Protein AF-A0A0Q8TC82-F1 (afdb_monomer)

pLDDT: mean 79.39, std 18.76, range [24.3, 98.0]

Structure (mmCIF, N/CA/C/O backbone):
data_AF-A0A0Q8TC82-F1
#
_entry.id   AF-A0A0Q8TC82-F1
#
loop_
_atom_site.group_PDB
_atom_site.id
_atom_site.type_symbol
_atom_site.label_atom_id
_atom_site.label_alt_id
_atom_site.label_comp_id
_atom_site.label_asym_id
_atom_site.label_entity_id
_atom_site.label_seq_id
_atom_site.pdbx_PDB_ins_code
_atom_site.Cartn_x
_atom_site.Cartn_y
_atom_site.Cartn_z
_atom_site.occupancy
_atom_site.B_iso_or_equiv
_atom_site.auth_seq_id
_atom_site.auth_comp_id
_atom_site.auth_asym_id
_atom_site.auth_atom_id
_atom_site.pdbx_PDB_model_num
ATOM 1 N N . MET A 1 1 ? 30.617 -2.529 1.774 1.00 32.97 1 MET A N 1
ATOM 2 C CA . MET A 1 1 ? 29.333 -2.297 2.468 1.00 32.97 1 MET A CA 1
ATOM 3 C C . MET A 1 1 ? 28.235 -2.830 1.570 1.00 32.97 1 MET A C 1
ATOM 5 O O . MET A 1 1 ? 27.969 -2.222 0.544 1.00 32.97 1 MET A O 1
ATOM 9 N N . GLY A 1 2 ? 27.694 -4.011 1.873 1.00 28.53 2 GLY A N 1
ATOM 10 C CA . GLY A 1 2 ? 26.532 -4.525 1.151 1.00 28.53 2 GLY A CA 1
ATOM 11 C C . GLY A 1 2 ? 25.303 -3.751 1.608 1.00 28.53 2 GLY A C 1
ATOM 12 O O . GLY A 1 2 ? 24.970 -3.783 2.789 1.00 28.53 2 GLY A O 1
ATOM 13 N N . THR A 1 3 ? 24.669 -3.014 0.702 1.00 26.78 3 THR A N 1
ATOM 14 C CA . THR A 1 3 ? 23.331 -2.459 0.907 1.00 26.78 3 THR A CA 1
ATOM 15 C C . THR A 1 3 ? 22.379 -3.626 1.141 1.00 26.78 3 THR A C 1
ATOM 17 O O . THR A 1 3 ? 22.067 -4.359 0.204 1.00 26.78 3 THR A O 1
ATOM 20 N N . PHE A 1 4 ? 21.938 -3.835 2.382 1.00 28.73 4 PHE A N 1
ATOM 21 C CA . PHE A 1 4 ? 20.766 -4.667 2.620 1.00 28.73 4 PHE A CA 1
ATOM 22 C C . PHE A 1 4 ? 19.592 -3.943 1.964 1.00 28.73 4 PHE A C 1
ATOM 24 O O . PHE A 1 4 ? 19.135 -2.916 2.462 1.00 28.73 4 PHE A O 1
ATOM 31 N N . ALA A 1 5 ? 19.191 -4.422 0.787 1.00 33.94 5 ALA A N 1
ATOM 32 C CA . ALA A 1 5 ? 18.003 -3.948 0.103 1.00 33.94 5 ALA A CA 1
ATOM 33 C C . ALA A 1 5 ? 16.832 -4.083 1.079 1.00 33.94 5 ALA A C 1
ATOM 35 O O . ALA A 1 5 ? 16.550 -5.179 1.566 1.00 33.94 5 ALA A O 1
ATOM 36 N N . GLN A 1 6 ? 16.201 -2.959 1.416 1.00 42.25 6 GLN A N 1
ATOM 37 C CA . GLN A 1 6 ? 14.925 -2.956 2.115 1.00 42.25 6 GLN A CA 1
ATOM 38 C C . GLN A 1 6 ? 13.986 -3.869 1.321 1.00 42.25 6 GLN A C 1
ATOM 40 O O . GLN A 1 6 ? 13.772 -3.632 0.133 1.00 42.25 6 GLN A O 1
ATOM 45 N N . ALA A 1 7 ? 13.510 -4.952 1.943 1.00 47.59 7 ALA A N 1
ATOM 46 C CA . ALA A 1 7 ? 12.559 -5.844 1.296 1.00 47.59 7 ALA A CA 1
ATOM 47 C C . ALA A 1 7 ? 11.338 -5.010 0.895 1.00 47.59 7 ALA A C 1
ATOM 49 O O . ALA A 1 7 ? 10.772 -4.306 1.737 1.00 47.59 7 ALA A O 1
ATOM 50 N N . ALA A 1 8 ? 10.998 -5.026 -0.391 1.00 61.03 8 ALA A N 1
ATOM 51 C CA . ALA A 1 8 ? 9.843 -4.300 -0.879 1.00 61.03 8 ALA A CA 1
ATOM 52 C C . ALA A 1 8 ? 8.575 -4.880 -0.237 1.00 61.03 8 ALA A C 1
ATOM 54 O O . ALA A 1 8 ? 8.423 -6.098 -0.137 1.00 61.03 8 ALA A O 1
ATOM 55 N N . ASN A 1 9 ? 7.673 -4.014 0.217 1.00 80.44 9 ASN A N 1
ATOM 56 C CA . ASN A 1 9 ? 6.430 -4.402 0.881 1.00 80.44 9 ASN A CA 1
ATOM 57 C C . ASN A 1 9 ? 5.242 -3.963 0.022 1.00 80.44 9 ASN A C 1
ATOM 59 O O . ASN A 1 9 ? 4.476 -3.073 0.392 1.00 80.44 9 ASN A O 1
ATOM 63 N N . PHE A 1 10 ? 5.088 -4.600 -1.141 1.00 89.00 10 PHE A N 1
ATOM 64 C CA . PHE A 1 10 ? 3.976 -4.326 -2.048 1.00 89.00 10 PHE A CA 1
ATOM 65 C C . PHE A 1 10 ? 2.641 -4.784 -1.456 1.00 89.00 10 PHE A C 1
ATOM 67 O O . PHE A 1 10 ? 2.351 -5.982 -1.369 1.00 89.00 10 PHE A O 1
ATOM 74 N N . VAL A 1 11 ? 1.793 -3.815 -1.111 1.00 88.62 11 VAL A N 1
ATOM 75 C CA . VAL A 1 11 ? 0.444 -4.071 -0.596 1.00 88.62 11 VAL A CA 1
ATOM 76 C C . VAL A 1 11 ? -0.521 -4.312 -1.756 1.00 88.62 11 VAL A C 1
ATOM 78 O O . VAL A 1 11 ? -0.593 -3.519 -2.693 1.00 88.62 11 VAL A O 1
ATOM 81 N N . SER A 1 12 ? -1.283 -5.404 -1.705 1.00 88.88 12 SER A N 1
ATOM 82 C CA . SER A 1 12 ? -2.351 -5.637 -2.681 1.00 88.88 12 SER A CA 1
ATOM 83 C C . SER A 1 12 ? -3.470 -4.619 -2.493 1.00 88.88 12 SER A C 1
ATOM 85 O O . SER A 1 12 ? -4.027 -4.499 -1.401 1.00 88.88 12 SER A O 1
ATOM 87 N N . MET A 1 13 ? -3.835 -3.914 -3.564 1.00 85.06 13 MET A N 1
ATOM 88 C CA . MET A 1 13 ? -4.956 -2.972 -3.527 1.00 85.06 13 MET A CA 1
ATOM 89 C C . MET A 1 13 ? -6.274 -3.671 -3.196 1.00 85.06 13 MET A C 1
ATOM 91 O O . MET A 1 13 ? -7.114 -3.098 -2.513 1.00 85.06 13 MET A O 1
ATOM 95 N N . HIS A 1 14 ? -6.402 -4.946 -3.562 1.00 84.31 14 HIS A N 1
ATOM 96 C CA . HIS A 1 14 ? -7.589 -5.751 -3.298 1.00 84.31 14 HIS A CA 1
ATOM 97 C C . HIS A 1 14 ? -7.834 -6.025 -1.809 1.00 84.31 14 HIS A C 1
ATOM 99 O O . HIS A 1 14 ? -8.943 -6.396 -1.446 1.00 84.31 14 HIS A O 1
ATOM 105 N N . GLN A 1 15 ? -6.853 -5.787 -0.931 1.00 85.12 15 GLN A N 1
ATOM 106 C CA . GLN A 1 15 ? -7.048 -5.850 0.524 1.00 85.12 15 GLN A CA 1
ATOM 107 C C . GLN A 1 15 ? -7.765 -4.615 1.093 1.00 85.12 15 GLN A C 1
ATOM 109 O O . GLN A 1 15 ? -8.064 -4.573 2.284 1.00 85.12 15 GLN A O 1
ATOM 114 N N . SER A 1 16 ? -8.060 -3.614 0.262 1.00 77.88 16 SER A N 1
ATOM 115 C CA . SER A 1 16 ? -8.934 -2.500 0.630 1.00 77.88 16 SER A CA 1
ATOM 116 C C . SER A 1 16 ? -10.400 -2.840 0.343 1.00 77.88 16 SER A C 1
ATOM 118 O O . SER A 1 16 ? -10.715 -3.714 -0.465 1.00 77.88 16 SER A O 1
ATOM 120 N N . ALA A 1 17 ? -11.318 -2.141 1.007 1.00 75.38 17 ALA A N 1
ATOM 121 C CA . ALA A 1 17 ? -12.753 -2.304 0.801 1.00 75.38 17 ALA A CA 1
ATOM 122 C C . ALA A 1 17 ? -13.214 -1.583 -0.470 1.00 75.38 17 ALA A C 1
ATOM 124 O O . ALA A 1 17 ? -13.265 -0.359 -0.514 1.00 75.38 17 ALA A O 1
ATOM 125 N N . HIS A 1 18 ? -13.543 -2.359 -1.498 1.00 70.75 18 HIS A N 1
ATOM 126 C CA . HIS A 1 18 ? -13.881 -1.914 -2.845 1.00 70.75 18 HIS A CA 1
ATOM 127 C C . HIS A 1 18 ? -15.391 -1.711 -2.993 1.00 70.75 18 HIS A C 1
ATOM 129 O O . HIS A 1 18 ? -16.149 -2.669 -2.845 1.00 70.75 18 HIS A O 1
ATOM 135 N N . ARG A 1 19 ? -15.829 -0.487 -3.323 1.00 66.50 19 ARG A N 1
ATOM 136 C CA . ARG A 1 19 ? -17.248 -0.159 -3.537 1.00 66.50 19 ARG A CA 1
ATOM 137 C C . ARG A 1 19 ? -17.672 -0.461 -4.977 1.00 66.50 19 ARG A C 1
ATOM 139 O O . ARG A 1 19 ? -17.544 0.378 -5.859 1.00 66.50 19 ARG A O 1
ATOM 146 N N . ILE A 1 20 ? -18.184 -1.659 -5.215 1.00 67.44 20 ILE A N 1
ATOM 147 C CA . ILE A 1 20 ? -18.525 -2.182 -6.541 1.00 67.44 20 ILE A CA 1
ATOM 148 C C . ILE A 1 20 ? -20.000 -1.907 -6.844 1.00 67.44 20 ILE A C 1
ATOM 150 O O . ILE A 1 20 ? -20.873 -2.202 -6.030 1.00 67.44 20 ILE A O 1
ATOM 154 N N . ALA A 1 21 ? -20.297 -1.357 -8.022 1.00 62.56 21 ALA A N 1
ATOM 155 C CA . ALA A 1 21 ? -21.676 -1.168 -8.459 1.00 62.56 21 ALA A CA 1
ATOM 156 C C . ALA A 1 21 ? -22.344 -2.523 -8.755 1.00 62.56 21 ALA A C 1
ATOM 158 O O . ALA A 1 21 ? -21.791 -3.374 -9.457 1.00 62.56 21 ALA A O 1
ATOM 159 N N . LEU A 1 22 ? -23.551 -2.717 -8.229 1.00 64.62 22 LEU A N 1
ATOM 160 C CA . LEU A 1 22 ? -24.381 -3.881 -8.518 1.00 64.62 22 LEU A CA 1
ATOM 161 C C . LEU A 1 22 ? -25.144 -3.692 -9.835 1.00 64.62 22 LEU A C 1
ATOM 163 O O . LEU A 1 22 ? -25.347 -2.577 -10.317 1.00 64.62 22 LEU A O 1
ATOM 167 N N . SER A 1 23 ? -25.585 -4.808 -10.421 1.00 60.66 23 SER A N 1
ATOM 168 C CA . SER A 1 23 ? -26.410 -4.793 -11.630 1.00 60.66 23 SER A CA 1
ATOM 169 C C . SER A 1 23 ? -27.732 -4.064 -11.377 1.00 60.66 23 SER A C 1
ATOM 171 O O . SER A 1 23 ? -28.434 -4.351 -10.405 1.00 60.66 23 SER A O 1
ATOM 173 N N . LEU A 1 24 ? -28.080 -3.136 -12.272 1.00 57.19 24 LEU A N 1
ATOM 174 C CA . LEU A 1 24 ? -29.372 -2.465 -12.244 1.00 57.19 24 LEU A CA 1
ATOM 175 C C . LEU A 1 24 ? -30.465 -3.367 -12.827 1.00 57.19 24 LEU A C 1
ATOM 177 O O . LEU A 1 24 ? -30.278 -3.943 -13.904 1.00 57.19 24 LEU A O 1
ATOM 181 N N . PRO A 1 25 ? -31.649 -3.428 -12.196 1.00 61.94 25 PRO A N 1
ATOM 182 C CA . PRO A 1 25 ? -32.847 -3.910 -12.865 1.00 61.94 25 PRO A CA 1
ATOM 183 C C . PRO A 1 25 ? -33.109 -3.101 -14.142 1.00 61.94 25 PRO A C 1
ATOM 185 O O . PRO A 1 25 ? -32.912 -1.884 -14.164 1.00 61.94 25 PRO A O 1
ATOM 188 N N . SER A 1 26 ? -33.581 -3.769 -15.199 1.00 67.69 26 SER A N 1
ATOM 189 C CA . SER A 1 26 ? -33.964 -3.103 -16.451 1.00 67.69 26 SER A CA 1
ATOM 190 C C . SER A 1 26 ? -34.923 -1.937 -16.176 1.00 67.69 26 SER A C 1
ATOM 192 O O . SER A 1 26 ? -35.910 -2.104 -15.460 1.00 67.69 26 SER A O 1
ATOM 194 N N . GLY A 1 27 ? -34.621 -0.756 -16.721 1.00 73.44 27 GLY A N 1
ATOM 195 C CA . GLY A 1 27 ? -35.411 0.465 -16.518 1.00 73.44 27 GLY A CA 1
ATOM 196 C C . GLY A 1 27 ? -35.098 1.261 -15.242 1.00 73.44 27 GLY A C 1
ATOM 197 O O . GLY A 1 27 ? -35.712 2.305 -15.036 1.00 73.44 27 GLY A O 1
ATOM 198 N N . SER A 1 28 ? -34.152 0.823 -14.402 1.00 70.38 28 SER A N 1
ATOM 199 C CA . SER A 1 28 ? -33.670 1.598 -13.248 1.00 70.38 28 SER A CA 1
ATOM 200 C C . SER A 1 28 ? -32.477 2.490 -13.612 1.00 70.38 28 SER A C 1
ATOM 202 O O . SER A 1 28 ? -31.626 2.103 -14.410 1.00 70.38 28 SER A O 1
ATOM 204 N N . SER A 1 29 ? -32.389 3.668 -12.988 1.00 73.19 29 SER A N 1
ATOM 205 C CA . SER A 1 29 ? -31.244 4.592 -13.065 1.00 73.19 29 SER A CA 1
ATOM 206 C C . SER A 1 29 ? -30.479 4.733 -11.740 1.00 73.19 29 SER A C 1
ATOM 208 O O . SER A 1 29 ? -29.494 5.465 -11.673 1.00 73.19 29 SER A O 1
ATOM 210 N N . SER A 1 30 ? -30.927 4.063 -10.669 1.00 67.75 30 SER A N 1
ATOM 211 C CA . SER A 1 30 ? -30.349 4.187 -9.323 1.00 67.75 30 SER A CA 1
ATOM 212 C C . SER A 1 30 ? -29.408 3.033 -8.998 1.00 67.75 30 SER A C 1
ATOM 214 O O . SER A 1 30 ? -29.867 1.919 -8.750 1.00 67.75 30 SER A O 1
ATOM 216 N N . TYR A 1 31 ? -28.102 3.310 -8.971 1.00 62.81 31 TYR A N 1
ATOM 217 C CA . TYR A 1 31 ? -27.067 2.326 -8.643 1.00 62.81 31 TYR A CA 1
ATOM 218 C C . TYR A 1 31 ? -27.083 1.960 -7.161 1.00 62.81 31 TYR A C 1
ATOM 220 O O . TYR A 1 31 ? -26.949 2.819 -6.287 1.00 62.81 31 TYR A O 1
ATOM 228 N N . THR A 1 32 ? -27.194 0.665 -6.885 1.00 65.38 32 THR A N 1
ATOM 229 C CA . THR A 1 32 ? -26.826 0.093 -5.592 1.00 65.38 32 THR A CA 1
ATOM 230 C C . THR A 1 32 ? -25.365 -0.331 -5.645 1.00 65.38 32 THR A C 1
ATOM 232 O O . THR A 1 32 ? -24.849 -0.717 -6.692 1.00 65.38 32 THR A O 1
ATOM 235 N N . PHE A 1 33 ? -24.677 -0.225 -4.515 1.00 70.94 33 PHE A N 1
ATOM 236 C CA . PHE A 1 33 ? -23.271 -0.588 -4.405 1.00 70.94 33 PHE A CA 1
ATOM 237 C C . PHE A 1 33 ? -23.114 -1.636 -3.316 1.00 70.94 33 PHE A C 1
ATOM 239 O O . PHE A 1 33 ? -23.793 -1.566 -2.292 1.00 70.94 33 PHE A O 1
ATOM 246 N N . ASP A 1 34 ? -22.200 -2.565 -3.544 1.00 70.19 34 ASP A N 1
ATOM 247 C CA . ASP A 1 34 ? -21.755 -3.549 -2.571 1.00 70.19 34 ASP A CA 1
ATOM 248 C C . ASP A 1 34 ? -20.276 -3.321 -2.266 1.00 70.19 34 ASP A C 1
ATOM 250 O O . ASP A 1 34 ? -19.504 -2.911 -3.135 1.00 70.19 34 ASP A O 1
ATOM 254 N N . THR A 1 35 ? -19.883 -3.563 -1.024 1.00 77.44 35 THR A N 1
ATOM 255 C CA . THR A 1 35 ? -18.509 -3.348 -0.576 1.00 77.44 35 THR A CA 1
ATOM 256 C C . THR A 1 35 ? -17.851 -4.697 -0.362 1.00 77.44 35 THR A C 1
ATOM 258 O O . THR A 1 35 ? -18.252 -5.447 0.524 1.00 77.44 35 THR A O 1
ATOM 261 N N . LYS A 1 36 ? -16.813 -4.994 -1.148 1.00 80.50 36 LYS A N 1
ATOM 262 C CA . LYS A 1 36 ? -16.110 -6.283 -1.101 1.00 80.50 36 LYS A CA 1
ATOM 263 C C . LYS A 1 36 ? -14.626 -6.117 -0.818 1.00 80.50 36 LYS A C 1
ATOM 265 O O . LYS A 1 36 ? -14.009 -5.141 -1.244 1.00 80.50 36 LYS A O 1
ATOM 270 N N . VAL A 1 37 ? -14.027 -7.095 -0.151 1.00 82.81 37 VAL A N 1
ATOM 271 C CA . VAL A 1 37 ? -12.589 -7.123 0.156 1.00 82.81 37 VAL A CA 1
ATOM 272 C C . VAL A 1 37 ? -12.005 -8.431 -0.377 1.00 82.81 37 VAL A C 1
ATOM 274 O O . VAL A 1 37 ? -12.629 -9.484 -0.288 1.00 82.81 37 VAL A O 1
ATOM 277 N N . GLY A 1 38 ? -10.802 -8.368 -0.935 1.00 82.38 38 GLY A N 1
ATOM 278 C CA . GLY A 1 38 ? -10.116 -9.491 -1.563 1.00 82.38 38 GLY A CA 1
ATOM 279 C C . GLY A 1 38 ? -10.533 -9.680 -3.019 1.00 82.38 38 GLY A C 1
ATOM 280 O O . GLY A 1 38 ? -11.713 -9.631 -3.379 1.00 82.38 38 GLY A O 1
ATOM 281 N N . PHE A 1 39 ? -9.555 -9.943 -3.882 1.00 85.81 39 PHE A N 1
ATOM 282 C CA . PHE A 1 39 ? -9.754 -10.107 -5.320 1.00 85.81 39 PHE A CA 1
ATOM 283 C C . PHE A 1 39 ? -10.762 -11.217 -5.616 1.00 85.81 39 PHE 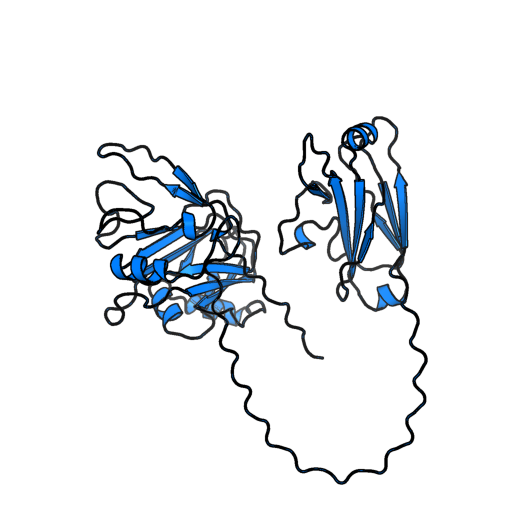A C 1
ATOM 285 O O . PHE A 1 39 ? -11.558 -11.101 -6.550 1.00 85.81 39 PHE A O 1
ATOM 292 N N . LYS A 1 40 ? -10.749 -12.287 -4.806 1.00 88.00 40 LYS A N 1
ATOM 293 C CA . LYS A 1 40 ? -11.649 -13.427 -4.975 1.00 88.00 40 LYS A CA 1
ATOM 294 C C . LYS A 1 40 ? -13.112 -12.988 -4.977 1.00 88.00 40 LYS A C 1
ATOM 296 O O . LYS A 1 40 ? -13.850 -13.380 -5.873 1.00 88.00 40 LYS A O 1
ATOM 301 N N . GLU A 1 41 ? -13.523 -12.171 -4.014 1.00 81.88 41 GLU A N 1
ATOM 302 C CA . GLU A 1 41 ? -14.917 -11.732 -3.887 1.00 81.88 41 GLU A CA 1
ATOM 303 C C . GLU A 1 41 ? -15.242 -10.553 -4.803 1.00 81.88 41 GLU A C 1
ATOM 305 O O . GLU A 1 41 ? -16.339 -10.491 -5.370 1.00 81.88 41 GLU A O 1
ATOM 310 N N . GLN A 1 42 ? -14.284 -9.635 -4.965 1.00 77.44 42 GLN A N 1
ATOM 311 C CA . GLN A 1 42 ? -14.423 -8.447 -5.807 1.00 77.44 42 GLN A CA 1
ATOM 312 C C . GLN A 1 42 ? -14.643 -8.811 -7.279 1.00 77.44 42 GLN A C 1
ATOM 314 O O . GLN A 1 42 ? -15.465 -8.193 -7.950 1.00 77.44 42 GLN A O 1
ATOM 319 N N . TYR A 1 43 ? -13.949 -9.842 -7.762 1.00 77.94 43 TYR A N 1
ATOM 320 C CA . TYR A 1 43 ? -13.931 -10.221 -9.172 1.00 77.94 43 TYR A CA 1
ATOM 321 C C . TYR A 1 43 ? -14.174 -11.724 -9.334 1.00 77.94 43 TYR A C 1
ATOM 323 O O . TYR A 1 43 ? -13.452 -12.407 -10.048 1.00 77.94 43 TYR A O 1
ATOM 331 N N . ALA A 1 44 ? -15.164 -12.292 -8.647 1.00 80.44 44 ALA A N 1
ATOM 332 C CA . ALA A 1 44 ? -15.615 -13.643 -8.975 1.00 80.44 44 ALA A CA 1
ATOM 333 C C . ALA A 1 44 ? -16.294 -13.631 -10.361 1.00 80.44 44 ALA A C 1
ATOM 335 O O . ALA A 1 44 ? -17.164 -12.779 -10.566 1.00 80.44 44 ALA A O 1
ATOM 336 N N . PRO A 1 45 ? -15.968 -14.559 -11.290 1.00 74.19 45 PRO A N 1
ATOM 337 C CA . PRO A 1 45 ? -16.553 -14.630 -12.629 1.00 74.19 45 PRO A CA 1
ATOM 338 C C . PRO A 1 45 ? -18.023 -15.076 -12.556 1.00 74.19 45 PRO A C 1
ATOM 340 O O . PRO A 1 45 ? -18.368 -16.221 -12.837 1.00 74.19 45 PRO A O 1
ATOM 343 N N . THR A 1 46 ? -18.893 -14.172 -12.120 1.00 65.81 46 THR A N 1
ATOM 344 C CA . THR A 1 46 ? -20.339 -14.362 -11.971 1.00 65.81 46 THR A CA 1
ATOM 345 C C . THR A 1 46 ? -21.066 -13.525 -13.026 1.00 65.81 46 THR A C 1
ATOM 347 O O . THR A 1 46 ? -20.660 -12.403 -13.304 1.00 65.81 46 THR A O 1
ATOM 350 N N . GLY A 1 47 ? -22.115 -14.063 -13.657 1.00 53.16 47 GLY A N 1
ATOM 351 C CA . GLY A 1 47 ? -22.885 -13.357 -14.695 1.00 53.16 47 GLY A CA 1
ATOM 352 C C . GLY A 1 47 ? -23.114 -14.169 -15.976 1.00 53.16 47 GLY A C 1
ATOM 353 O O . GLY A 1 47 ? -22.767 -15.345 -16.055 1.00 53.16 47 GLY A O 1
ATOM 354 N N . VAL A 1 48 ? -23.734 -13.535 -16.976 1.00 43.72 48 VAL A N 1
ATOM 355 C CA . VAL A 1 48 ? -24.007 -14.097 -18.315 1.00 43.72 48 VAL A CA 1
ATOM 356 C C . VAL A 1 48 ? -22.920 -13.707 -19.320 1.00 43.72 48 VAL A C 1
ATOM 358 O O . VAL A 1 48 ? -22.359 -12.613 -19.260 1.00 43.72 48 VAL A O 1
ATOM 361 N N . THR A 1 49 ? -22.636 -14.601 -20.271 1.00 39.94 49 THR A N 1
ATOM 362 C CA . THR A 1 49 ? -21.681 -14.383 -21.368 1.00 39.94 49 THR A CA 1
ATOM 363 C C . THR A 1 49 ? -21.972 -13.072 -22.107 1.00 39.94 49 THR A C 1
ATOM 365 O O . THR A 1 49 ? -23.074 -12.879 -22.611 1.00 39.94 49 THR A O 1
ATOM 368 N N 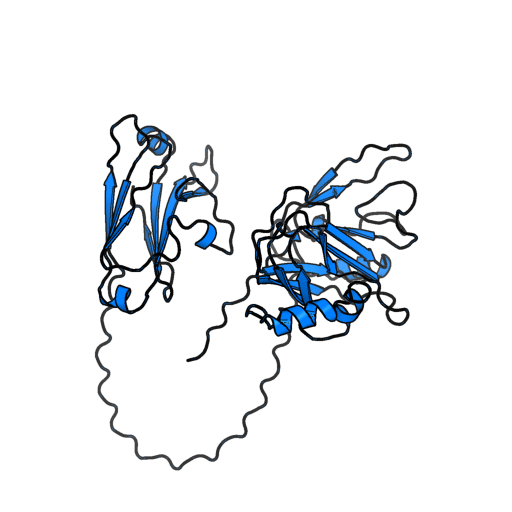. GLY A 1 50 ? -20.975 -12.184 -22.188 1.00 38.88 50 GLY A N 1
ATOM 369 C CA . GLY A 1 50 ? -21.083 -10.883 -22.862 1.00 38.88 50 GLY A CA 1
ATOM 370 C C . GLY A 1 50 ? -21.262 -9.675 -21.933 1.00 38.88 50 GLY A C 1
ATOM 371 O O . GLY A 1 50 ? -21.156 -8.549 -22.416 1.00 38.88 50 GLY A O 1
ATOM 372 N N . CYS A 1 51 ? -21.454 -9.881 -20.624 1.00 36.00 51 CYS A N 1
ATOM 373 C CA . CYS A 1 51 ? -21.580 -8.806 -19.636 1.00 36.00 51 CYS A CA 1
ATOM 374 C C . CYS A 1 51 ? -20.363 -8.699 -18.705 1.00 36.00 51 CYS A C 1
ATOM 376 O O . CYS A 1 51 ? -19.775 -9.694 -18.290 1.00 36.00 51 CYS A O 1
ATOM 378 N N . ALA A 1 52 ? -20.020 -7.450 -18.395 1.00 40.50 52 ALA A N 1
ATOM 379 C CA . ALA A 1 52 ? -19.019 -7.025 -17.426 1.00 40.50 52 ALA A CA 1
ATOM 380 C C . ALA A 1 52 ? -19.432 -7.355 -15.980 1.00 40.50 52 ALA A C 1
ATOM 382 O O . ALA A 1 52 ? -20.605 -7.220 -15.632 1.00 40.50 52 ALA A O 1
ATOM 383 N N . ILE A 1 53 ? -18.471 -7.688 -15.117 1.00 43.72 53 ILE A N 1
ATOM 384 C CA . ILE A 1 53 ? -18.655 -7.675 -13.658 1.00 43.72 53 ILE A CA 1
ATOM 385 C C . ILE A 1 53 ? -18.251 -6.276 -13.182 1.00 43.72 53 ILE A C 1
ATOM 387 O O . ILE A 1 53 ? -17.079 -5.918 -13.236 1.00 43.72 53 ILE A O 1
ATOM 391 N N . GLY A 1 54 ? -19.228 -5.472 -12.748 1.00 39.31 54 GLY A N 1
ATOM 392 C CA . GLY A 1 54 ? -18.992 -4.155 -12.133 1.00 39.31 54 GLY A CA 1
ATOM 393 C C . GLY A 1 54 ? -19.627 -2.941 -12.824 1.00 39.31 54 GLY A C 1
ATOM 394 O O . GLY A 1 54 ? -19.589 -1.852 -12.263 1.00 39.31 54 GLY A O 1
ATOM 395 N N . PHE A 1 55 ? -20.278 -3.088 -13.984 1.00 32.28 55 PHE A N 1
ATOM 396 C CA . PHE A 1 55 ? -21.095 -2.006 -14.549 1.00 32.28 55 PHE A CA 1
ATOM 397 C C . PHE A 1 55 ? -22.265 -2.574 -15.352 1.00 32.28 55 PHE A C 1
ATOM 399 O O . PHE A 1 55 ? -22.073 -3.288 -16.335 1.00 32.28 55 PHE A O 1
ATOM 406 N N . GLY A 1 56 ? -23.488 -2.285 -14.907 1.00 33.16 56 GLY A N 1
ATOM 407 C CA . GLY A 1 56 ? -24.717 -2.772 -15.521 1.00 33.16 56 GLY A CA 1
ATOM 408 C C . GLY A 1 56 ? -25.699 -1.639 -15.750 1.00 33.16 56 GLY A C 1
ATOM 409 O O . GLY A 1 56 ? -26.656 -1.510 -14.999 1.00 33.16 56 GLY A O 1
ATOM 410 N N . THR A 1 57 ? -25.482 -0.850 -16.797 1.00 32.16 57 THR A N 1
ATOM 411 C CA . THR A 1 57 ? -26.577 -0.194 -17.516 1.00 32.16 57 THR A CA 1
ATOM 412 C C . THR A 1 57 ? -26.890 -1.029 -18.747 1.00 32.16 57 THR A C 1
ATOM 414 O O . THR A 1 57 ? -25.997 -1.595 -19.375 1.00 32.16 57 THR A O 1
ATOM 417 N N . GLY A 1 58 ? -28.173 -1.158 -19.084 1.00 33.69 58 GLY A N 1
ATOM 418 C CA . GLY A 1 58 ? -28.579 -1.762 -20.348 1.00 33.69 58 GLY A CA 1
ATOM 419 C C . GLY A 1 58 ? -27.875 -1.057 -21.510 1.00 33.69 58 GLY A C 1
ATOM 420 O O . GLY A 1 58 ? -28.130 0.117 -21.762 1.00 33.69 58 GLY A O 1
ATOM 421 N N . GLY A 1 59 ? -26.979 -1.779 -22.181 1.00 29.33 59 GLY A N 1
ATOM 422 C CA . GLY A 1 59 ? -26.065 -1.239 -23.184 1.00 29.33 59 GLY A CA 1
ATOM 423 C C . GLY A 1 59 ? -24.641 -1.175 -22.645 1.00 29.33 59 GLY A C 1
ATOM 424 O O . GLY A 1 59 ? -24.314 -0.317 -21.833 1.00 29.33 59 GLY A O 1
ATOM 425 N N . CYS A 1 60 ? -23.800 -2.100 -23.115 1.00 36.38 60 CYS A N 1
ATOM 426 C CA . CYS A 1 60 ? -22.365 -2.137 -22.863 1.00 36.38 60 CYS A CA 1
ATOM 427 C C . CYS A 1 60 ? -21.769 -0.731 -23.008 1.00 36.38 60 CYS A C 1
ATOM 429 O O . CYS A 1 60 ? -21.644 -0.229 -24.124 1.00 36.38 60 CYS A O 1
ATOM 431 N N . ALA A 1 61 ? -21.386 -0.095 -21.903 1.00 31.89 61 ALA A N 1
ATOM 432 C CA . ALA A 1 61 ? -20.787 1.234 -21.966 1.00 31.89 61 ALA A CA 1
ATOM 433 C C . ALA A 1 61 ? -19.328 1.219 -22.467 1.00 31.89 61 ALA A C 1
ATOM 435 O O . ALA A 1 61 ? -18.680 2.250 -22.412 1.00 31.89 61 ALA A O 1
ATOM 436 N N . PHE A 1 62 ? -18.841 0.086 -22.995 1.00 31.30 62 PHE A N 1
ATOM 437 C CA . PHE A 1 62 ? -17.844 -0.008 -24.069 1.00 31.30 62 PHE A CA 1
ATOM 438 C C . PHE A 1 62 ? -18.199 -1.230 -24.946 1.00 31.30 62 PHE A C 1
ATOM 440 O O . PHE A 1 62 ? -18.628 -2.253 -24.403 1.00 31.30 62 PHE A O 1
ATOM 447 N N . PRO A 1 63 ? -18.123 -1.153 -26.287 1.00 24.30 63 PRO A N 1
ATOM 448 C CA . PRO A 1 63 ? -18.752 -2.130 -27.170 1.00 24.30 63 PRO A CA 1
ATOM 449 C C . PRO A 1 63 ? -18.002 -3.471 -27.169 1.00 24.30 63 PRO A C 1
ATOM 451 O O . PRO A 1 63 ? -17.060 -3.670 -27.923 1.00 24.30 63 PRO A O 1
ATOM 454 N N . GLY A 1 64 ? -18.497 -4.410 -26.361 1.00 26.47 64 GLY A N 1
ATOM 455 C CA . GLY A 1 64 ? -18.289 -5.850 -26.516 1.00 26.47 64 GLY A CA 1
ATOM 456 C C . GLY A 1 64 ? -17.105 -6.432 -25.747 1.00 26.47 64 GLY A C 1
ATOM 457 O O . GLY A 1 64 ? -15.960 -6.196 -26.104 1.00 26.47 64 GLY A O 1
ATOM 458 N N . GLY A 1 65 ? -17.399 -7.313 -24.781 1.00 34.12 65 GLY A N 1
ATOM 459 C CA . GLY A 1 65 ? -16.397 -8.263 -24.294 1.00 34.12 65 GLY A CA 1
ATOM 460 C C . GLY A 1 65 ? -16.146 -8.349 -22.796 1.00 34.12 65 GLY A C 1
ATOM 461 O O . GLY A 1 65 ? -15.077 -8.807 -22.470 1.00 34.12 65 GLY A O 1
ATOM 462 N N . GLY A 1 66 ? -17.085 -8.028 -21.898 1.00 43.03 66 GLY A N 1
ATOM 463 C CA . GLY A 1 66 ? -16.901 -8.272 -20.458 1.00 43.03 66 GLY A CA 1
ATOM 464 C C . GLY A 1 66 ? -15.840 -7.371 -19.817 1.00 43.03 66 GLY A C 1
ATOM 465 O O . GLY A 1 66 ? -14.672 -7.711 -19.751 1.00 43.03 66 GLY A O 1
ATOM 466 N N . SER A 1 67 ? -16.250 -6.225 -19.286 1.00 43.38 67 SER A N 1
ATOM 467 C CA . SER A 1 67 ? -15.359 -5.335 -18.535 1.00 43.38 67 SER A CA 1
ATOM 468 C C . SER A 1 67 ? -15.312 -5.685 -17.033 1.00 43.38 67 SER A C 1
ATOM 470 O O . SER A 1 67 ? -16.277 -6.207 -16.482 1.00 43.38 67 SER A O 1
ATOM 472 N N . LEU A 1 68 ? -14.203 -5.416 -16.344 1.00 49.12 68 LEU A N 1
ATOM 473 C CA . LEU A 1 68 ? -14.115 -5.376 -14.884 1.00 49.12 68 LEU A CA 1
ATOM 474 C C . LEU A 1 68 ? -13.787 -3.939 -14.493 1.00 49.12 68 LEU A C 1
ATOM 476 O O . LEU A 1 68 ? -12.676 -3.480 -14.746 1.00 49.12 68 LEU A O 1
ATOM 480 N N . SER A 1 69 ? -14.714 -3.208 -13.883 1.00 50.88 69 SER A N 1
ATOM 481 C CA . SER A 1 69 ? -14.379 -1.893 -13.327 1.00 50.88 69 SER A CA 1
ATOM 482 C C . SER A 1 69 ? -13.572 -2.087 -12.042 1.00 50.88 69 SER A C 1
ATOM 484 O O . SER A 1 69 ? -14.060 -2.736 -11.113 1.00 50.88 69 SER A O 1
ATOM 486 N N . LEU A 1 70 ? -12.378 -1.498 -11.948 1.00 54.50 70 LEU A N 1
ATOM 487 C CA . LEU A 1 70 ? -11.818 -1.194 -10.635 1.00 54.50 70 LEU A CA 1
ATOM 488 C C . LEU A 1 70 ? -12.713 -0.096 -10.037 1.00 54.50 70 LEU A C 1
ATOM 490 O O . LEU A 1 70 ? -12.992 0.889 -10.725 1.00 54.50 70 LEU A O 1
ATOM 494 N N . PRO A 1 71 ? -13.212 -0.268 -8.807 1.00 52.16 71 PRO A N 1
ATOM 495 C CA . PRO A 1 71 ? -14.164 0.671 -8.248 1.00 52.16 71 PRO A CA 1
ATOM 496 C C . PRO A 1 71 ? -13.570 2.071 -8.121 1.00 52.16 71 PRO A C 1
ATOM 498 O O . PRO A 1 71 ? -12.358 2.243 -8.023 1.00 52.16 71 PRO A O 1
ATOM 501 N N . GLU A 1 72 ? -14.445 3.068 -8.151 1.00 49.69 72 GLU A N 1
ATOM 502 C CA . GLU A 1 72 ? -14.096 4.455 -7.876 1.00 49.69 72 GLU A CA 1
ATOM 503 C C . GLU A 1 72 ? -13.993 4.632 -6.357 1.00 49.69 72 GLU A C 1
ATOM 505 O O . GLU A 1 72 ? -14.961 4.398 -5.628 1.00 49.69 72 GLU A O 1
ATOM 510 N N . PHE A 1 73 ? -12.816 5.023 -5.868 1.00 49.12 73 PHE A N 1
ATOM 511 C CA . PHE A 1 73 ? -12.595 5.286 -4.443 1.00 49.12 73 PHE A CA 1
ATOM 512 C C . PHE A 1 73 ? -12.523 6.773 -4.178 1.00 49.12 73 PHE A C 1
ATOM 514 O O . PHE A 1 73 ? -11.473 7.296 -3.816 1.00 49.12 73 PHE A O 1
ATOM 521 N N . THR A 1 74 ? -13.645 7.457 -4.339 1.00 48.22 74 THR A N 1
ATOM 522 C CA . THR A 1 74 ? -13.731 8.869 -3.982 1.00 48.22 74 THR A CA 1
ATOM 523 C C . THR A 1 74 ? -13.438 9.059 -2.485 1.00 48.22 74 THR A C 1
ATOM 525 O O . THR A 1 74 ? -14.103 8.481 -1.624 1.00 48.22 74 THR A O 1
ATOM 528 N N . GLY A 1 75 ? -12.421 9.860 -2.173 1.00 45.62 75 GLY A N 1
ATOM 529 C CA . GLY A 1 75 ? -11.938 10.183 -0.832 1.00 45.62 75 GLY A CA 1
ATOM 530 C C . GLY A 1 75 ? -10.896 9.223 -0.245 1.00 45.62 75 GLY A C 1
ATOM 531 O O . GLY A 1 75 ? -10.445 9.461 0.877 1.00 45.62 75 GLY A O 1
ATOM 532 N N . PHE A 1 76 ? -10.494 8.153 -0.941 1.00 57.16 76 PHE A N 1
ATOM 533 C CA . PHE A 1 76 ? -9.488 7.225 -0.411 1.00 57.16 76 PHE A CA 1
ATOM 534 C C . PHE A 1 76 ? -8.075 7.660 -0.803 1.00 57.16 76 PHE A C 1
ATOM 536 O O . PHE A 1 76 ? -7.737 7.746 -1.983 1.00 57.16 76 PHE A O 1
ATOM 543 N N . GLN A 1 77 ? -7.221 7.863 0.199 1.00 66.31 77 GLN A N 1
ATOM 544 C CA . GLN A 1 77 ? -5.803 8.136 -0.006 1.00 66.31 77 GLN A CA 1
ATOM 545 C C . GLN A 1 77 ? -4.990 6.850 0.165 1.00 66.31 77 GLN A C 1
ATOM 547 O O . GLN A 1 77 ? -4.959 6.264 1.252 1.00 66.31 77 GLN A O 1
ATOM 552 N N . MET A 1 78 ? -4.276 6.443 -0.883 1.00 69.44 78 MET A N 1
ATOM 553 C CA . MET A 1 78 ? -3.292 5.371 -0.791 1.00 69.44 78 MET A CA 1
ATOM 554 C C . MET A 1 78 ? -2.148 5.783 0.134 1.00 69.44 78 MET A C 1
ATOM 556 O O . MET A 1 78 ? -1.348 6.661 -0.185 1.00 69.44 78 MET A O 1
ATOM 560 N N . GLN A 1 79 ? -2.073 5.116 1.284 1.00 67.88 79 GLN A N 1
ATOM 561 C CA . GLN A 1 79 ? -1.023 5.330 2.285 1.00 67.88 79 GLN A CA 1
ATOM 562 C C . GLN A 1 79 ? 0.281 4.591 1.935 1.00 67.88 79 GLN A C 1
ATOM 564 O O . GLN A 1 79 ? 1.347 4.933 2.445 1.00 67.88 79 GLN A O 1
ATOM 569 N N . SER A 1 80 ? 0.207 3.578 1.066 1.00 77.44 80 SER A N 1
ATOM 570 C CA . SER A 1 80 ? 1.356 2.763 0.668 1.00 77.44 80 SER A CA 1
ATOM 571 C C . SER A 1 80 ? 2.042 3.335 -0.569 1.00 77.44 80 SER A C 1
ATOM 573 O O . SER A 1 80 ? 1.423 3.465 -1.623 1.00 77.44 80 SER A O 1
ATOM 575 N N . GLN A 1 81 ? 3.346 3.593 -0.456 1.00 86.56 81 GLN A N 1
ATOM 576 C CA . GLN A 1 81 ? 4.209 3.959 -1.587 1.00 86.56 81 GLN A CA 1
ATOM 577 C C . GLN A 1 81 ? 4.485 2.774 -2.524 1.00 86.56 81 GLN A C 1
ATOM 579 O O . GLN A 1 81 ? 4.914 2.970 -3.654 1.00 86.56 81 GLN A O 1
ATOM 584 N N . GLU A 1 82 ? 4.241 1.545 -2.074 1.00 91.31 82 GLU A N 1
ATOM 585 C CA . GLU A 1 82 ? 4.417 0.322 -2.853 1.00 91.31 82 GLU A CA 1
ATOM 586 C C . GLU A 1 82 ? 3.120 -0.479 -2.832 1.00 91.31 82 GLU A C 1
ATOM 588 O O . GLU A 1 82 ? 2.635 -0.889 -1.772 1.00 91.31 82 GLU A O 1
ATOM 593 N N . PHE A 1 83 ? 2.546 -0.709 -4.006 1.00 90.00 83 PHE A N 1
ATOM 594 C CA . PHE A 1 83 ? 1.288 -1.425 -4.132 1.00 90.00 83 PHE A CA 1
ATOM 595 C C . PHE A 1 83 ? 1.215 -2.264 -5.395 1.00 90.00 83 PHE A C 1
ATOM 597 O O . PHE A 1 83 ? 1.983 -2.083 -6.339 1.00 90.00 83 PHE A O 1
ATOM 604 N N . LYS A 1 84 ? 0.282 -3.210 -5.408 1.00 92.25 84 LYS A N 1
ATOM 605 C CA . LYS A 1 84 ? 0.091 -4.108 -6.540 1.00 92.25 84 LYS A CA 1
ATOM 606 C C . LYS A 1 84 ? -1.375 -4.346 -6.867 1.00 92.25 84 LYS A C 1
ATOM 608 O O . LYS A 1 84 ? -2.234 -4.349 -5.985 1.00 92.25 84 LYS A O 1
ATOM 613 N N . ILE A 1 85 ? -1.630 -4.565 -8.152 1.00 91.00 85 ILE A N 1
ATOM 614 C CA . ILE A 1 85 ? -2.953 -4.817 -8.733 1.00 91.00 85 ILE A CA 1
ATOM 615 C C . ILE A 1 85 ? -2.873 -6.113 -9.523 1.00 91.00 85 ILE A C 1
ATOM 617 O O . ILE A 1 85 ? -1.938 -6.298 -10.304 1.00 91.00 85 ILE A O 1
ATOM 621 N N . PHE A 1 86 ? -3.829 -7.018 -9.344 1.00 91.75 86 PHE A N 1
ATOM 622 C CA . PHE A 1 86 ? -3.839 -8.245 -10.125 1.00 91.75 86 PHE A CA 1
ATOM 623 C C . PHE A 1 86 ? -4.540 -8.020 -11.464 1.00 91.75 86 PHE A C 1
ATOM 625 O O . PHE A 1 86 ? -5.717 -7.665 -11.512 1.00 91.75 86 PHE A O 1
ATOM 632 N N . ILE A 1 87 ? -3.820 -8.262 -12.558 1.00 91.38 87 ILE A N 1
ATOM 633 C CA . ILE A 1 87 ? -4.367 -8.235 -13.916 1.00 91.38 87 ILE A CA 1
ATOM 634 C C . ILE A 1 87 ? -4.615 -9.689 -14.317 1.00 91.38 87 ILE A C 1
ATOM 636 O O . ILE A 1 87 ? -3.641 -10.433 -14.490 1.00 91.38 87 ILE A O 1
ATOM 640 N N . PRO A 1 88 ? -5.876 -10.135 -14.440 1.00 89.88 88 PRO A N 1
ATOM 641 C CA . PRO A 1 88 ? -6.184 -11.540 -14.653 1.00 89.88 88 PRO A CA 1
ATOM 642 C C . PRO A 1 88 ? -5.863 -12.006 -16.080 1.00 89.88 88 PRO A C 1
ATOM 644 O O . PRO A 1 88 ? -5.629 -11.211 -16.996 1.00 89.88 88 PRO A O 1
ATOM 647 N N . ALA A 1 89 ? -5.870 -13.328 -16.274 1.00 90.56 89 ALA A N 1
ATOM 648 C CA . ALA A 1 89 ? -5.846 -13.914 -17.611 1.00 90.56 89 ALA A CA 1
ATOM 649 C C . ALA A 1 89 ? -7.079 -13.461 -18.406 1.00 90.56 89 ALA A C 1
ATOM 651 O O . ALA A 1 89 ? -8.129 -13.186 -17.827 1.00 90.56 89 ALA A O 1
ATOM 652 N N . GLY A 1 90 ? -6.963 -13.408 -19.729 1.00 88.38 90 GLY A N 1
ATOM 653 C CA . GLY A 1 90 ? -8.038 -12.931 -20.590 1.00 88.38 90 GLY A CA 1
ATOM 654 C C . GLY A 1 90 ? -8.108 -11.409 -20.721 1.00 88.38 90 GLY A C 1
ATOM 655 O O . GLY A 1 90 ? -8.886 -10.941 -21.538 1.00 88.38 90 GLY A O 1
ATOM 656 N N . THR A 1 91 ? -7.280 -10.621 -20.033 1.00 87.88 91 THR A N 1
ATOM 657 C CA . THR A 1 91 ? -7.313 -9.152 -20.146 1.00 87.88 91 THR A CA 1
ATOM 658 C C . THR A 1 91 ? -6.915 -8.687 -21.549 1.00 87.88 91 THR A C 1
ATOM 660 O O . THR A 1 91 ? -5.845 -9.036 -22.042 1.00 87.88 91 THR A O 1
ATOM 663 N N . ARG A 1 92 ? -7.779 -7.900 -22.189 1.00 86.62 92 ARG A N 1
ATOM 664 C CA . ARG A 1 92 ? -7.634 -7.312 -23.528 1.00 86.62 92 ARG A CA 1
ATOM 665 C C . ARG A 1 92 ? -7.201 -5.856 -23.470 1.00 86.62 92 ARG A C 1
ATOM 667 O O . ARG A 1 92 ? -6.334 -5.447 -24.233 1.00 86.62 92 ARG A O 1
ATOM 674 N N . SER A 1 93 ? -7.776 -5.086 -22.552 1.00 85.00 93 SER A N 1
ATOM 675 C CA . SER A 1 93 ? -7.376 -3.707 -22.272 1.00 85.00 93 SER A CA 1
ATOM 676 C C . SER A 1 93 ? -7.318 -3.472 -20.771 1.00 85.00 93 SER A C 1
ATOM 678 O O . SER A 1 93 ? -7.997 -4.157 -20.002 1.00 85.00 93 SER A O 1
ATOM 680 N N . PHE A 1 94 ? -6.482 -2.524 -20.360 1.00 85.12 94 PHE A N 1
ATOM 681 C CA . PHE A 1 94 ? -6.376 -2.105 -18.972 1.00 85.12 94 PHE A CA 1
ATOM 682 C C . PHE A 1 94 ? -6.179 -0.597 -18.903 1.00 85.12 94 PHE A C 1
ATOM 684 O O . PHE A 1 94 ? -5.260 -0.044 -19.509 1.00 85.12 94 PHE A O 1
ATOM 691 N N . LEU A 1 95 ? -7.045 0.052 -18.137 1.00 83.00 95 LEU A N 1
ATOM 692 C CA . LEU A 1 95 ? -6.941 1.444 -17.752 1.00 83.00 95 LEU A CA 1
ATOM 693 C C . LEU A 1 95 ? -6.739 1.505 -16.242 1.00 83.00 95 LEU A C 1
ATOM 695 O O . LEU A 1 95 ? -7.500 0.900 -15.488 1.00 83.00 95 LEU A O 1
ATOM 699 N N . PHE A 1 96 ? -5.762 2.283 -15.800 1.00 84.75 96 PHE A N 1
ATOM 700 C CA . PHE A 1 96 ? -5.574 2.604 -14.395 1.00 84.75 96 PHE A CA 1
ATOM 701 C C . PHE A 1 96 ? -5.132 4.054 -14.256 1.00 84.75 96 PHE A C 1
ATOM 703 O O . PHE A 1 96 ? -4.199 4.506 -14.924 1.00 84.75 96 PHE A O 1
ATOM 710 N N . SER A 1 97 ? -5.812 4.790 -13.390 1.00 83.44 97 SER A N 1
ATOM 711 C CA . SER A 1 97 ? -5.530 6.189 -13.100 1.00 83.44 97 SER A CA 1
ATOM 712 C C . SER A 1 97 ? -5.754 6.483 -11.624 1.00 83.44 97 SER A C 1
ATOM 714 O O . SER A 1 97 ? -6.473 5.763 -10.939 1.00 83.44 97 SER A O 1
ATOM 716 N N . GLY A 1 98 ? -5.169 7.569 -11.145 1.00 82.56 98 GLY A N 1
ATOM 717 C CA . GLY A 1 98 ? -5.460 8.132 -9.835 1.00 82.56 98 GLY A CA 1
ATOM 718 C C . GLY A 1 98 ? -5.269 9.634 -9.844 1.00 82.56 98 GLY A C 1
ATOM 719 O O . GLY A 1 98 ? -4.962 10.228 -10.875 1.00 82.56 98 GLY A O 1
ATOM 720 N N . TYR A 1 99 ? -5.462 10.256 -8.698 1.00 82.88 99 TYR A N 1
ATOM 721 C CA . TYR A 1 99 ? -5.329 11.689 -8.530 1.00 82.88 99 TYR A CA 1
ATOM 722 C C . TYR A 1 99 ? -4.080 12.005 -7.708 1.00 82.88 99 TYR A C 1
ATOM 724 O O . TYR A 1 99 ? -3.884 11.478 -6.613 1.00 82.88 99 TYR A O 1
ATOM 732 N N . ALA A 1 100 ? -3.213 12.864 -8.238 1.00 81.94 100 ALA A N 1
ATOM 733 C CA . ALA A 1 100 ? -2.038 13.342 -7.519 1.00 81.94 100 ALA A CA 1
ATOM 734 C C . ALA A 1 100 ? -2.341 14.689 -6.851 1.00 81.94 100 ALA A C 1
ATOM 736 O O . ALA A 1 100 ? -3.054 15.529 -7.410 1.00 81.94 100 ALA A O 1
ATOM 737 N N . ALA A 1 101 ? -1.764 14.919 -5.666 1.00 79.75 101 ALA A N 1
ATOM 738 C CA . ALA A 1 101 ? -1.878 16.206 -4.988 1.00 79.75 101 ALA A CA 1
ATOM 739 C C . ALA A 1 101 ? -1.457 17.362 -5.911 1.00 79.75 101 ALA A C 1
ATOM 741 O O . ALA A 1 101 ? -0.532 17.243 -6.726 1.00 79.75 101 ALA A O 1
ATOM 742 N N . GLN A 1 102 ? -2.128 18.505 -5.766 1.00 78.69 102 GLN A N 1
ATOM 743 C CA . GLN A 1 102 ? -1.735 19.714 -6.482 1.00 78.69 102 GLN A CA 1
ATOM 744 C C . GLN A 1 102 ? -0.298 20.112 -6.122 1.00 78.69 102 GLN A C 1
ATOM 746 O O . GLN A 1 102 ? 0.222 19.750 -5.063 1.00 78.69 102 GLN A O 1
ATOM 751 N N . THR A 1 103 ? 0.361 20.795 -7.062 1.00 76.94 103 THR A N 1
ATOM 752 C CA . THR A 1 103 ? 1.705 21.377 -6.894 1.00 76.94 103 THR A CA 1
ATOM 753 C C . THR A 1 103 ? 2.813 20.390 -6.506 1.00 76.94 103 THR A C 1
ATOM 755 O O . THR A 1 103 ? 3.862 20.812 -6.028 1.00 76.94 103 THR A O 1
ATOM 758 N N . THR A 1 104 ? 2.603 19.084 -6.703 1.00 80.00 104 THR A N 1
ATOM 759 C CA . THR A 1 104 ? 3.558 18.044 -6.308 1.00 80.00 104 THR A CA 1
ATOM 760 C C . THR A 1 104 ? 3.988 17.201 -7.504 1.00 80.00 104 THR A C 1
ATOM 762 O O . THR A 1 104 ? 3.210 16.387 -8.004 1.00 80.00 104 THR A O 1
ATOM 765 N N . GLN A 1 105 ? 5.246 17.346 -7.931 1.00 88.12 105 GLN A N 1
ATOM 766 C CA . GLN A 1 105 ? 5.841 16.427 -8.902 1.00 88.12 105 GLN A CA 1
ATOM 767 C C . GLN A 1 105 ? 5.869 15.013 -8.327 1.00 88.12 105 GLN A C 1
ATOM 769 O O . GLN A 1 105 ? 6.384 14.784 -7.230 1.00 88.12 105 GLN A O 1
ATOM 774 N N . SER A 1 106 ? 5.300 14.073 -9.072 1.00 89.94 106 SER A N 1
ATOM 775 C CA . SER A 1 106 ? 5.190 12.679 -8.655 1.00 89.94 106 SER A CA 1
ATOM 776 C C . SER A 1 106 ? 5.811 11.779 -9.709 1.00 89.94 106 SER A C 1
ATOM 778 O O . SER A 1 106 ? 5.613 11.994 -10.904 1.00 89.94 106 SER A O 1
ATOM 780 N N . ALA A 1 107 ? 6.567 10.779 -9.266 1.00 93.31 107 ALA A N 1
ATOM 781 C CA . ALA A 1 107 ? 7.184 9.792 -10.139 1.00 93.31 107 ALA A CA 1
ATOM 782 C C . ALA A 1 107 ? 6.904 8.388 -9.616 1.00 93.31 107 ALA A C 1
ATOM 784 O O . ALA A 1 107 ? 7.026 8.116 -8.419 1.00 93.31 107 ALA A O 1
ATOM 785 N N . PHE A 1 108 ? 6.573 7.493 -10.534 1.00 94.00 108 PHE A N 1
ATOM 786 C CA . PHE A 1 108 ? 6.239 6.106 -10.266 1.00 94.00 108 PHE A CA 1
ATOM 787 C C . PHE A 1 108 ? 7.005 5.202 -11.217 1.00 94.00 108 PHE A C 1
ATOM 789 O O . PHE A 1 108 ? 7.319 5.575 -12.349 1.00 94.00 108 PHE A O 1
ATOM 796 N N . VAL A 1 109 ? 7.280 3.993 -10.748 1.00 95.75 109 VAL A N 1
ATOM 797 C CA . VAL A 1 109 ? 7.825 2.913 -11.555 1.00 95.75 109 VAL A CA 1
ATOM 798 C C . VAL A 1 109 ? 6.902 1.705 -11.481 1.00 95.75 109 VAL A C 1
ATOM 800 O O . VAL A 1 109 ? 6.443 1.315 -10.405 1.00 95.75 109 VAL A O 1
ATOM 803 N N . LEU A 1 110 ? 6.613 1.139 -12.646 1.00 95.44 110 LEU A N 1
ATOM 804 C CA . LEU A 1 110 ? 5.692 0.035 -12.835 1.00 95.44 110 LEU A CA 1
ATOM 805 C C . LEU A 1 110 ? 6.424 -1.148 -13.453 1.00 95.44 110 LEU A C 1
ATOM 807 O O . LEU A 1 110 ? 7.275 -0.974 -14.329 1.00 95.44 110 LEU A O 1
ATOM 811 N N . ARG A 1 111 ? 6.055 -2.357 -13.029 1.00 94.88 111 ARG A N 1
ATOM 812 C CA . ARG A 1 111 ? 6.528 -3.589 -13.659 1.00 94.88 111 ARG A CA 1
ATOM 813 C C . ARG A 1 111 ? 5.510 -4.713 -13.533 1.00 94.88 111 ARG A C 1
ATOM 815 O O . ARG A 1 111 ? 4.848 -4.867 -12.508 1.00 94.88 111 ARG A O 1
ATOM 822 N N . TYR A 1 112 ? 5.364 -5.492 -14.600 1.00 93.12 112 TYR A N 1
ATOM 823 C CA . TYR A 1 112 ? 4.382 -6.568 -14.683 1.00 93.12 112 TYR A CA 1
ATOM 824 C C . TYR A 1 112 ? 5.006 -7.935 -14.414 1.00 93.12 112 TYR A C 1
ATOM 826 O O . TYR A 1 112 ? 6.010 -8.323 -15.008 1.00 93.12 112 TYR A O 1
ATOM 834 N N . GLY A 1 113 ? 4.398 -8.683 -13.498 1.00 92.56 113 GLY A N 1
ATOM 835 C CA . GLY A 1 113 ? 4.821 -10.019 -13.094 1.00 92.56 113 GLY A CA 1
ATOM 836 C C . GLY A 1 113 ? 5.981 -10.077 -12.105 1.00 92.56 113 GLY A C 1
ATOM 837 O O . GLY A 1 113 ? 6.286 -11.172 -11.644 1.00 92.56 113 GLY A O 1
ATOM 838 N N . LYS A 1 114 ? 6.613 -8.947 -11.772 1.00 91.88 114 LYS A N 1
ATOM 839 C CA . LYS A 1 114 ? 7.650 -8.844 -10.735 1.00 91.88 114 LYS A CA 1
ATOM 840 C C . LYS A 1 114 ? 7.851 -7.405 -10.284 1.00 91.88 114 LYS A C 1
ATOM 842 O O . LYS A 1 114 ? 7.445 -6.471 -10.970 1.00 91.88 114 LYS A O 1
ATOM 847 N N . GLU A 1 115 ? 8.518 -7.258 -9.151 1.00 92.56 115 GLU A N 1
ATOM 848 C CA . GLU A 1 115 ? 8.813 -5.974 -8.529 1.00 92.56 115 GLU A CA 1
ATOM 849 C C . GLU A 1 115 ? 9.739 -5.096 -9.399 1.00 92.56 115 GLU A C 1
ATOM 851 O O . GLU A 1 115 ? 10.691 -5.609 -9.999 1.00 92.56 115 GLU A O 1
ATOM 856 N N . PRO A 1 116 ? 9.504 -3.771 -9.455 1.00 93.81 116 PRO A N 1
ATOM 857 C CA . PRO A 1 116 ? 10.423 -2.813 -10.045 1.00 93.81 116 PRO A CA 1
ATOM 858 C C . PRO A 1 116 ? 11.799 -2.844 -9.390 1.00 93.81 116 PRO A C 1
ATOM 860 O O . PRO A 1 116 ? 11.931 -2.936 -8.164 1.00 93.81 116 PRO A O 1
ATOM 863 N N . THR A 1 117 ? 12.834 -2.672 -10.205 1.00 92.31 117 THR A N 1
ATOM 864 C CA . THR A 1 117 ? 14.217 -2.612 -9.713 1.00 92.31 117 THR A CA 1
ATOM 865 C C . THR A 1 117 ? 14.608 -1.220 -9.222 1.00 92.31 117 THR A C 1
ATOM 867 O O . THR A 1 117 ? 15.436 -1.091 -8.320 1.00 92.31 117 THR A O 1
ATOM 870 N N . ARG A 1 118 ? 14.001 -0.161 -9.771 1.00 93.19 118 ARG A N 1
ATOM 871 C CA . ARG A 1 118 ? 14.262 1.217 -9.350 1.00 93.19 118 ARG A CA 1
ATOM 872 C C . ARG A 1 118 ? 13.702 1.480 -7.953 1.00 93.19 118 ARG A C 1
ATOM 874 O O . ARG A 1 118 ? 12.518 1.275 -7.704 1.00 93.19 118 ARG A O 1
ATOM 881 N N . VAL A 1 119 ? 14.557 2.000 -7.072 1.00 91.06 119 VAL A N 1
ATOM 882 C CA . VAL A 1 119 ? 14.196 2.482 -5.723 1.00 91.06 119 VAL A CA 1
ATOM 883 C C . VAL A 1 119 ? 14.483 3.971 -5.524 1.00 91.06 119 VAL A C 1
ATOM 885 O O . VAL A 1 119 ? 13.804 4.631 -4.750 1.00 91.06 119 VAL A O 1
ATOM 888 N N . ALA A 1 120 ? 15.485 4.513 -6.223 1.00 91.62 120 ALA A N 1
ATOM 889 C CA . ALA A 1 120 ? 15.889 5.905 -6.067 1.00 91.62 120 ALA A CA 1
ATOM 890 C C . ALA A 1 120 ? 14.939 6.865 -6.812 1.00 91.62 120 ALA A C 1
ATOM 892 O O . ALA A 1 120 ? 14.459 6.507 -7.896 1.00 91.62 120 ALA A O 1
ATOM 893 N N . PRO A 1 121 ? 14.740 8.100 -6.311 1.00 92.00 121 PRO A N 1
ATOM 894 C CA . PRO A 1 121 ? 14.045 9.156 -7.044 1.00 92.00 121 PRO A CA 1
ATOM 895 C C . PRO A 1 121 ? 14.649 9.387 -8.432 1.00 92.00 121 PRO A C 1
ATOM 897 O O . PRO A 1 121 ? 15.837 9.135 -8.648 1.00 92.00 121 PRO A O 1
ATOM 900 N N . LEU A 1 122 ? 13.844 9.865 -9.381 1.00 93.12 122 LEU A N 1
ATOM 901 C CA . LEU A 1 122 ? 14.349 10.271 -10.693 1.00 93.12 122 LEU A CA 1
ATOM 902 C C . LEU A 1 122 ? 15.132 11.584 -10.575 1.00 93.12 122 LEU A C 1
ATOM 904 O O . LEU A 1 122 ? 14.707 12.513 -9.889 1.00 93.12 122 LEU A O 1
ATOM 908 N N . SER A 1 123 ? 16.266 11.673 -11.265 1.00 94.88 123 SER A N 1
ATOM 909 C CA . SER A 1 123 ? 16.928 12.952 -11.527 1.00 94.88 123 SER A CA 1
ATOM 910 C C . SER A 1 123 ? 16.059 13.834 -12.430 1.00 94.88 123 SER A C 1
ATOM 912 O O . SER A 1 123 ? 15.180 13.339 -13.137 1.00 94.88 123 SER A O 1
ATOM 914 N N . GLY A 1 124 ? 16.334 15.142 -12.471 1.00 93.44 124 GLY A N 1
ATOM 915 C CA . GLY A 1 124 ? 15.589 16.062 -13.341 1.00 93.44 124 GLY A CA 1
ATOM 916 C C . GLY A 1 124 ? 15.620 15.654 -14.821 1.00 93.44 124 GLY A C 1
ATOM 917 O O . GLY A 1 124 ? 14.603 15.737 -15.501 1.00 93.44 124 GLY A O 1
ATOM 918 N N . ALA A 1 125 ? 16.754 15.137 -15.308 1.00 95.50 125 ALA A N 1
ATOM 919 C CA . ALA A 1 125 ? 16.881 14.655 -16.684 1.00 95.50 125 ALA A CA 1
ATOM 920 C C . ALA A 1 125 ? 16.086 13.361 -16.933 1.00 95.50 125 ALA A C 1
ATOM 922 O O . ALA A 1 125 ? 15.400 13.255 -17.947 1.00 95.50 125 ALA A O 1
ATOM 923 N N . GLU A 1 126 ? 16.136 12.395 -16.006 1.00 95.56 126 GLU A N 1
ATOM 924 C CA . GLU A 1 126 ? 15.339 11.159 -16.096 1.00 95.56 126 GLU A CA 1
ATOM 925 C C . GLU A 1 126 ? 13.838 11.463 -16.067 1.00 95.56 126 GLU A C 1
ATOM 927 O O . GLU A 1 126 ? 13.076 10.879 -16.832 1.00 95.56 126 GLU A O 1
ATOM 932 N N . TYR A 1 127 ? 13.418 12.401 -15.218 1.00 94.50 127 TYR A N 1
ATOM 933 C CA . TYR A 1 127 ? 12.027 12.825 -15.118 1.00 94.50 127 TYR A CA 1
ATOM 934 C C . TYR A 1 127 ? 11.533 13.438 -16.437 1.00 94.50 127 TYR A C 1
ATOM 936 O O . TYR A 1 127 ? 10.502 13.028 -16.962 1.00 94.50 127 TYR A O 1
ATOM 944 N N . GLN A 1 128 ? 12.295 14.372 -17.016 1.00 94.12 128 GLN A N 1
ATOM 945 C CA . GLN A 1 128 ? 11.951 14.997 -18.298 1.00 94.12 128 GLN A CA 1
ATOM 946 C C . GLN A 1 128 ? 11.945 13.985 -19.457 1.00 94.12 128 GLN A C 1
ATOM 948 O O . GLN A 1 128 ? 11.087 14.042 -20.340 1.00 94.12 128 GLN A O 1
ATOM 953 N N . ALA A 1 129 ? 12.858 13.010 -19.443 1.00 94.88 129 ALA A N 1
ATOM 954 C CA . ALA A 1 129 ? 12.859 11.919 -20.414 1.00 94.88 129 ALA A CA 1
ATOM 955 C C . ALA A 1 129 ? 11.629 11.006 -20.261 1.00 94.88 129 ALA A C 1
ATOM 957 O O . ALA A 1 129 ? 11.018 10.632 -21.260 1.00 94.88 129 ALA A O 1
ATOM 958 N N . ALA A 1 130 ? 11.234 10.675 -19.027 1.00 93.62 130 ALA A N 1
ATOM 959 C CA . ALA A 1 130 ? 10.029 9.893 -18.757 1.00 93.62 130 ALA A CA 1
ATOM 960 C C . ALA A 1 130 ? 8.762 10.631 -19.214 1.00 93.62 130 ALA A C 1
ATOM 962 O O . ALA A 1 130 ? 7.888 10.020 -19.821 1.00 93.62 130 ALA A O 1
ATOM 963 N N . GLN A 1 131 ? 8.702 11.944 -18.985 1.00 91.81 131 GLN A N 1
ATOM 964 C CA . GLN A 1 131 ? 7.584 12.791 -19.390 1.00 91.81 131 GLN A CA 1
ATOM 965 C C . GLN A 1 131 ? 7.445 12.873 -20.914 1.00 91.81 131 GLN A C 1
ATOM 967 O O . GLN A 1 131 ? 6.381 12.628 -21.470 1.00 91.81 131 GLN A O 1
ATOM 972 N N . THR A 1 132 ? 8.533 13.193 -21.613 1.00 91.62 132 THR A N 1
ATOM 973 C CA . THR A 1 132 ? 8.525 13.316 -23.082 1.00 91.62 132 THR A CA 1
ATOM 974 C C . THR A 1 132 ? 8.352 11.972 -23.790 1.00 91.62 132 THR A C 1
ATOM 976 O O . THR A 1 132 ? 7.842 11.918 -24.908 1.00 91.62 132 THR A O 1
ATOM 979 N N . GLY A 1 133 ? 8.772 10.882 -23.145 1.00 88.38 133 GLY A N 1
ATOM 980 C CA . GLY A 1 133 ? 8.637 9.513 -23.632 1.00 88.38 133 GLY A CA 1
ATOM 981 C C . GLY A 1 133 ? 7.330 8.822 -23.246 1.00 88.38 133 GLY A C 1
ATOM 982 O O . GLY A 1 133 ? 7.199 7.622 -23.511 1.00 88.38 133 GLY A O 1
ATOM 983 N N . GLU A 1 134 ? 6.387 9.523 -22.612 1.00 86.38 134 GLU A N 1
ATOM 984 C CA . GLU A 1 134 ? 5.139 8.934 -22.140 1.00 86.38 134 GLU A CA 1
ATOM 985 C C . GLU A 1 134 ? 4.286 8.419 -23.312 1.00 86.38 134 GLU A C 1
ATOM 987 O O . GLU A 1 134 ? 4.109 9.075 -24.340 1.00 86.38 134 GLU A O 1
ATOM 992 N N . ARG A 1 135 ? 3.761 7.195 -23.177 1.00 87.12 135 ARG A N 1
ATOM 993 C CA . ARG A 1 135 ? 2.952 6.536 -24.215 1.00 87.12 135 ARG A CA 1
ATOM 994 C C . ARG A 1 135 ? 1.738 5.842 -23.618 1.00 87.12 135 ARG A C 1
ATOM 996 O O . ARG A 1 135 ? 1.630 4.617 -23.712 1.00 87.12 135 ARG A O 1
ATOM 1003 N N . ILE A 1 136 ? 0.841 6.618 -23.011 1.00 83.19 136 ILE A N 1
ATOM 1004 C CA . ILE A 1 136 ? -0.325 6.109 -22.269 1.00 83.19 136 ILE A CA 1
ATOM 1005 C C . ILE A 1 136 ? -1.114 5.084 -23.094 1.00 83.19 136 ILE A C 1
ATOM 1007 O O . ILE A 1 136 ? -1.339 3.985 -22.604 1.00 83.19 136 ILE A O 1
ATOM 1011 N N . ASP A 1 137 ? -1.432 5.367 -24.359 1.00 82.50 137 ASP A N 1
ATOM 1012 C CA . ASP A 1 137 ? -2.303 4.506 -25.185 1.00 82.50 137 ASP A CA 1
ATOM 1013 C C . ASP A 1 137 ? -1.690 3.150 -25.572 1.00 82.50 137 ASP A C 1
ATOM 1015 O O . ASP A 1 137 ? -2.395 2.242 -26.004 1.00 82.50 137 ASP A O 1
ATOM 1019 N N . SER A 1 138 ? -0.374 2.999 -25.419 1.00 89.12 138 SER A N 1
ATOM 1020 C CA . SER A 1 138 ? 0.340 1.737 -25.667 1.00 89.12 138 SER A CA 1
ATOM 1021 C C . SER A 1 138 ? 0.972 1.161 -24.404 1.00 89.12 138 SER A C 1
ATOM 1023 O O . SER A 1 138 ? 1.627 0.120 -24.461 1.00 89.12 138 SER A O 1
ATOM 1025 N N . SER A 1 139 ? 0.801 1.834 -23.264 1.00 90.44 139 SER A N 1
ATOM 1026 C CA . SER A 1 139 ? 1.508 1.512 -22.028 1.00 90.44 139 SER A CA 1
ATOM 1027 C C . SER A 1 139 ? 1.169 0.110 -21.540 1.00 90.44 139 SER A C 1
ATOM 1029 O O . SER A 1 139 ? 2.082 -0.599 -21.138 1.00 90.44 139 SER A O 1
ATOM 1031 N N . PHE A 1 140 ? -0.083 -0.344 -21.672 1.00 91.31 140 PHE A N 1
ATOM 1032 C CA . PHE A 1 140 ? -0.465 -1.705 -21.296 1.00 91.31 140 PHE A CA 1
ATOM 1033 C C . PHE A 1 140 ? 0.241 -2.775 -22.142 1.00 91.31 140 PHE A C 1
ATOM 1035 O O . PHE A 1 140 ? 0.821 -3.720 -21.608 1.00 91.31 140 PHE A O 1
ATOM 1042 N N . THR A 1 141 ? 0.258 -2.598 -23.464 1.00 91.25 141 THR A N 1
ATOM 1043 C CA . THR A 1 141 ? 0.940 -3.509 -24.397 1.00 91.25 141 THR A CA 1
ATOM 1044 C C . THR A 1 141 ? 2.437 -3.551 -24.138 1.00 91.25 141 THR A C 1
ATOM 1046 O O . THR A 1 141 ? 3.027 -4.629 -24.079 1.00 91.25 141 THR A O 1
ATOM 1049 N N . ARG A 1 142 ? 3.052 -2.385 -23.926 1.00 91.62 142 ARG A N 1
ATOM 1050 C CA . ARG A 1 142 ? 4.468 -2.283 -23.571 1.00 91.62 142 ARG A CA 1
ATOM 1051 C C . ARG A 1 142 ? 4.758 -2.978 -22.247 1.00 91.62 142 ARG A C 1
ATOM 1053 O O . ARG A 1 142 ? 5.629 -3.828 -22.206 1.00 91.62 142 ARG A O 1
ATOM 1060 N N . LEU A 1 143 ? 3.972 -2.698 -21.215 1.00 92.31 143 LEU A N 1
ATOM 1061 C CA . LEU A 1 143 ? 4.109 -3.280 -19.882 1.00 92.31 143 LEU A CA 1
ATOM 1062 C C . LEU A 1 143 ? 4.037 -4.820 -19.894 1.00 92.31 143 LEU A C 1
ATOM 1064 O O . LEU A 1 143 ? 4.697 -5.479 -19.097 1.00 92.31 143 LEU A O 1
ATOM 1068 N N . ILE A 1 144 ? 3.240 -5.407 -20.792 1.00 90.94 144 ILE A N 1
ATOM 1069 C CA . ILE A 1 144 ? 3.120 -6.866 -20.934 1.00 90.94 144 ILE A CA 1
ATOM 1070 C C . ILE A 1 144 ? 4.268 -7.479 -21.749 1.00 90.94 144 ILE A C 1
ATOM 1072 O O . ILE A 1 144 ? 4.636 -8.634 -21.513 1.00 90.94 144 ILE A O 1
ATOM 1076 N N . ASN A 1 145 ? 4.795 -6.748 -22.731 1.00 89.31 145 ASN A N 1
ATOM 1077 C CA . ASN A 1 145 ? 5.767 -7.264 -23.698 1.00 89.31 145 ASN A CA 1
ATOM 1078 C C . ASN A 1 145 ? 7.221 -6.936 -23.336 1.00 89.31 145 ASN A C 1
ATOM 1080 O O . ASN A 1 145 ? 8.128 -7.677 -23.710 1.00 89.31 145 ASN A O 1
ATOM 1084 N N . GLU A 1 146 ? 7.449 -5.831 -22.637 1.00 90.62 146 GLU A N 1
ATOM 1085 C CA . GLU A 1 146 ? 8.763 -5.340 -22.251 1.00 90.62 146 GLU A CA 1
ATOM 1086 C C . GLU A 1 146 ? 9.063 -5.778 -20.816 1.00 90.62 146 GLU A C 1
ATOM 1088 O O . GLU A 1 146 ? 8.283 -5.556 -19.893 1.00 90.62 146 GLU A O 1
ATOM 1093 N N . ASP A 1 147 ? 10.224 -6.395 -20.610 1.00 90.44 147 ASP A N 1
ATOM 1094 C CA . ASP A 1 147 ? 10.685 -6.773 -19.275 1.00 90.44 147 ASP A CA 1
ATOM 1095 C C . ASP A 1 147 ? 11.583 -5.686 -18.661 1.00 90.44 147 ASP A C 1
ATOM 1097 O O . ASP A 1 147 ? 12.733 -5.930 -18.282 1.00 90.44 147 ASP A O 1
ATOM 1101 N N . VAL A 1 148 ? 11.065 -4.460 -18.593 1.00 92.75 148 VAL A N 1
ATOM 1102 C CA . VAL A 1 148 ? 11.787 -3.278 -18.097 1.00 92.75 148 VAL A CA 1
ATOM 1103 C C . VAL A 1 148 ? 10.954 -2.502 -17.079 1.00 92.75 148 VAL A C 1
ATOM 1105 O O . VAL A 1 148 ? 9.757 -2.728 -16.922 1.00 92.75 148 VAL A O 1
ATOM 1108 N N . ASP A 1 149 ? 11.607 -1.599 -16.353 1.00 94.75 149 ASP A N 1
ATOM 1109 C CA . ASP A 1 149 ? 10.932 -0.657 -15.463 1.00 94.75 149 ASP A CA 1
ATOM 1110 C C . ASP A 1 149 ? 10.246 0.433 -16.313 1.00 94.75 149 ASP A C 1
ATOM 1112 O O . ASP A 1 149 ? 10.896 1.113 -17.112 1.00 94.75 149 ASP A O 1
ATOM 1116 N N . HIS A 1 150 ? 8.932 0.602 -16.149 1.00 95.12 150 HIS A N 1
ATOM 1117 C CA . HIS A 1 150 ? 8.147 1.623 -16.845 1.00 95.12 150 HIS A CA 1
ATOM 1118 C C . HIS A 1 150 ? 7.922 2.827 -15.939 1.00 95.12 150 HIS A C 1
ATOM 1120 O O . HIS A 1 150 ? 7.362 2.686 -14.855 1.00 95.12 150 HIS A O 1
ATOM 1126 N N . PHE A 1 151 ? 8.326 4.012 -16.389 1.00 94.75 151 PHE A N 1
ATOM 1127 C CA . PHE A 1 151 ? 8.171 5.241 -15.615 1.00 94.75 151 PHE A CA 1
ATOM 1128 C C . PHE A 1 151 ? 6.886 5.976 -15.973 1.00 94.75 151 PHE A C 1
ATOM 1130 O O . PHE A 1 151 ? 6.545 6.108 -17.147 1.00 94.75 151 PHE A O 1
ATOM 1137 N N . VAL A 1 152 ? 6.214 6.481 -14.943 1.00 93.50 152 VAL A N 1
ATOM 1138 C CA . VAL A 1 152 ? 5.056 7.371 -15.043 1.00 93.50 152 VAL A CA 1
ATOM 1139 C C . VAL A 1 152 ? 5.353 8.588 -14.181 1.00 93.50 152 VAL A C 1
ATOM 1141 O O . VAL A 1 152 ? 5.718 8.446 -13.012 1.00 93.50 152 VAL A O 1
ATOM 1144 N N . VAL A 1 153 ? 5.229 9.780 -14.752 1.00 92.81 153 VAL A N 1
ATOM 1145 C CA . VAL A 1 153 ? 5.534 11.046 -14.076 1.00 92.81 153 VAL A CA 1
ATOM 1146 C C . VAL A 1 153 ? 4.384 12.030 -14.243 1.00 92.81 153 VAL A C 1
ATOM 1148 O O . VAL A 1 153 ? 3.649 11.960 -15.222 1.00 92.81 153 VAL A O 1
ATOM 1151 N N . HIS A 1 154 ? 4.206 12.938 -13.285 1.00 89.06 154 HIS A N 1
ATOM 1152 C CA . HIS A 1 154 ? 3.152 13.950 -13.333 1.00 89.06 154 HIS A CA 1
ATOM 1153 C C . HIS A 1 154 ? 3.574 15.232 -12.615 1.00 89.06 154 HIS A C 1
ATOM 1155 O O . HIS A 1 154 ? 3.952 15.194 -11.443 1.00 89.06 154 HIS A O 1
ATOM 1161 N N . ASP A 1 155 ? 3.398 16.382 -13.272 1.00 82.75 155 ASP A N 1
ATOM 1162 C CA . ASP A 1 155 ? 3.829 17.710 -12.797 1.00 82.75 155 ASP A CA 1
ATOM 1163 C C . ASP A 1 155 ? 2.921 18.357 -11.734 1.00 82.75 155 ASP A C 1
ATOM 1165 O O . ASP A 1 155 ? 2.863 19.576 -11.585 1.00 82.75 155 ASP A O 1
ATOM 1169 N N . GLY A 1 156 ? 2.253 17.534 -10.925 1.00 68.69 156 GLY A N 1
ATOM 1170 C CA . GLY A 1 156 ? 1.315 17.977 -9.894 1.00 68.69 156 GLY A CA 1
ATOM 1171 C C . GLY A 1 156 ? -0.068 18.395 -10.406 1.00 68.69 156 GLY A C 1
ATOM 1172 O O . GLY A 1 156 ? -0.208 19.022 -11.448 1.00 68.69 156 GLY A O 1
ATOM 1173 N N . GLY A 1 157 ? -1.087 18.047 -9.611 1.00 64.88 157 GLY A N 1
ATOM 1174 C CA . GLY A 1 157 ? -2.495 18.428 -9.762 1.00 64.88 157 GLY A CA 1
ATOM 1175 C C . GLY A 1 157 ? -3.253 17.743 -10.894 1.00 64.88 157 GLY A C 1
ATOM 1176 O O . GLY A 1 157 ? -3.035 18.047 -12.059 1.00 64.88 157 GLY A O 1
ATOM 1177 N N . GLY A 1 158 ? -4.223 16.896 -10.549 1.00 76.94 158 GLY A N 1
ATOM 1178 C CA . GLY A 1 158 ? -5.147 16.319 -11.525 1.00 76.94 158 GLY A CA 1
ATOM 1179 C C . GLY A 1 158 ? -5.057 14.803 -11.644 1.00 76.94 158 GLY A C 1
ATOM 1180 O O . GLY A 1 158 ? -4.466 14.111 -10.811 1.00 76.94 158 GLY A O 1
ATOM 1181 N N . THR A 1 159 ? -5.697 14.294 -12.694 1.00 80.81 159 THR A N 1
ATOM 1182 C CA . THR A 1 159 ? -5.738 12.868 -13.012 1.00 80.81 159 THR A CA 1
ATOM 1183 C C . THR A 1 159 ? -4.416 12.414 -13.623 1.00 80.81 159 THR A C 1
ATOM 1185 O O . THR A 1 159 ? -4.106 12.722 -14.772 1.00 80.81 159 THR A O 1
ATOM 1188 N N . LEU A 1 160 ? -3.688 11.592 -12.880 1.00 83.94 160 LEU A N 1
ATOM 1189 C CA . LEU A 1 160 ? -2.555 10.813 -13.348 1.00 83.94 160 LEU A CA 1
ATOM 1190 C C . LEU A 1 160 ? -3.040 9.499 -13.964 1.00 83.94 160 LEU A C 1
ATOM 1192 O O . LEU A 1 160 ? -3.725 8.713 -13.310 1.00 83.94 160 LEU A O 1
ATOM 1196 N N . ARG A 1 161 ? -2.657 9.225 -15.212 1.00 85.94 161 ARG A N 1
ATOM 1197 C CA . ARG A 1 161 ? -2.921 7.940 -15.873 1.00 85.94 161 ARG A CA 1
ATOM 1198 C C . ARG A 1 161 ? -1.675 7.068 -15.784 1.00 85.94 161 ARG A C 1
ATOM 1200 O O . ARG A 1 161 ? -0.640 7.406 -16.333 1.00 85.94 161 ARG A O 1
ATOM 1207 N N . PHE A 1 162 ? -1.788 5.943 -15.091 1.00 84.44 162 PHE A N 1
ATOM 1208 C CA . PHE A 1 162 ? -0.698 4.984 -14.929 1.00 84.44 162 PHE A CA 1
ATOM 1209 C C . PHE A 1 162 ? -0.565 4.070 -16.133 1.00 84.44 162 PHE A C 1
ATOM 1211 O O . PHE A 1 162 ? 0.532 3.825 -16.627 1.00 84.44 162 PHE A O 1
ATOM 1218 N N . VAL A 1 163 ? -1.697 3.512 -16.554 1.00 86.25 163 VAL A N 1
ATOM 1219 C CA . VAL A 1 163 ? -1.760 2.535 -17.632 1.00 86.25 163 VAL A CA 1
ATOM 1220 C C . VAL A 1 163 ? -3.005 2.804 -18.457 1.00 86.25 163 VAL A C 1
ATOM 1222 O O . VAL A 1 163 ? -4.063 3.150 -17.931 1.00 86.25 163 VAL A O 1
ATOM 1225 N N . GLY A 1 164 ? -2.861 2.644 -19.760 1.00 84.69 164 GLY A N 1
ATOM 1226 C CA . GLY A 1 164 ? -3.920 2.705 -20.744 1.00 84.69 164 GLY A CA 1
ATOM 1227 C C . GLY A 1 164 ? -3.570 1.836 -21.945 1.00 84.69 164 GLY A C 1
ATOM 1228 O O . GLY A 1 164 ? -2.419 1.429 -22.146 1.00 84.69 164 GLY A O 1
ATOM 1229 N N . GLY A 1 165 ? -4.581 1.563 -22.756 1.00 84.12 165 GLY A N 1
ATOM 1230 C CA . GLY A 1 165 ? -4.410 0.881 -24.027 1.00 84.12 165 GLY A CA 1
ATOM 1231 C C . GLY A 1 165 ? -4.941 -0.542 -24.061 1.00 84.12 165 GLY A C 1
ATOM 1232 O O . GLY A 1 165 ? -5.299 -1.158 -23.053 1.00 84.12 165 GLY A O 1
ATOM 1233 N N . GLN A 1 166 ? -4.985 -1.048 -25.284 1.00 85.38 166 GLN A N 1
ATOM 1234 C CA . GLN A 1 166 ? -5.435 -2.385 -25.625 1.00 85.38 166 GLN A CA 1
ATOM 1235 C C . GLN A 1 166 ? -4.257 -3.180 -26.181 1.00 85.38 166 GLN A C 1
ATOM 1237 O O . GLN A 1 166 ? -3.386 -2.623 -26.857 1.00 85.38 166 GLN A O 1
ATOM 1242 N N . LEU A 1 167 ? -4.250 -4.481 -25.907 1.00 84.00 167 LEU A N 1
ATOM 1243 C CA . LEU A 1 167 ? -3.343 -5.403 -26.569 1.00 84.00 167 LEU A CA 1
ATOM 1244 C C . LEU A 1 167 ? -3.564 -5.375 -28.083 1.00 84.00 167 LEU A C 1
ATOM 1246 O O . LEU A 1 167 ? -4.685 -5.210 -28.570 1.00 84.00 167 LEU A O 1
ATOM 1250 N N . ASP A 1 168 ? -2.466 -5.492 -28.824 1.00 73.62 168 ASP A N 1
ATOM 1251 C CA . ASP A 1 168 ? -2.497 -5.439 -30.280 1.00 73.62 168 ASP A CA 1
ATOM 1252 C C . ASP A 1 168 ? -3.267 -6.623 -30.898 1.00 73.62 168 ASP A C 1
ATOM 1254 O O . ASP A 1 168 ? -3.615 -7.606 -30.240 1.00 73.62 168 ASP A O 1
ATOM 1258 N N . ALA A 1 169 ? -3.522 -6.548 -32.208 1.00 64.50 169 ALA A N 1
ATOM 1259 C CA . ALA A 1 169 ? -4.235 -7.598 -32.935 1.00 64.50 169 ALA A CA 1
ATOM 1260 C C . ALA A 1 169 ? -3.538 -8.975 -32.872 1.00 64.50 169 ALA A C 1
ATOM 1262 O O . ALA A 1 169 ? -4.203 -9.998 -33.040 1.00 64.50 169 ALA A O 1
ATOM 1263 N N . ASN A 1 170 ? -2.226 -9.015 -32.608 1.00 63.62 170 ASN A N 1
ATOM 1264 C CA . ASN A 1 170 ? -1.458 -10.257 -32.500 1.00 63.62 170 ASN A CA 1
ATOM 1265 C C . ASN A 1 170 ? -1.660 -10.937 -31.140 1.00 63.62 170 ASN A C 1
ATOM 1267 O O . ASN A 1 170 ? -1.437 -12.143 -31.015 1.00 63.62 170 ASN A O 1
ATOM 1271 N N . ARG A 1 171 ? -2.097 -10.189 -30.122 1.00 65.19 171 ARG A N 1
ATOM 1272 C CA . ARG A 1 171 ? -2.330 -10.685 -28.769 1.00 65.19 171 ARG A CA 1
ATOM 1273 C C . ARG A 1 171 ? -3.746 -10.340 -28.329 1.00 65.19 171 ARG A C 1
ATOM 1275 O O . ARG A 1 171 ? -3.984 -9.375 -27.622 1.00 65.19 171 ARG A O 1
ATOM 1282 N N . SER A 1 172 ? -4.708 -11.183 -28.699 1.00 76.69 172 SER A N 1
ATOM 1283 C CA . SER A 1 172 ? -6.129 -10.922 -28.425 1.00 76.69 172 SER A CA 1
ATOM 1284 C C . SER A 1 172 ? -6.464 -10.755 -26.932 1.00 76.69 172 SER A C 1
ATOM 1286 O O . SER A 1 172 ? -7.481 -10.147 -26.618 1.00 76.69 172 SER A O 1
ATOM 1288 N N . SER A 1 173 ? -5.656 -11.315 -26.019 1.00 85.00 173 SER A N 1
ATOM 1289 C CA . SER A 1 173 ? -5.779 -11.167 -24.560 1.00 85.00 173 SER A CA 1
ATOM 1290 C C . SER A 1 173 ? -4.516 -11.659 -23.830 1.00 85.00 173 SER A C 1
ATOM 1292 O O . SER A 1 173 ? -3.725 -12.401 -24.412 1.00 85.00 173 SER A O 1
ATOM 1294 N N . THR A 1 174 ? -4.366 -11.372 -22.532 1.00 88.94 174 THR A N 1
ATOM 1295 C CA . THR A 1 174 ? -3.363 -12.030 -21.673 1.00 88.94 174 THR A CA 1
ATOM 1296 C C . THR A 1 174 ? -3.628 -13.533 -21.543 1.00 88.94 174 THR A C 1
ATOM 1298 O O . THR A 1 174 ? -4.780 -13.978 -21.515 1.00 88.94 174 THR A O 1
ATOM 1301 N N . ASP A 1 175 ? -2.557 -14.323 -21.430 1.00 88.31 175 ASP A N 1
ATOM 1302 C CA . ASP A 1 175 ? -2.639 -15.787 -21.281 1.00 88.31 175 ASP A CA 1
ATOM 1303 C C . ASP A 1 175 ? -2.669 -16.238 -19.813 1.00 88.31 175 ASP A C 1
ATOM 1305 O O . ASP A 1 175 ? -3.163 -17.317 -19.486 1.00 88.31 175 ASP A O 1
ATOM 1309 N N . GLN A 1 176 ? -2.126 -15.413 -18.917 1.00 89.38 176 GLN A N 1
ATOM 1310 C CA . GLN A 1 176 ? -2.005 -15.681 -17.486 1.00 89.38 176 GLN A CA 1
ATOM 1311 C C . GLN A 1 176 ? -2.337 -14.424 -16.689 1.00 89.38 176 GLN A C 1
ATOM 1313 O O . GLN A 1 176 ? -2.140 -13.309 -17.172 1.00 89.38 176 GLN A O 1
ATOM 1318 N N . GLY A 1 177 ? -2.815 -14.618 -15.460 1.00 90.31 177 GLY A N 1
ATOM 1319 C CA . GLY A 1 177 ? -2.962 -13.525 -14.511 1.00 90.31 177 GLY A CA 1
ATOM 1320 C C . GLY A 1 177 ? -1.634 -13.232 -13.820 1.00 90.31 177 GLY A C 1
ATOM 1321 O O . GLY A 1 177 ? -0.948 -14.165 -13.399 1.00 90.31 177 GLY A O 1
ATOM 1322 N N . LYS A 1 178 ? -1.262 -11.957 -13.711 1.00 93.31 178 LYS A N 1
ATOM 1323 C CA . LYS A 1 178 ? -0.058 -11.528 -12.991 1.00 93.31 178 LYS A CA 1
ATOM 1324 C C . LYS A 1 178 ? -0.298 -10.212 -12.262 1.00 93.31 178 LYS A C 1
ATOM 1326 O O . LYS A 1 178 ? -1.147 -9.410 -12.648 1.00 93.31 178 LYS A O 1
ATOM 1331 N N . TRP A 1 179 ? 0.505 -9.988 -11.231 1.00 94.19 179 TRP A N 1
ATOM 1332 C CA . TRP A 1 179 ? 0.546 -8.733 -10.498 1.00 94.19 179 TRP A CA 1
ATOM 1333 C C . TRP A 1 179 ? 1.244 -7.641 -11.310 1.00 94.19 179 TRP A C 1
ATOM 1335 O O . TRP A 1 179 ? 2.339 -7.844 -11.833 1.00 94.19 179 TRP A O 1
ATOM 1345 N N . LEU A 1 180 ? 0.615 -6.477 -11.404 1.00 94.00 180 LEU A N 1
ATOM 1346 C CA . LEU A 1 180 ? 1.270 -5.218 -11.716 1.00 94.00 180 LEU A CA 1
ATOM 1347 C C . LEU A 1 180 ? 1.760 -4.610 -10.408 1.00 94.00 180 LEU A C 1
ATOM 1349 O O . LEU A 1 180 ? 0.953 -4.325 -9.528 1.00 94.00 180 LEU A O 1
ATOM 1353 N N . TYR A 1 181 ? 3.064 -4.409 -10.302 1.00 94.38 181 TYR A N 1
ATOM 1354 C CA . TYR A 1 181 ? 3.710 -3.785 -9.158 1.00 94.38 181 TYR A CA 1
ATOM 1355 C C . TYR A 1 181 ? 3.960 -2.314 -9.471 1.00 94.38 181 TYR A C 1
ATOM 1357 O O . TYR A 1 181 ? 4.495 -1.990 -10.533 1.00 94.38 181 TYR A O 1
ATOM 1365 N N . VAL A 1 182 ? 3.587 -1.436 -8.546 1.00 93.38 182 VAL A N 1
ATOM 1366 C CA . VAL A 1 182 ? 3.732 0.015 -8.661 1.00 93.38 182 VAL A CA 1
ATOM 1367 C C . VAL A 1 182 ? 4.461 0.530 -7.430 1.00 93.38 182 VAL A C 1
ATOM 1369 O O . VAL A 1 182 ? 4.017 0.327 -6.299 1.00 93.38 182 VAL A O 1
ATOM 1372 N N . ARG A 1 183 ? 5.591 1.198 -7.648 1.00 94.00 183 ARG A N 1
ATOM 1373 C CA . ARG A 1 183 ? 6.346 1.888 -6.602 1.00 94.00 183 ARG A CA 1
ATOM 1374 C C . ARG A 1 183 ? 6.356 3.378 -6.890 1.00 94.00 183 ARG A C 1
ATOM 1376 O O . ARG A 1 183 ? 6.733 3.809 -7.977 1.00 94.00 183 ARG A O 1
ATOM 1383 N N . GLN A 1 184 ? 5.997 4.160 -5.891 1.00 92.69 184 GLN A N 1
ATOM 1384 C CA . GLN A 1 184 ? 6.186 5.595 -5.872 1.00 92.69 184 GLN A CA 1
ATOM 1385 C C . GLN A 1 184 ? 7.647 5.916 -5.544 1.00 92.69 184 GLN A C 1
ATOM 1387 O O . GLN A 1 184 ? 8.167 5.511 -4.509 1.00 92.69 184 GLN A O 1
ATOM 1392 N N . LEU A 1 185 ? 8.307 6.645 -6.441 1.00 92.69 185 LEU A N 1
ATOM 1393 C CA . LEU A 1 185 ? 9.690 7.102 -6.291 1.00 92.69 185 LEU A CA 1
ATOM 1394 C C . LEU A 1 185 ? 9.768 8.503 -5.673 1.00 92.69 185 LEU A C 1
ATOM 1396 O O . LEU A 1 185 ? 10.751 8.834 -5.012 1.00 92.69 185 LEU A O 1
ATOM 1400 N N . SER A 1 186 ? 8.752 9.336 -5.909 1.00 90.50 186 SER A N 1
ATOM 1401 C CA . SER A 1 186 ? 8.631 10.681 -5.341 1.00 90.50 186 SER A CA 1
ATOM 1402 C C . SER A 1 186 ? 7.182 11.183 -5.373 1.00 90.50 186 SER A C 1
ATOM 1404 O O . SER A 1 186 ? 6.324 10.628 -6.067 1.00 90.50 186 SER A O 1
ATOM 1406 N N . GLY A 1 187 ? 6.918 12.259 -4.632 1.00 86.62 187 GLY A N 1
ATOM 1407 C CA . GLY A 1 187 ? 5.628 12.946 -4.592 1.00 86.62 187 GLY A CA 1
ATOM 1408 C C . GLY A 1 187 ? 4.778 12.609 -3.365 1.00 86.62 187 GLY A C 1
ATOM 1409 O O . GLY A 1 187 ? 5.221 11.925 -2.444 1.00 86.62 187 GLY A O 1
ATOM 1410 N N . ALA A 1 188 ? 3.555 13.136 -3.348 1.00 82.00 188 ALA A N 1
ATOM 1411 C CA . ALA A 1 188 ? 2.566 12.889 -2.300 1.00 82.00 188 ALA A CA 1
ATOM 1412 C C . ALA A 1 188 ? 1.754 11.621 -2.599 1.00 82.00 188 ALA A C 1
ATOM 1414 O O . ALA A 1 188 ? 1.745 11.139 -3.731 1.00 82.00 188 ALA A O 1
ATOM 1415 N N . GLY A 1 189 ? 1.057 11.091 -1.591 1.00 78.19 189 GLY A N 1
ATOM 1416 C CA . GLY A 1 189 ? 0.187 9.928 -1.774 1.00 78.19 189 GLY A CA 1
ATOM 1417 C C . GLY A 1 189 ? -0.885 10.159 -2.845 1.00 78.19 189 GLY A C 1
ATOM 1418 O O . GLY A 1 189 ? -1.317 11.290 -3.077 1.00 78.19 189 GLY A O 1
ATOM 1419 N N . LEU A 1 190 ? -1.299 9.074 -3.495 1.00 78.94 190 LEU A N 1
ATOM 1420 C CA . LEU A 1 190 ? -2.360 9.094 -4.499 1.00 78.94 190 LEU A CA 1
ATOM 1421 C C . LEU A 1 190 ? -3.735 9.127 -3.834 1.00 78.94 190 LEU A C 1
ATOM 1423 O O . LEU A 1 190 ? -3.966 8.433 -2.843 1.00 78.94 190 LEU A O 1
ATOM 1427 N N . TYR A 1 191 ? -4.647 9.879 -4.431 1.00 76.06 191 TYR A N 1
ATOM 1428 C CA . TYR A 1 191 ? -6.065 9.929 -4.096 1.00 76.06 191 TYR A CA 1
ATOM 1429 C C . TYR A 1 191 ? -6.876 9.283 -5.217 1.00 76.06 191 TYR A C 1
ATOM 1431 O O . TYR A 1 191 ? -6.379 9.156 -6.335 1.00 76.06 191 TYR A O 1
ATOM 1439 N N . ASP A 1 192 ? -8.117 8.904 -4.929 1.00 73.50 192 ASP A N 1
ATOM 1440 C CA . ASP A 1 192 ? -9.171 8.679 -5.925 1.00 73.50 192 ASP A CA 1
ATOM 1441 C C . ASP A 1 192 ? -8.717 7.858 -7.138 1.00 73.50 192 ASP A C 1
ATOM 1443 O O . ASP A 1 192 ? -8.795 8.291 -8.291 1.00 73.50 192 ASP A O 1
ATOM 1447 N N . TYR A 1 193 ? -8.170 6.671 -6.875 1.00 75.69 193 TYR A N 1
ATOM 1448 C CA . TYR A 1 193 ? -7.801 5.767 -7.954 1.00 75.69 193 TYR A CA 1
ATOM 1449 C C . TYR A 1 193 ? -9.031 5.092 -8.554 1.00 75.69 193 TYR A C 1
ATOM 1451 O O . TYR A 1 193 ? -10.031 4.824 -7.886 1.00 75.69 193 TYR A O 1
ATOM 1459 N N . GLN A 1 194 ? -8.920 4.805 -9.843 1.00 74.94 194 GLN A N 1
ATOM 1460 C CA . GLN A 1 194 ? -9.939 4.161 -10.650 1.00 74.94 194 GLN A CA 1
ATOM 1461 C C . GLN A 1 194 ? -9.269 3.354 -11.758 1.00 74.94 194 GLN A C 1
ATOM 1463 O O . GLN A 1 194 ? -8.123 3.596 -12.148 1.00 74.94 194 GLN A O 1
ATOM 1468 N N . GLY A 1 195 ? -10.006 2.422 -12.334 1.00 75.25 195 GLY A N 1
ATOM 1469 C CA . GLY A 1 195 ? -9.534 1.710 -13.504 1.00 75.25 195 GLY A CA 1
ATOM 1470 C C . GLY A 1 195 ? -10.578 0.778 -14.076 1.00 75.25 195 GLY A C 1
ATOM 1471 O O . GLY A 1 195 ? -11.679 0.642 -13.554 1.00 75.25 195 GLY A O 1
ATOM 1472 N N . ALA A 1 196 ? -10.230 0.148 -15.180 1.00 74.69 196 ALA A N 1
ATOM 1473 C CA . ALA A 1 196 ? -11.087 -0.802 -15.854 1.00 74.69 196 ALA A CA 1
ATOM 1474 C C . ALA A 1 196 ? -10.229 -1.817 -16.598 1.00 74.69 196 ALA A C 1
ATOM 1476 O O . ALA A 1 196 ? -9.198 -1.473 -17.171 1.00 74.69 196 ALA A O 1
ATOM 1477 N N . LEU A 1 197 ? -10.668 -3.065 -16.600 1.00 77.06 197 LEU A N 1
ATOM 1478 C CA . LEU A 1 197 ? -10.155 -4.122 -17.455 1.00 77.06 197 LEU A CA 1
ATOM 1479 C C . LEU A 1 197 ? -11.241 -4.449 -18.477 1.00 77.06 197 LEU A C 1
ATOM 1481 O O . LEU A 1 197 ? -12.424 -4.398 -18.160 1.00 77.06 197 LEU A O 1
ATOM 1485 N N . ASP A 1 198 ? -10.863 -4.810 -19.688 1.00 78.19 198 ASP A N 1
ATOM 1486 C CA . ASP A 1 198 ? -11.726 -5.556 -20.610 1.00 78.19 198 ASP A CA 1
ATOM 1487 C C . ASP A 1 198 ? -11.185 -6.980 -20.687 1.00 78.19 198 ASP A C 1
ATOM 1489 O O . ASP A 1 198 ? -9.966 -7.136 -20.788 1.00 78.19 198 ASP A O 1
ATOM 1493 N N . VAL A 1 199 ? -12.024 -8.013 -20.591 1.00 78.56 199 VAL A N 1
ATOM 1494 C CA . VAL A 1 199 ? -11.569 -9.404 -20.460 1.00 78.56 199 VAL A CA 1
ATOM 1495 C C . VAL A 1 199 ? -12.295 -10.374 -21.389 1.00 78.56 199 VAL A C 1
ATOM 1497 O O . VAL A 1 199 ? -13.503 -10.530 -21.372 1.00 78.56 199 VAL A O 1
ATOM 1500 N N . ASP A 1 200 ? -11.544 -11.190 -22.116 1.00 82.69 200 ASP A N 1
ATOM 1501 C CA . ASP A 1 200 ? -12.067 -12.396 -22.748 1.00 82.69 200 ASP A CA 1
ATOM 1502 C C . ASP A 1 200 ? -12.672 -13.333 -21.684 1.00 82.69 200 ASP A C 1
ATOM 1504 O O . ASP A 1 200 ? -11.949 -14.043 -20.983 1.00 82.69 200 ASP A O 1
ATOM 1508 N N . MET A 1 201 ? -14.001 -13.305 -21.539 1.00 78.12 201 MET A N 1
ATOM 1509 C CA . MET A 1 201 ? -14.710 -13.975 -20.443 1.00 78.12 201 MET A CA 1
ATOM 1510 C C . MET A 1 201 ? -14.401 -15.476 -20.316 1.00 78.12 201 MET A C 1
ATOM 1512 O O . MET A 1 201 ? -14.128 -15.916 -19.198 1.00 78.12 201 MET A O 1
ATOM 1516 N N . PRO A 1 202 ? -14.395 -16.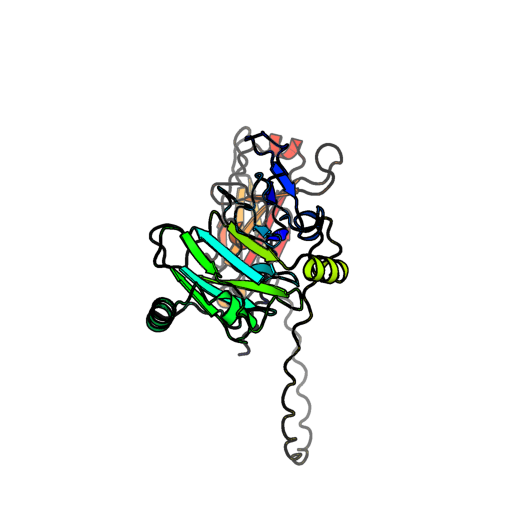282 -21.398 1.00 82.38 202 PRO A N 1
ATOM 1517 C CA . PRO A 1 202 ? -13.966 -17.677 -21.322 1.00 82.38 202 PRO A CA 1
ATOM 1518 C C . PRO A 1 202 ? -12.547 -17.853 -20.768 1.00 82.38 202 PRO A C 1
ATOM 1520 O O . PRO A 1 202 ? -12.335 -18.665 -19.863 1.00 82.38 202 PRO A O 1
ATOM 1523 N N . LYS A 1 203 ? -11.571 -17.085 -21.271 1.00 86.06 203 LYS A N 1
ATOM 1524 C CA . LYS A 1 203 ? -10.184 -17.166 -20.785 1.00 86.06 203 LYS A CA 1
ATOM 1525 C C . LYS A 1 203 ? -10.051 -16.673 -19.352 1.00 86.06 203 LYS A C 1
ATOM 1527 O O . LYS A 1 203 ? -9.309 -17.269 -18.573 1.00 86.06 203 LYS A O 1
ATOM 1532 N N . TYR A 1 204 ? -10.779 -15.624 -19.001 1.00 85.50 204 TYR A N 1
ATOM 1533 C CA . TYR A 1 204 ? -10.807 -15.083 -17.656 1.00 85.50 204 TYR A CA 1
ATOM 1534 C C . TYR A 1 204 ? -11.368 -16.089 -16.655 1.00 85.50 204 TYR A C 1
ATOM 1536 O O . TYR A 1 204 ? -10.692 -16.393 -15.678 1.00 85.50 204 TYR A O 1
ATOM 1544 N N . ALA A 1 205 ? -12.535 -16.682 -16.921 1.00 85.25 205 ALA A N 1
ATOM 1545 C CA . ALA A 1 205 ? -13.120 -17.702 -16.052 1.00 85.25 205 ALA A CA 1
ATOM 1546 C C . ALA A 1 205 ? -12.186 -18.916 -15.894 1.00 85.25 205 ALA A C 1
ATOM 1548 O O . ALA A 1 205 ? -11.956 -19.389 -14.778 1.00 85.25 205 ALA A O 1
ATOM 1549 N N . ALA A 1 206 ? -11.583 -19.379 -16.996 1.00 87.31 206 ALA A N 1
ATOM 1550 C CA . ALA A 1 206 ? -10.618 -20.477 -16.973 1.00 87.31 206 ALA A CA 1
ATOM 1551 C C . ALA A 1 206 ? -9.336 -20.129 -16.196 1.00 87.31 206 ALA A C 1
ATOM 1553 O O . ALA A 1 206 ? -8.779 -20.985 -15.509 1.00 87.31 206 ALA A O 1
ATOM 1554 N N . GLY A 1 207 ? -8.853 -18.890 -16.305 1.00 90.00 207 GLY A N 1
ATOM 1555 C CA . GLY A 1 207 ? -7.702 -18.393 -15.556 1.00 90.00 207 GLY A CA 1
ATOM 1556 C C . GLY A 1 207 ? -8.008 -18.201 -14.075 1.00 90.00 207 GLY A C 1
ATOM 1557 O O . GLY A 1 207 ? -7.216 -18.616 -13.237 1.00 90.00 207 GLY A O 1
ATOM 1558 N N . TYR A 1 208 ? -9.176 -17.648 -13.749 1.00 88.62 208 TYR A N 1
ATOM 1559 C CA . TYR A 1 208 ? -9.642 -17.431 -12.382 1.00 88.62 208 TYR A CA 1
ATOM 1560 C C . TYR A 1 208 ? -9.744 -18.748 -11.606 1.00 88.62 208 TYR A C 1
ATOM 1562 O O . TYR A 1 208 ? -9.265 -18.841 -10.479 1.00 88.62 208 TYR A O 1
ATOM 1570 N N . ALA A 1 209 ? -10.284 -19.799 -12.229 1.00 90.62 209 ALA A N 1
ATOM 1571 C CA . ALA A 1 209 ? -10.364 -21.131 -11.626 1.00 90.62 209 ALA A CA 1
ATOM 1572 C C . ALA A 1 209 ? -8.987 -21.751 -11.307 1.00 90.62 209 ALA A C 1
ATOM 1574 O O . ALA A 1 209 ? -8.906 -22.668 -10.493 1.00 90.62 209 ALA A O 1
ATOM 1575 N N . LYS A 1 210 ? -7.909 -21.260 -11.934 1.00 92.62 210 LYS A N 1
ATOM 1576 C CA . LYS A 1 210 ? -6.523 -21.701 -11.706 1.00 92.62 210 LYS A CA 1
ATOM 1577 C C . LYS A 1 210 ? -5.767 -20.830 -10.703 1.00 92.62 210 LYS A C 1
ATOM 1579 O O . LYS A 1 210 ? -4.608 -21.126 -10.418 1.00 92.62 210 LYS A O 1
ATOM 1584 N N . ILE A 1 211 ? -6.370 -19.750 -10.203 1.00 91.50 211 ILE A N 1
ATOM 1585 C CA . ILE A 1 211 ? -5.725 -18.893 -9.210 1.00 91.50 211 ILE A CA 1
ATOM 1586 C C . ILE A 1 211 ? -5.548 -19.691 -7.918 1.00 91.50 211 ILE A C 1
ATOM 1588 O O . ILE A 1 211 ? -6.508 -20.202 -7.342 1.00 91.50 211 ILE A O 1
ATOM 1592 N N . SER A 1 212 ? -4.306 -19.749 -7.448 1.00 93.69 212 SER A N 1
ATOM 1593 C CA . SER A 1 212 ? -3.998 -20.131 -6.076 1.00 93.69 212 SER A CA 1
ATOM 1594 C C . SER A 1 212 ? -4.269 -18.934 -5.165 1.00 93.69 212 SER A C 1
ATOM 1596 O O . SER A 1 212 ? -3.848 -17.818 -5.468 1.00 93.69 212 SER A O 1
ATOM 1598 N N . TRP A 1 213 ? -4.971 -19.159 -4.058 1.00 93.56 213 TRP A N 1
ATOM 1599 C CA . TRP A 1 213 ? -5.437 -18.099 -3.162 1.00 93.56 213 TRP A CA 1
ATOM 1600 C C . TRP A 1 213 ? -4.623 -18.055 -1.867 1.00 93.56 213 TRP A C 1
ATOM 1602 O O . TRP A 1 213 ? -4.197 -19.096 -1.364 1.00 93.56 213 TRP A O 1
ATOM 1612 N N . THR A 1 214 ? -4.442 -16.865 -1.299 1.00 92.06 214 THR A N 1
ATOM 1613 C CA . THR A 1 214 ? -3.928 -16.700 0.068 1.00 92.06 214 THR A CA 1
ATOM 1614 C C . THR A 1 214 ? -4.915 -17.260 1.101 1.00 92.06 214 THR A C 1
ATOM 1616 O O . THR A 1 214 ? -6.117 -17.354 0.853 1.00 92.06 214 THR A O 1
ATOM 1619 N N . THR A 1 215 ? -4.425 -17.611 2.294 1.00 90.44 215 THR A N 1
ATOM 1620 C CA . THR A 1 215 ? -5.244 -18.127 3.412 1.00 90.44 215 THR A CA 1
ATOM 1621 C C . THR A 1 215 ? -5.873 -17.018 4.272 1.00 90.44 215 THR A C 1
ATOM 1623 O O . THR A 1 215 ? -6.197 -17.245 5.435 1.00 90.44 215 THR A O 1
ATOM 1626 N N . SER A 1 216 ? -6.000 -15.804 3.730 1.00 88.38 216 SER A N 1
ATOM 1627 C CA . SER A 1 216 ? -6.611 -14.647 4.400 1.00 88.38 216 SER A CA 1
ATOM 1628 C C . SER A 1 216 ? -8.145 -14.769 4.423 1.00 88.38 216 SER A C 1
ATOM 1630 O O . SER A 1 216 ? -8.702 -15.375 3.506 1.00 88.38 216 SER A O 1
ATOM 1632 N N . PRO A 1 217 ? -8.851 -14.146 5.391 1.00 88.25 217 PRO A N 1
ATOM 1633 C CA . PRO A 1 217 ? -10.300 -13.936 5.309 1.00 88.25 217 PRO A CA 1
ATOM 1634 C C . PRO A 1 217 ? -10.747 -13.233 4.020 1.00 88.25 217 PRO A C 1
ATOM 1636 O O . PRO A 1 217 ? -11.882 -13.414 3.597 1.00 88.25 217 PRO A O 1
ATOM 1639 N N . PHE A 1 218 ? -9.845 -12.476 3.386 1.00 89.19 218 PHE A N 1
ATOM 1640 C CA . PHE A 1 218 ? -10.062 -11.789 2.115 1.00 89.19 218 PHE A CA 1
ATOM 1641 C C . PHE A 1 218 ? -9.039 -12.287 1.084 1.00 89.19 218 PHE A C 1
ATOM 1643 O O . PHE A 1 218 ? -7.957 -11.702 0.951 1.00 89.19 218 PHE A O 1
ATOM 1650 N N . PRO A 1 219 ? -9.307 -13.415 0.400 1.00 90.94 219 PRO A N 1
ATOM 1651 C CA . PRO A 1 219 ? -8.293 -14.079 -0.405 1.00 90.94 219 PRO A CA 1
ATOM 1652 C C . PRO A 1 219 ? -7.898 -13.284 -1.652 1.00 90.94 219 PRO A C 1
ATOM 1654 O O . PRO A 1 219 ? -8.749 -12.837 -2.426 1.00 90.94 219 PRO A O 1
ATOM 1657 N N . ASP A 1 220 ? -6.590 -13.225 -1.887 1.00 90.88 220 ASP A N 1
ATOM 1658 C CA . ASP A 1 220 ? -5.961 -12.686 -3.095 1.00 90.88 220 ASP A CA 1
ATOM 1659 C C . ASP A 1 220 ? -5.156 -13.772 -3.820 1.00 90.88 220 ASP A C 1
ATOM 1661 O O . ASP A 1 220 ? -4.811 -14.786 -3.205 1.00 90.88 220 ASP A O 1
ATOM 1665 N N . PRO A 1 221 ? -4.824 -13.584 -5.109 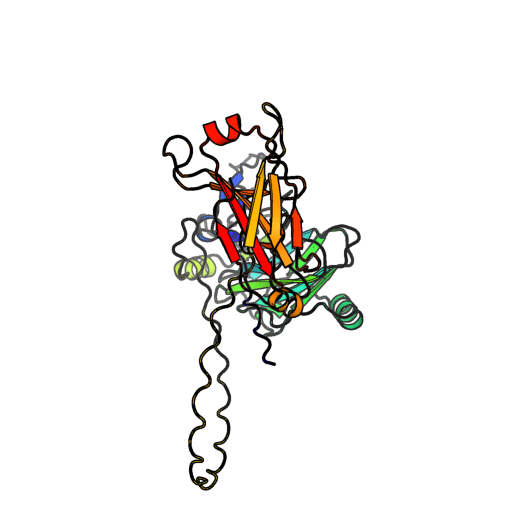1.00 93.38 221 PRO A N 1
ATOM 1666 C CA . PRO A 1 221 ? -3.864 -14.430 -5.804 1.00 93.38 221 PRO A CA 1
ATOM 1667 C C . PRO A 1 221 ? -2.524 -14.470 -5.060 1.00 93.38 221 PRO A C 1
ATOM 1669 O O . PRO A 1 221 ? -1.967 -13.432 -4.707 1.00 93.38 221 PRO A O 1
ATOM 1672 N N . VAL A 1 222 ? -1.959 -15.653 -4.831 1.00 91.19 222 VAL A N 1
ATOM 1673 C CA . VAL A 1 222 ? -0.580 -15.731 -4.316 1.00 91.19 222 VAL A CA 1
ATOM 1674 C C . VAL A 1 222 ? 0.383 -15.136 -5.345 1.00 91.19 222 VAL A C 1
ATOM 1676 O O . VAL A 1 222 ? 0.185 -15.289 -6.553 1.00 91.19 222 VAL A O 1
ATOM 1679 N N . ASP A 1 223 ? 1.436 -14.458 -4.883 1.00 82.12 223 ASP A N 1
ATOM 1680 C CA . ASP A 1 223 ? 2.524 -14.055 -5.773 1.00 82.12 223 ASP A CA 1
ATOM 1681 C C . ASP A 1 223 ? 3.158 -15.308 -6.387 1.00 82.12 223 ASP A C 1
ATOM 1683 O O . ASP A 1 223 ? 3.531 -16.249 -5.681 1.00 82.12 223 ASP A O 1
ATOM 1687 N N . ALA A 1 224 ? 3.295 -15.330 -7.711 1.00 68.00 224 ALA A N 1
ATOM 1688 C CA . ALA A 1 224 ? 4.160 -16.311 -8.344 1.00 68.00 224 ALA A CA 1
ATOM 1689 C C . ALA A 1 224 ? 5.598 -16.020 -7.893 1.00 68.00 224 ALA A C 1
ATOM 1691 O O . ALA A 1 224 ? 6.036 -14.871 -7.956 1.00 68.00 224 ALA A O 1
ATOM 1692 N N . ALA A 1 225 ? 6.332 -17.037 -7.434 1.00 54.62 225 ALA A N 1
ATOM 1693 C CA . ALA A 1 225 ? 7.735 -16.864 -7.072 1.00 54.62 225 ALA A CA 1
ATOM 1694 C C . ALA A 1 225 ? 8.493 -16.250 -8.261 1.00 54.62 225 ALA A C 1
ATOM 1696 O O . ALA A 1 225 ? 8.503 -16.822 -9.355 1.00 54.62 225 ALA A O 1
ATOM 1697 N N . SER A 1 226 ? 9.093 -15.072 -8.060 1.00 49.78 226 SER A N 1
ATOM 1698 C CA . SER A 1 226 ? 9.923 -14.439 -9.085 1.00 49.78 226 SER A CA 1
ATOM 1699 C C . SER A 1 226 ? 11.056 -15.408 -9.446 1.00 49.78 226 SER A C 1
ATOM 1701 O O . SER A 1 226 ? 11.716 -15.911 -8.531 1.00 49.78 226 SER A O 1
ATOM 1703 N N . PRO A 1 227 ? 11.281 -15.731 -10.733 1.00 44.84 227 PRO A N 1
ATOM 1704 C CA . PRO A 1 227 ? 12.362 -16.624 -11.112 1.00 44.84 227 PRO A CA 1
ATOM 1705 C C . PRO A 1 227 ? 13.680 -15.995 -10.662 1.00 44.84 227 PRO A C 1
ATOM 1707 O O . PRO A 1 227 ? 14.064 -14.925 -11.132 1.00 44.84 227 PRO A O 1
ATOM 1710 N N . THR A 1 228 ? 14.366 -16.645 -9.723 1.00 39.00 228 THR A N 1
ATOM 1711 C CA . THR A 1 228 ? 15.705 -16.233 -9.308 1.00 39.00 228 THR A CA 1
ATOM 1712 C C . THR A 1 228 ? 16.613 -16.314 -10.524 1.00 39.00 228 THR A C 1
ATOM 1714 O O . THR A 1 228 ? 16.777 -17.394 -11.096 1.00 39.00 228 THR A O 1
ATOM 1717 N N . THR A 1 229 ? 17.184 -15.184 -10.939 1.00 41.09 229 THR A N 1
ATOM 1718 C CA . THR A 1 229 ? 18.183 -15.145 -12.006 1.00 41.09 229 THR A CA 1
ATOM 1719 C C . THR A 1 229 ? 19.310 -16.115 -11.636 1.00 41.09 229 THR A C 1
ATOM 1721 O O . THR A 1 229 ? 19.877 -15.967 -10.550 1.00 41.09 229 THR A O 1
ATOM 1724 N N . PRO A 1 230 ? 19.640 -17.113 -12.475 1.00 36.12 230 PRO A N 1
ATOM 1725 C CA . PRO A 1 230 ? 20.765 -17.996 -12.212 1.00 36.12 230 PRO A CA 1
ATOM 1726 C C . PRO A 1 230 ? 22.026 -17.145 -12.092 1.00 36.12 230 PRO A C 1
ATOM 1728 O O . PRO A 1 230 ? 22.373 -16.410 -13.018 1.00 36.12 230 PRO A O 1
ATOM 1731 N N . THR A 1 231 ? 22.700 -17.204 -10.949 1.00 43.66 231 THR A N 1
ATOM 1732 C CA . THR A 1 231 ? 24.026 -16.610 -10.823 1.00 43.66 231 THR A CA 1
ATOM 1733 C C . THR A 1 231 ? 24.969 -17.377 -11.742 1.00 43.66 231 THR A C 1
ATOM 1735 O O . THR A 1 231 ? 25.086 -18.600 -11.657 1.00 43.66 231 THR A O 1
ATOM 1738 N N . THR A 1 232 ? 25.620 -16.662 -12.660 1.00 49.59 232 THR A N 1
ATOM 1739 C CA . THR A 1 232 ? 26.672 -17.223 -13.509 1.00 49.59 232 THR A CA 1
ATOM 1740 C C . THR A 1 232 ? 27.723 -17.869 -12.601 1.00 49.59 232 THR A C 1
ATOM 1742 O O . THR A 1 232 ? 28.215 -17.186 -11.698 1.00 49.59 232 THR A O 1
ATOM 1745 N N . PRO A 1 233 ? 28.072 -19.155 -12.792 1.00 45.66 233 PRO A N 1
ATOM 1746 C CA . PRO A 1 233 ? 29.116 -19.796 -12.008 1.00 45.66 233 PRO A CA 1
ATO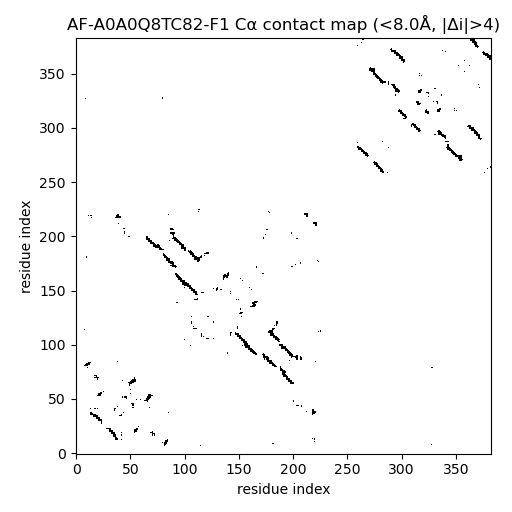M 1747 C C . PRO A 1 233 ? 30.404 -18.990 -12.147 1.00 45.66 233 PRO A C 1
ATOM 1749 O O . PRO A 1 233 ? 30.897 -18.785 -13.258 1.00 45.66 233 PRO A O 1
ATOM 1752 N N . THR A 1 234 ? 30.942 -18.497 -11.037 1.00 51.66 234 THR A N 1
ATOM 1753 C CA . THR A 1 234 ? 32.275 -17.904 -11.035 1.00 51.66 234 THR A CA 1
ATOM 1754 C C . THR A 1 234 ? 33.287 -18.992 -11.374 1.00 51.66 234 THR A C 1
ATOM 1756 O O . THR A 1 234 ? 33.274 -20.076 -10.789 1.00 51.66 234 THR A O 1
ATOM 1759 N N . THR A 1 235 ? 34.159 -18.711 -12.344 1.00 61.88 235 THR A N 1
ATOM 1760 C CA . THR A 1 235 ? 35.276 -19.585 -12.708 1.00 61.88 235 THR A CA 1
ATOM 1761 C C . THR A 1 235 ? 36.084 -19.901 -11.446 1.00 61.88 235 THR A C 1
ATOM 1763 O O . THR A 1 235 ? 36.491 -18.962 -10.756 1.00 61.88 235 THR A O 1
ATOM 1766 N N . PRO A 1 236 ? 36.316 -21.181 -11.106 1.00 51.50 236 PRO A N 1
ATOM 1767 C CA . PRO A 1 236 ? 37.089 -21.533 -9.926 1.00 51.50 236 PRO A CA 1
ATOM 1768 C C . PRO A 1 236 ? 38.505 -20.973 -10.072 1.00 51.50 236 PRO A C 1
ATOM 1770 O O . PRO A 1 236 ? 39.228 -21.301 -11.012 1.00 51.50 236 PRO A O 1
ATOM 1773 N N . THR A 1 237 ? 38.892 -20.093 -9.153 1.00 58.97 237 THR A N 1
ATOM 1774 C CA . THR A 1 237 ? 40.270 -19.617 -9.045 1.00 58.97 237 THR A CA 1
ATOM 1775 C C . THR A 1 237 ? 41.179 -20.772 -8.643 1.00 58.97 237 THR A C 1
ATOM 1777 O O . THR A 1 237 ? 40.837 -21.558 -7.758 1.00 58.97 237 THR A O 1
ATOM 1780 N N . THR A 1 238 ? 42.340 -20.858 -9.292 1.00 64.88 238 THR A N 1
ATOM 1781 C CA . THR A 1 238 ? 43.394 -21.840 -9.023 1.00 64.88 238 THR A CA 1
ATOM 1782 C C . THR A 1 238 ? 43.715 -21.886 -7.523 1.00 64.88 238 THR A C 1
ATOM 1784 O O . THR A 1 238 ? 43.934 -20.823 -6.936 1.00 64.88 238 THR A O 1
ATOM 1787 N N . PRO A 1 239 ? 43.763 -23.072 -6.885 1.00 52.00 239 PRO A N 1
ATOM 1788 C CA . PRO A 1 239 ? 44.101 -23.180 -5.472 1.00 52.00 239 PRO A CA 1
ATOM 1789 C C . PRO A 1 239 ? 45.509 -22.637 -5.234 1.00 52.00 239 PRO A C 1
ATOM 1791 O O . PRO A 1 239 ? 46.478 -23.125 -5.817 1.00 52.00 239 PRO A O 1
ATOM 1794 N N . THR A 1 240 ? 45.634 -21.623 -4.385 1.00 59.03 240 THR A N 1
ATOM 1795 C CA . THR A 1 240 ? 46.928 -21.214 -3.847 1.00 59.03 240 THR A CA 1
ATOM 1796 C C . THR A 1 240 ? 47.413 -22.253 -2.839 1.00 59.03 240 THR A C 1
ATOM 1798 O O . THR A 1 240 ? 46.631 -22.840 -2.091 1.00 59.03 240 THR A O 1
ATOM 1801 N N . THR A 1 241 ? 48.723 -22.498 -2.846 1.00 65.94 241 THR A N 1
ATOM 1802 C CA . THR A 1 241 ? 49.416 -23.399 -1.921 1.00 65.94 241 THR A CA 1
ATOM 1803 C C . THR A 1 241 ? 49.046 -23.048 -0.475 1.00 65.94 241 THR A C 1
ATOM 1805 O O . THR A 1 241 ? 49.140 -21.873 -0.113 1.00 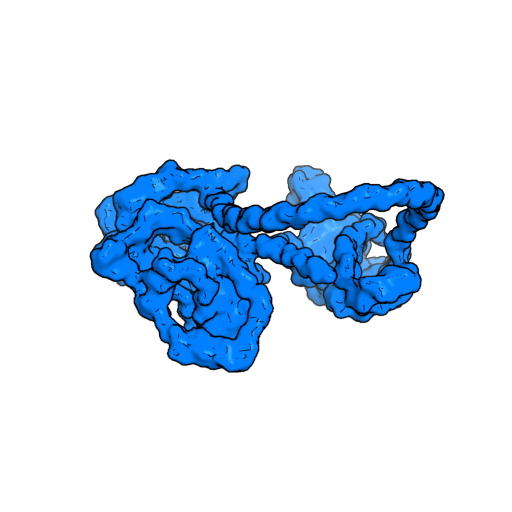65.94 241 THR A O 1
ATOM 1808 N N . PRO A 1 242 ? 48.634 -24.020 0.359 1.00 50.28 242 PRO A N 1
ATOM 1809 C CA . PRO A 1 242 ? 48.261 -23.748 1.739 1.00 50.28 242 PRO A CA 1
ATOM 1810 C C . PRO A 1 242 ? 49.473 -23.207 2.498 1.00 50.28 242 PRO A C 1
ATOM 1812 O O . PRO A 1 242 ? 50.487 -23.887 2.659 1.00 50.28 242 PRO A O 1
ATOM 1815 N N . THR A 1 243 ? 49.372 -21.962 2.951 1.00 60.81 243 THR A N 1
ATOM 1816 C CA . THR A 1 243 ? 50.282 -21.405 3.945 1.00 60.81 243 THR A CA 1
ATOM 1817 C C . THR A 1 243 ? 50.062 -22.112 5.278 1.00 60.81 243 THR A C 1
ATOM 1819 O O . THR A 1 243 ? 48.936 -22.436 5.656 1.00 60.81 243 THR A O 1
ATOM 1822 N N . THR A 1 244 ? 51.162 -22.373 5.983 1.00 64.88 244 THR A N 1
ATOM 1823 C CA . THR A 1 244 ? 51.179 -22.970 7.320 1.00 64.88 244 THR A CA 1
ATOM 1824 C C . THR A 1 244 ? 50.196 -22.229 8.233 1.00 64.88 244 THR A C 1
ATOM 1826 O O . THR A 1 244 ? 50.262 -20.998 8.291 1.00 64.88 244 THR A O 1
ATOM 1829 N N . PRO A 1 245 ? 49.290 -22.929 8.939 1.00 52.94 245 PRO A N 1
ATOM 1830 C CA . PRO A 1 245 ? 48.311 -22.284 9.798 1.00 52.94 245 PRO A CA 1
ATOM 1831 C C . PRO A 1 245 ? 49.031 -21.515 10.903 1.00 52.94 245 PRO A C 1
ATOM 1833 O O . PRO A 1 245 ? 49.738 -22.088 11.733 1.00 52.94 245 PRO A O 1
ATOM 1836 N N . THR A 1 246 ? 48.862 -20.197 10.900 1.00 58.94 246 THR A N 1
ATOM 1837 C CA . THR A 1 246 ? 49.211 -19.351 12.033 1.00 58.94 246 THR A CA 1
ATOM 1838 C C . THR A 1 246 ? 48.378 -19.795 13.231 1.00 58.94 246 THR A C 1
ATOM 1840 O O . THR A 1 246 ? 47.186 -20.073 13.098 1.00 58.94 246 THR A O 1
ATOM 1843 N N . ILE A 1 247 ? 49.018 -19.878 14.400 1.00 64.69 247 ILE A N 1
ATOM 1844 C CA . ILE A 1 247 ? 48.362 -20.203 15.670 1.00 64.69 247 ILE A CA 1
ATOM 1845 C C . ILE A 1 247 ? 47.125 -19.302 15.820 1.00 64.69 247 ILE A C 1
ATOM 1847 O O . ILE A 1 247 ? 47.269 -18.081 15.709 1.00 64.69 247 ILE A O 1
ATOM 1851 N N . PRO A 1 248 ? 45.925 -19.867 16.048 1.00 50.78 248 PRO A N 1
ATOM 1852 C CA . PRO A 1 248 ? 44.728 -19.071 16.254 1.00 50.78 248 PRO A CA 1
ATOM 1853 C C . PRO A 1 248 ? 44.947 -18.156 17.456 1.00 50.78 248 PRO A C 1
ATOM 1855 O O . PRO A 1 248 ? 45.246 -18.607 18.564 1.00 50.78 248 PRO A O 1
ATOM 1858 N N . THR A 1 249 ? 44.822 -16.854 17.223 1.00 59.19 249 THR A N 1
ATOM 1859 C CA . THR A 1 249 ? 44.730 -15.869 18.292 1.00 59.19 249 THR A CA 1
ATOM 1860 C C . THR A 1 249 ? 43.544 -16.225 19.181 1.00 59.19 249 THR A C 1
ATOM 1862 O O . THR A 1 249 ? 42.468 -16.585 18.703 1.00 59.19 249 THR A O 1
ATOM 1865 N N . ILE A 1 250 ? 43.773 -16.157 20.491 1.00 60.72 250 ILE A N 1
ATOM 1866 C CA . ILE A 1 250 ? 42.767 -16.415 21.522 1.00 60.72 250 ILE A CA 1
ATOM 1867 C C . ILE A 1 250 ? 41.521 -15.572 21.202 1.00 60.72 250 ILE A C 1
ATOM 1869 O O . ILE A 1 250 ? 41.668 -14.365 20.987 1.00 60.72 250 ILE A O 1
ATOM 1873 N N . PRO A 1 251 ? 40.313 -16.167 21.161 1.00 50.31 251 PRO A N 1
ATOM 1874 C CA . PRO A 1 251 ? 39.080 -15.417 20.980 1.00 50.31 251 PRO A CA 1
ATOM 1875 C C . PRO A 1 251 ? 39.002 -14.325 22.043 1.00 50.31 251 PRO A C 1
ATOM 1877 O O . PRO A 1 251 ? 39.050 -14.611 23.241 1.00 50.31 251 PRO A O 1
ATOM 1880 N N . THR A 1 252 ? 38.903 -13.070 21.613 1.00 49.56 252 THR A N 1
ATOM 1881 C CA . THR A 1 252 ? 38.590 -11.980 22.528 1.00 49.56 252 THR A CA 1
ATOM 1882 C C . THR A 1 252 ? 37.223 -12.251 23.139 1.00 49.56 252 THR A C 1
ATOM 1884 O O . THR A 1 252 ? 36.274 -12.605 22.437 1.00 49.56 252 THR A O 1
ATOM 1887 N N . THR A 1 253 ? 37.139 -12.117 24.459 1.00 44.88 253 THR A N 1
ATOM 1888 C CA . THR A 1 253 ? 35.912 -12.286 25.235 1.00 44.88 253 THR A CA 1
ATOM 1889 C C . THR A 1 253 ? 34.780 -11.493 24.570 1.00 44.88 253 THR A C 1
ATOM 1891 O O . THR A 1 253 ? 34.977 -10.302 24.308 1.00 44.88 253 THR A O 1
ATOM 1894 N N . PRO A 1 254 ? 33.620 -12.105 24.262 1.00 44.94 254 PRO A N 1
ATOM 1895 C CA . PRO A 1 254 ? 32.498 -11.379 23.687 1.00 44.94 254 PRO A CA 1
ATOM 1896 C C . PRO A 1 254 ? 32.140 -10.206 24.599 1.00 44.94 254 PRO A C 1
ATOM 1898 O O . PRO A 1 254 ? 31.955 -10.369 25.807 1.00 44.94 254 PRO A O 1
ATOM 1901 N N . THR A 1 255 ? 32.091 -9.010 24.020 1.00 46.69 255 THR A N 1
ATOM 1902 C CA . THR A 1 255 ? 31.637 -7.811 24.719 1.00 46.69 255 THR A CA 1
ATOM 1903 C C . THR A 1 255 ? 30.199 -8.050 25.171 1.00 46.69 255 THR A C 1
ATOM 1905 O O . THR A 1 255 ? 29.360 -8.466 24.371 1.00 46.69 255 THR A O 1
ATOM 1908 N N . ALA A 1 256 ? 29.927 -7.848 26.463 1.00 40.97 256 ALA A N 1
ATOM 1909 C CA . ALA A 1 256 ? 28.592 -8.011 27.024 1.00 40.97 256 ALA A CA 1
ATOM 1910 C C . ALA A 1 256 ? 27.569 -7.181 26.221 1.00 40.97 256 ALA A C 1
ATOM 1912 O O . ALA A 1 256 ? 27.908 -6.070 25.802 1.00 40.97 256 ALA A O 1
ATOM 1913 N N . PRO A 1 257 ? 26.339 -7.686 26.002 1.00 50.56 257 PRO A N 1
ATOM 1914 C CA . PRO A 1 257 ? 25.300 -6.925 25.324 1.00 50.56 257 PRO A CA 1
ATOM 1915 C C . PRO A 1 257 ? 25.101 -5.601 26.060 1.00 50.56 257 PRO A C 1
ATOM 1917 O O . PRO A 1 257 ? 24.734 -5.573 27.234 1.00 50.56 257 PRO A O 1
ATOM 1920 N N . THR A 1 258 ? 25.388 -4.497 25.377 1.00 53.62 258 THR A N 1
ATOM 1921 C CA . THR A 1 258 ? 25.094 -3.156 25.870 1.00 53.62 258 THR A CA 1
ATOM 1922 C C . THR A 1 258 ? 23.588 -3.043 26.035 1.00 53.62 258 THR A C 1
ATOM 1924 O O . THR A 1 258 ? 22.843 -3.161 25.063 1.00 53.62 258 THR A O 1
ATOM 1927 N N . THR A 1 259 ? 23.130 -2.864 27.273 1.00 57.56 259 THR A N 1
ATOM 1928 C CA . THR A 1 259 ? 21.716 -2.668 27.592 1.00 57.56 259 THR A CA 1
ATOM 1929 C C . THR A 1 259 ? 21.185 -1.479 26.781 1.00 57.56 259 THR A C 1
ATOM 1931 O O . THR A 1 259 ? 21.647 -0.359 27.007 1.00 57.56 259 THR A O 1
ATOM 1934 N N . PRO A 1 260 ? 20.238 -1.673 25.844 1.00 67.38 260 PRO A N 1
ATOM 1935 C CA . PRO A 1 260 ? 19.709 -0.566 25.053 1.00 67.38 260 PRO A CA 1
ATOM 1936 C C . PRO A 1 260 ? 18.986 0.413 25.990 1.00 67.38 260 PRO A C 1
ATOM 1938 O O . PRO A 1 260 ? 18.303 -0.042 26.907 1.00 67.38 260 PRO A O 1
ATOM 1941 N N . GLY A 1 261 ? 19.138 1.723 25.764 1.00 78.44 261 GLY A N 1
ATOM 1942 C CA . GLY A 1 261 ? 18.832 2.844 26.683 1.00 78.44 261 GLY A CA 1
ATOM 1943 C C . GLY A 1 261 ? 17.664 2.714 27.681 1.00 78.44 261 GLY A C 1
ATOM 1944 O O . GLY A 1 261 ? 16.663 2.071 27.402 1.00 78.44 261 GLY A O 1
ATOM 1945 N N . SER A 1 262 ? 17.743 3.322 28.865 1.00 90.44 262 SER A N 1
ATOM 1946 C CA . SER A 1 262 ? 16.682 3.256 29.886 1.00 90.44 262 SER A CA 1
ATOM 1947 C C . SER A 1 262 ? 15.547 4.254 29.629 1.00 90.44 262 SER A C 1
ATOM 1949 O O . SER A 1 262 ? 15.737 5.284 28.985 1.00 90.44 262 SER A O 1
ATOM 1951 N N . VAL A 1 263 ? 14.353 3.946 30.144 1.00 95.31 263 VAL A N 1
ATOM 1952 C CA . VAL A 1 263 ? 13.189 4.842 30.099 1.00 95.31 263 VAL A CA 1
ATOM 1953 C C . VAL A 1 263 ? 12.684 5.072 31.513 1.00 95.31 263 VAL A C 1
ATOM 1955 O O . VAL A 1 263 ? 12.498 4.117 32.265 1.00 95.31 263 VAL A O 1
ATOM 1958 N N . THR A 1 264 ? 12.465 6.333 31.869 1.00 96.12 264 THR A N 1
ATOM 1959 C CA . THR A 1 264 ? 11.769 6.732 33.096 1.00 96.12 264 THR A CA 1
ATOM 1960 C C . THR A 1 264 ? 10.512 7.509 32.743 1.00 96.12 264 THR A C 1
ATOM 1962 O O . THR A 1 264 ? 10.434 8.156 31.693 1.00 96.12 264 THR A O 1
ATOM 1965 N N . THR A 1 265 ? 9.490 7.405 33.588 1.00 96.88 265 THR A N 1
ATOM 1966 C CA . THR A 1 265 ? 8.173 7.977 33.304 1.00 96.88 265 THR A CA 1
ATOM 1967 C C . THR A 1 265 ? 7.544 8.506 34.580 1.00 96.88 265 THR A C 1
ATOM 1969 O O . THR A 1 265 ? 7.535 7.811 35.592 1.00 96.88 265 THR A O 1
ATOM 1972 N N . ASN A 1 266 ? 7.014 9.726 34.525 1.00 96.19 266 ASN A N 1
ATOM 1973 C CA . ASN A 1 266 ? 6.292 10.362 35.624 1.00 96.19 266 ASN A CA 1
ATOM 1974 C C . ASN A 1 266 ? 4.942 10.888 35.132 1.00 96.19 266 ASN A C 1
ATOM 1976 O O . ASN A 1 266 ? 4.849 11.427 34.032 1.00 96.19 266 ASN A O 1
ATOM 1980 N N . VAL A 1 267 ? 3.899 10.782 35.952 1.00 96.50 267 VAL A N 1
ATOM 1981 C CA . VAL A 1 267 ? 2.618 11.450 35.682 1.00 96.50 267 VAL A CA 1
ATOM 1982 C C . VAL A 1 267 ? 2.729 12.906 36.130 1.00 96.50 267 VAL A C 1
ATOM 1984 O O . VAL A 1 267 ? 3.086 13.169 37.275 1.00 96.50 267 VAL A O 1
ATOM 1987 N N . VAL A 1 268 ? 2.423 13.849 35.236 1.00 96.56 268 VAL A N 1
ATOM 1988 C CA . VAL A 1 268 ? 2.517 15.300 35.499 1.00 96.56 268 VAL A CA 1
ATOM 1989 C C . VAL A 1 268 ? 1.171 16.026 35.415 1.00 96.56 268 VAL A C 1
ATOM 1991 O O . VAL A 1 268 ? 1.100 17.224 35.677 1.00 96.56 268 VAL A O 1
ATOM 1994 N N . SER A 1 269 ? 0.095 15.328 35.052 1.00 94.44 269 SER A N 1
ATOM 1995 C CA . SER A 1 269 ? -1.274 15.854 35.101 1.00 94.44 269 SER A CA 1
ATOM 1996 C C . SER A 1 269 ? -1.845 15.825 36.520 1.00 94.44 269 SER A C 1
ATOM 1998 O O . SER A 1 269 ? -1.614 14.876 37.270 1.00 94.44 269 SER A O 1
ATOM 2000 N N . THR A 1 270 ? -2.654 16.824 36.867 1.00 94.38 270 THR A N 1
ATOM 2001 C CA . THR A 1 270 ? -3.464 16.820 38.091 1.00 94.38 270 THR A CA 1
ATOM 2002 C C . THR A 1 270 ? -4.710 15.943 37.930 1.00 94.38 270 THR A C 1
ATOM 2004 O O . THR A 1 270 ? -5.141 15.647 36.815 1.00 94.38 270 THR A O 1
ATOM 2007 N N . ALA A 1 271 ? -5.303 15.514 39.048 1.00 92.25 271 ALA A N 1
ATOM 2008 C CA . ALA A 1 271 ? -6.553 14.755 39.026 1.00 92.25 271 ALA A CA 1
ATOM 2009 C C . ALA A 1 271 ? -7.660 15.532 38.288 1.00 92.25 271 ALA A C 1
ATOM 2011 O O . ALA A 1 271 ? -7.780 16.750 38.437 1.00 92.25 271 ALA A O 1
ATOM 2012 N N . GLY A 1 272 ? -8.449 14.826 37.476 1.00 89.94 272 GLY A N 1
ATOM 2013 C CA . GLY A 1 272 ? -9.500 15.417 36.641 1.00 89.94 272 GLY A CA 1
ATOM 2014 C C . GLY A 1 272 ? -9.012 16.114 35.364 1.00 89.94 272 GLY A C 1
ATOM 2015 O O . GLY A 1 272 ? -9.842 16.591 34.598 1.00 89.94 272 GLY A O 1
ATOM 2016 N N . GLN A 1 273 ? -7.701 16.172 35.106 1.00 93.62 273 GLN A N 1
ATOM 2017 C CA . GLN A 1 273 ? -7.152 16.626 33.824 1.00 93.62 273 GLN A CA 1
ATOM 2018 C C . GLN A 1 273 ? -6.769 15.438 32.933 1.00 93.62 273 GLN A C 1
ATOM 2020 O O . GLN A 1 273 ? -6.512 14.344 33.453 1.00 93.62 273 GLN A O 1
ATOM 2025 N N . PRO A 1 274 ? -6.696 15.635 31.602 1.00 96.00 274 PRO A N 1
ATOM 2026 C CA . PRO A 1 274 ? -6.159 14.628 30.699 1.00 96.00 274 PRO A CA 1
ATOM 2027 C C . PRO A 1 274 ? -4.789 14.131 31.168 1.00 96.00 274 PRO A C 1
ATOM 2029 O O . PRO A 1 274 ? -3.926 14.934 31.540 1.00 96.00 274 PRO A O 1
ATOM 2032 N N . LEU A 1 275 ? -4.592 12.810 31.151 1.00 96.75 275 LEU A N 1
ATOM 2033 C CA . LEU A 1 275 ? -3.355 12.177 31.589 1.00 96.75 275 LEU A CA 1
ATOM 2034 C C . LEU A 1 275 ? -2.191 12.736 30.771 1.00 96.75 275 LEU A C 1
ATOM 2036 O O . LEU A 1 275 ? -2.175 12.639 29.542 1.00 96.75 275 LEU A O 1
ATOM 2040 N N . LYS A 1 276 ? -1.201 13.292 31.465 1.00 97.12 276 LYS A N 1
ATOM 2041 C CA . LYS A 1 276 ? 0.029 13.804 30.869 1.00 97.12 276 LYS A CA 1
ATOM 2042 C C . LYS A 1 276 ? 1.215 13.092 31.494 1.00 97.12 276 LYS A C 1
ATOM 2044 O O . LYS A 1 276 ? 1.334 13.047 32.720 1.00 97.12 276 LYS A O 1
ATOM 2049 N N . LEU A 1 277 ? 2.079 12.538 30.652 1.00 97.25 277 LEU A N 1
ATOM 2050 C CA . LEU A 1 277 ? 3.289 11.838 31.079 1.00 97.25 277 LEU A CA 1
ATOM 2051 C C . LEU A 1 277 ? 4.510 12.703 30.781 1.00 97.25 277 LEU A C 1
ATOM 2053 O O . LEU A 1 277 ? 4.524 13.389 29.769 1.00 97.25 277 LEU A O 1
ATOM 2057 N N . ASP A 1 278 ? 5.527 12.651 31.631 1.00 97.31 278 ASP A N 1
ATOM 2058 C CA . ASP A 1 278 ? 6.888 13.100 31.338 1.00 97.31 278 ASP A CA 1
ATOM 2059 C C . ASP A 1 278 ? 7.767 11.858 31.187 1.00 97.31 278 ASP A C 1
ATOM 2061 O O . ASP A 1 278 ? 7.979 11.113 32.147 1.00 97.31 278 ASP A O 1
ATOM 2065 N N . ILE A 1 279 ? 8.207 11.594 29.959 1.00 97.88 279 ILE A N 1
ATOM 2066 C CA . ILE A 1 279 ? 8.972 10.407 29.582 1.00 97.88 279 ILE A CA 1
ATOM 2067 C C . ILE A 1 279 ? 10.389 10.846 29.243 1.00 97.88 279 ILE A C 1
ATOM 2069 O O . ILE A 1 279 ? 10.590 11.671 28.352 1.00 97.88 279 ILE A O 1
ATOM 2073 N N . THR A 1 280 ? 11.378 10.261 29.915 1.00 98.00 280 THR A N 1
ATOM 2074 C CA . THR A 1 280 ? 12.796 10.483 29.614 1.00 98.00 280 THR A CA 1
ATOM 2075 C C . THR A 1 280 ? 13.423 9.193 29.095 1.00 98.00 280 THR A C 1
ATOM 2077 O O . THR A 1 280 ? 13.457 8.186 29.799 1.00 98.00 280 THR A O 1
ATOM 2080 N N . LEU A 1 281 ? 13.934 9.236 27.864 1.00 96.69 281 LEU A N 1
ATOM 2081 C CA . LEU A 1 281 ? 14.749 8.187 27.256 1.00 96.69 281 LEU A CA 1
ATOM 2082 C C . LEU A 1 281 ? 16.227 8.552 27.433 1.00 96.69 281 LEU A C 1
ATOM 2084 O O . LEU A 1 281 ? 16.683 9.567 26.903 1.00 96.69 281 LEU A O 1
ATOM 2088 N N . THR A 1 282 ? 16.977 7.721 28.150 1.00 95.62 282 THR A N 1
ATOM 2089 C CA . THR A 1 282 ? 18.425 7.868 28.332 1.00 95.62 282 THR A CA 1
ATOM 2090 C C . THR A 1 282 ? 19.151 6.819 27.502 1.00 95.62 282 THR A C 1
ATOM 2092 O O . THR A 1 282 ? 18.928 5.625 27.672 1.00 95.62 282 THR A O 1
ATOM 2095 N N . GLN A 1 283 ? 20.036 7.252 26.610 1.00 91.75 283 GLN A N 1
ATOM 2096 C CA . GLN A 1 283 ? 20.784 6.373 25.707 1.00 91.75 283 GLN A CA 1
ATOM 2097 C C . GLN A 1 283 ? 22.273 6.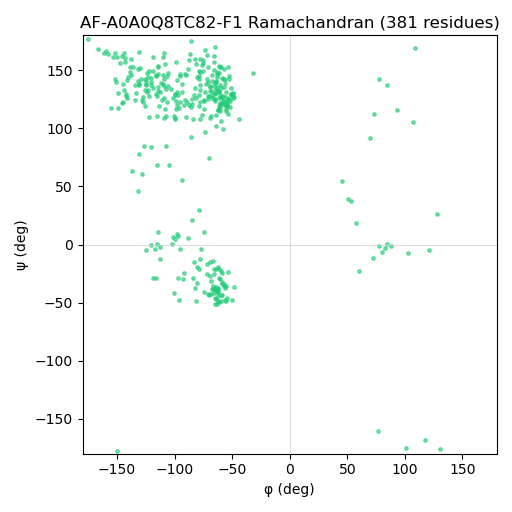396 26.018 1.00 91.75 283 GLN A C 1
ATOM 2099 O O . GLN A 1 283 ? 22.798 7.381 26.543 1.00 91.75 283 GLN A O 1
ATOM 2104 N N . THR A 1 284 ? 22.964 5.305 25.690 1.00 90.31 284 THR A N 1
ATOM 2105 C CA . THR A 1 284 ? 24.416 5.253 25.858 1.00 90.31 284 THR A CA 1
ATOM 2106 C C . THR A 1 284 ? 25.097 6.152 24.826 1.00 90.31 284 THR A C 1
ATOM 2108 O O . THR A 1 284 ? 24.580 6.379 23.731 1.00 90.31 284 THR A O 1
ATOM 2111 N N . THR A 1 285 ? 26.286 6.659 25.146 1.00 88.06 285 THR A N 1
ATOM 2112 C CA . THR A 1 285 ? 27.092 7.436 24.191 1.00 88.06 285 THR A CA 1
ATOM 2113 C C . THR A 1 285 ? 27.423 6.633 22.932 1.00 88.06 285 THR A C 1
ATOM 2115 O O . THR A 1 285 ? 27.481 7.206 21.847 1.00 88.06 285 THR A O 1
ATOM 2118 N N . ALA A 1 286 ? 27.576 5.310 23.061 1.00 86.94 286 ALA A N 1
ATOM 2119 C CA . ALA A 1 286 ? 27.778 4.399 21.940 1.00 86.94 286 ALA A CA 1
ATOM 2120 C C . ALA A 1 286 ? 26.550 4.339 21.014 1.00 86.94 286 ALA A C 1
ATOM 2122 O O . ALA A 1 286 ? 26.706 4.468 19.802 1.00 86.94 286 ALA A O 1
ATOM 2123 N N . ASP A 1 287 ? 25.338 4.223 21.567 1.00 86.38 287 ASP A N 1
ATOM 2124 C CA . ASP A 1 287 ? 24.097 4.184 20.776 1.00 86.38 287 ASP A CA 1
ATOM 2125 C C . ASP A 1 287 ? 23.856 5.496 20.021 1.00 86.38 287 ASP A C 1
ATOM 2127 O O . ASP A 1 287 ? 23.409 5.488 18.873 1.00 86.38 287 ASP A O 1
ATOM 2131 N N . VAL A 1 288 ? 24.179 6.627 20.658 1.00 89.69 288 VAL A N 1
ATOM 2132 C CA . VAL A 1 288 ? 24.069 7.958 20.047 1.00 89.69 288 VAL A CA 1
ATOM 2133 C C . VAL A 1 288 ? 25.091 8.130 18.925 1.00 89.69 288 VAL A C 1
ATOM 2135 O O . VAL A 1 288 ? 24.742 8.619 17.856 1.00 89.69 288 VAL A O 1
ATOM 2138 N N . ALA A 1 289 ? 26.334 7.686 19.125 1.00 86.88 289 ALA A N 1
ATOM 2139 C CA . ALA A 1 289 ? 27.369 7.748 18.093 1.00 86.88 289 ALA A CA 1
ATOM 2140 C C . ALA A 1 289 ? 27.090 6.802 16.911 1.00 86.88 289 ALA A C 1
ATOM 2142 O O . ALA A 1 289 ? 27.450 7.107 15.778 1.00 86.88 289 ALA A O 1
ATOM 2143 N N . ALA A 1 290 ? 26.436 5.663 17.156 1.00 86.94 290 ALA A N 1
ATOM 2144 C CA . ALA A 1 290 ? 26.115 4.675 16.127 1.00 86.94 290 ALA A CA 1
ATOM 2145 C C . ALA A 1 290 ? 24.915 5.065 15.244 1.00 86.94 290 ALA A C 1
ATOM 2147 O O . ALA A 1 290 ? 24.642 4.399 14.238 1.00 86.94 290 ALA A O 1
ATOM 2148 N N . SER A 1 291 ? 24.136 6.082 15.620 1.00 88.44 291 SER A N 1
ATOM 2149 C CA . SER A 1 291 ? 22.928 6.484 14.896 1.00 88.44 291 SER A CA 1
ATOM 2150 C C . SER A 1 291 ? 22.589 7.947 15.140 1.00 88.44 291 SER A C 1
ATOM 2152 O O . SER A 1 291 ? 22.221 8.325 16.247 1.00 88.44 291 SER A O 1
ATOM 2154 N N . GLU A 1 292 ? 22.607 8.754 14.081 1.00 90.19 292 GLU A N 1
ATOM 2155 C CA . GLU A 1 292 ? 22.334 10.195 14.165 1.00 90.19 292 GLU A CA 1
ATOM 2156 C C . GLU A 1 292 ? 20.860 10.519 14.432 1.00 90.19 292 GLU A C 1
ATOM 2158 O O . GLU A 1 292 ? 20.539 11.587 14.960 1.00 90.19 292 GLU A O 1
ATOM 2163 N N . LYS A 1 293 ? 19.957 9.608 14.052 1.00 94.25 293 LYS A N 1
ATOM 2164 C CA . LYS A 1 293 ? 18.503 9.788 14.137 1.00 94.25 293 LYS A CA 1
ATOM 2165 C C . LYS A 1 293 ? 17.827 8.695 14.947 1.00 94.25 293 LYS A C 1
ATOM 2167 O O . LYS A 1 293 ? 18.254 7.537 14.897 1.00 94.25 293 LYS A O 1
ATOM 2172 N N . THR A 1 294 ? 16.748 9.065 15.632 1.00 94.94 294 THR A N 1
ATOM 2173 C CA . THR A 1 294 ? 15.875 8.152 16.372 1.00 94.94 294 THR A CA 1
ATOM 2174 C C . THR A 1 294 ? 14.403 8.496 16.160 1.00 94.94 294 THR A C 1
ATOM 2176 O O . THR A 1 294 ? 14.040 9.663 16.000 1.00 94.94 294 THR A O 1
ATOM 2179 N N . SER A 1 295 ? 13.560 7.472 16.145 1.00 96.50 295 SER A N 1
ATOM 2180 C CA . SER A 1 295 ? 12.104 7.574 16.133 1.00 96.50 295 SER A CA 1
ATOM 2181 C C . SER A 1 295 ? 11.547 6.973 17.421 1.00 96.50 295 SER A C 1
ATOM 2183 O O . SER A 1 295 ? 12.101 6.009 17.953 1.00 96.50 295 SER A O 1
ATOM 2185 N N . VAL A 1 296 ? 10.451 7.532 17.925 1.00 97.19 296 VAL A N 1
ATOM 2186 C CA . VAL A 1 296 ? 9.830 7.158 19.200 1.00 97.19 296 VAL A CA 1
ATOM 2187 C C . VAL A 1 296 ? 8.336 6.932 19.018 1.00 97.19 296 VAL A C 1
ATOM 2189 O O . VAL A 1 296 ? 7.650 7.715 18.361 1.00 97.19 296 VAL A O 1
ATOM 2192 N N . TRP A 1 297 ? 7.831 5.877 19.650 1.00 97.62 297 TRP A N 1
ATOM 2193 C CA . TRP A 1 297 ? 6.431 5.475 19.654 1.00 97.62 297 TRP A CA 1
ATOM 2194 C C . TRP A 1 297 ? 5.895 5.451 21.075 1.00 97.62 297 TRP A C 1
ATOM 2196 O O . TRP A 1 297 ? 6.550 4.979 22.006 1.00 97.62 297 TRP A O 1
ATOM 2206 N N . ILE A 1 298 ? 4.665 5.930 21.204 1.00 98.00 298 ILE A N 1
ATOM 2207 C CA . ILE A 1 298 ? 3.887 5.904 22.434 1.00 98.00 298 ILE A CA 1
ATOM 2208 C C . ILE A 1 298 ? 2.550 5.291 22.050 1.00 98.00 298 ILE A C 1
ATOM 2210 O O . ILE A 1 298 ? 1.920 5.760 21.103 1.00 98.00 298 ILE A O 1
ATOM 2214 N N . ALA A 1 299 ? 2.144 4.219 22.719 1.00 97.56 299 ALA A N 1
ATOM 2215 C CA . ALA A 1 299 ? 0.952 3.473 22.336 1.00 97.56 299 ALA A CA 1
ATOM 2216 C C . ALA A 1 299 ? 0.056 3.194 23.538 1.00 97.56 299 ALA A C 1
ATOM 2218 O O . ALA A 1 299 ? 0.549 2.865 24.609 1.00 97.56 299 ALA A O 1
ATOM 2219 N N . ALA A 1 300 ? -1.252 3.295 23.343 1.00 97.44 300 ALA A N 1
ATOM 2220 C CA . ALA A 1 300 ? -2.265 2.801 24.255 1.00 97.44 300 ALA A CA 1
ATOM 2221 C C . ALA A 1 300 ? -2.703 1.408 23.797 1.00 97.44 300 ALA A C 1
ATOM 2223 O O . ALA A 1 300 ? -3.154 1.228 22.663 1.00 97.44 300 ALA A O 1
ATOM 2224 N N . ARG A 1 301 ? -2.577 0.428 24.686 1.00 96.00 301 ARG A N 1
ATOM 2225 C CA . ARG A 1 301 ? -3.125 -0.915 24.524 1.00 96.00 301 ARG A CA 1
ATOM 2226 C C . ARG A 1 301 ? -4.393 -1.012 25.354 1.00 96.00 301 ARG A C 1
ATOM 2228 O O . ARG A 1 301 ? -4.357 -0.765 26.556 1.00 96.00 301 ARG A O 1
ATOM 2235 N N . ILE A 1 302 ? -5.484 -1.419 24.722 1.00 94.06 302 ILE A N 1
ATOM 2236 C CA . ILE A 1 302 ? -6.693 -1.872 25.406 1.00 94.06 302 ILE A CA 1
ATOM 2237 C C . ILE A 1 302 ? -6.653 -3.402 25.388 1.00 94.06 302 ILE A C 1
ATOM 2239 O O . ILE A 1 302 ? -6.779 -3.983 24.306 1.00 94.06 302 ILE A O 1
ATOM 2243 N N . PRO A 1 303 ? -6.416 -4.067 26.532 1.00 93.25 303 PRO A N 1
ATOM 2244 C CA . PRO A 1 303 ? -6.363 -5.519 26.583 1.00 93.25 303 PRO A CA 1
ATOM 2245 C C . PRO A 1 303 ? -7.705 -6.144 26.202 1.00 93.25 303 PRO A C 1
ATOM 2247 O O . PRO A 1 303 ? -8.768 -5.595 26.509 1.00 93.25 303 PRO A O 1
ATOM 2250 N N . ALA A 1 304 ? -7.658 -7.329 25.594 1.00 90.62 304 ALA A N 1
ATOM 2251 C CA . ALA A 1 304 ? -8.845 -8.149 25.399 1.00 90.62 304 ALA A CA 1
ATOM 2252 C C . ALA A 1 304 ? -9.533 -8.390 26.754 1.00 90.62 304 ALA A C 1
ATOM 2254 O O . ALA A 1 304 ? -8.945 -8.959 27.674 1.00 90.62 304 ALA A O 1
ATOM 2255 N N . ASN A 1 305 ? -10.781 -7.945 26.879 1.00 80.88 305 ASN A N 1
ATOM 2256 C CA . ASN A 1 305 ? -11.559 -8.056 28.115 1.00 80.88 305 ASN A CA 1
ATOM 2257 C C . ASN A 1 305 ? -12.855 -8.858 27.936 1.00 80.88 305 ASN A C 1
ATOM 2259 O O . ASN A 1 305 ? -13.613 -9.016 28.888 1.00 80.88 305 ASN A O 1
ATOM 2263 N N . GLY A 1 306 ? -13.126 -9.348 26.720 1.00 56.72 306 GLY A N 1
ATOM 2264 C CA . GLY A 1 306 ? -14.275 -10.197 26.400 1.00 56.72 306 GLY A CA 1
ATOM 2265 C C . GLY A 1 306 ? -15.634 -9.488 26.383 1.00 56.72 306 GLY A C 1
ATOM 2266 O O . GLY A 1 306 ? -16.595 -10.070 25.893 1.00 56.72 306 GLY A O 1
ATOM 2267 N N . LEU A 1 307 ? -15.722 -8.245 26.871 1.00 67.44 307 LEU A N 1
ATOM 2268 C CA . LEU A 1 307 ? -16.954 -7.450 26.882 1.00 67.44 307 LEU A CA 1
ATOM 2269 C C . LEU A 1 307 ? -17.034 -6.502 25.685 1.00 67.44 307 LEU A C 1
ATOM 2271 O O . LEU A 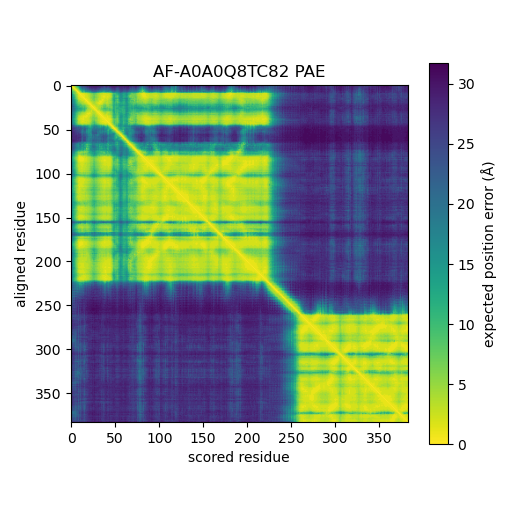1 307 ? -18.055 -6.453 25.006 1.00 67.44 307 LEU A O 1
ATOM 2275 N N . PHE A 1 308 ? -15.953 -5.765 25.423 1.00 77.56 308 PHE A N 1
ATOM 2276 C CA . PHE A 1 308 ? -15.899 -4.757 24.358 1.00 77.56 308 PHE A CA 1
ATOM 2277 C C . PHE A 1 308 ? -14.889 -5.116 23.269 1.00 77.56 308 PHE A C 1
ATOM 2279 O O . PHE A 1 308 ? -15.083 -4.761 22.109 1.00 77.56 308 PHE A O 1
ATOM 2286 N N . PHE A 1 309 ? -13.833 -5.850 23.635 1.00 81.88 309 PHE A N 1
ATOM 2287 C CA . PHE A 1 309 ? -12.777 -6.258 22.716 1.00 81.88 309 PHE A CA 1
ATOM 2288 C C . PHE A 1 309 ? -12.438 -7.735 22.916 1.00 81.88 309 PHE A C 1
ATOM 2290 O O . PHE A 1 309 ? -12.110 -8.175 24.022 1.00 81.88 309 PHE A O 1
ATOM 2297 N N . THR A 1 310 ? -12.521 -8.504 21.830 1.00 88.44 310 THR A N 1
ATOM 2298 C CA . THR A 1 310 ? -12.148 -9.928 21.786 1.00 88.44 310 THR A CA 1
ATOM 2299 C C . THR A 1 310 ? -10.648 -10.135 21.582 1.00 88.44 310 THR A C 1
ATOM 2301 O O . THR A 1 310 ? -10.143 -11.231 21.803 1.00 88.44 310 THR A O 1
ATOM 2304 N N . THR A 1 311 ? -9.932 -9.092 21.165 1.00 92.06 311 THR A N 1
ATOM 2305 C CA . THR A 1 311 ? -8.480 -9.064 20.964 1.00 92.06 311 THR A CA 1
ATOM 2306 C C . THR A 1 311 ? -7.919 -7.756 21.501 1.00 92.06 311 THR A C 1
ATOM 2308 O O . THR A 1 311 ? -8.652 -6.775 21.616 1.00 92.06 311 THR A O 1
ATOM 2311 N N . ASP A 1 312 ? -6.620 -7.720 21.784 1.00 92.31 312 ASP A N 1
ATOM 2312 C CA . ASP A 1 312 ? -5.955 -6.470 22.140 1.00 92.31 312 ASP A CA 1
ATOM 2313 C C . ASP A 1 312 ? -6.077 -5.451 21.007 1.00 92.31 312 ASP A C 1
ATOM 2315 O O . ASP A 1 312 ? -5.823 -5.769 19.842 1.00 92.31 312 ASP A O 1
ATOM 2319 N N . VAL A 1 313 ? -6.416 -4.215 21.358 1.00 92.75 313 VAL A N 1
ATOM 2320 C CA . VAL A 1 313 ? -6.465 -3.102 20.409 1.00 92.75 313 VAL A CA 1
ATOM 2321 C C . VAL A 1 313 ? -5.371 -2.107 20.754 1.00 92.75 313 VAL A C 1
ATOM 2323 O O . VAL A 1 313 ? -5.216 -1.713 21.908 1.00 92.75 313 VAL A O 1
ATOM 2326 N N . TRP A 1 314 ? -4.613 -1.703 19.738 1.00 94.88 314 TRP A N 1
ATOM 2327 C CA . TRP A 1 314 ? -3.492 -0.784 19.878 1.00 94.88 314 TRP A CA 1
ATOM 2328 C C . TRP A 1 314 ? -3.772 0.519 19.141 1.00 94.88 314 TRP A C 1
ATOM 2330 O O . TRP A 1 314 ? -4.073 0.520 17.946 1.00 94.88 314 TRP A O 1
ATOM 2340 N N . PHE A 1 315 ? -3.610 1.626 19.851 1.00 95.50 315 PHE A N 1
ATOM 2341 C CA . PHE A 1 315 ? -3.637 2.972 19.299 1.00 95.50 315 PHE A CA 1
ATOM 2342 C C . PHE A 1 315 ? -2.289 3.623 19.552 1.00 95.50 315 PHE A C 1
ATOM 2344 O O . PHE A 1 315 ? -1.747 3.549 20.648 1.00 95.50 315 PHE A O 1
ATOM 2351 N N . PHE A 1 316 ? -1.740 4.277 18.546 1.00 97.00 316 PHE A N 1
ATOM 2352 C CA . PHE A 1 316 ? -0.474 4.980 18.623 1.00 97.00 316 PHE A CA 1
ATOM 2353 C C . PHE A 1 316 ? -0.740 6.474 18.721 1.00 97.00 316 PHE A C 1
ATOM 2355 O O . PHE A 1 316 ? -1.571 7.026 17.993 1.00 97.00 316 PHE A O 1
ATOM 2362 N N . ARG A 1 317 ? -0.040 7.123 19.648 1.00 96.81 317 ARG A N 1
ATOM 2363 C CA . ARG A 1 317 ? -0.135 8.555 19.881 1.00 96.81 317 ARG A CA 1
ATOM 2364 C C . ARG A 1 317 ? 0.814 9.282 18.938 1.00 96.81 317 ARG A C 1
ATOM 2366 O O . ARG A 1 317 ? 2.029 9.129 19.043 1.00 96.81 317 ARG A O 1
ATOM 2373 N N . LYS A 1 318 ? 0.260 10.121 18.067 1.00 94.31 318 LYS A N 1
ATOM 2374 C CA . LYS A 1 318 ? 0.981 11.203 17.388 1.00 94.31 318 LYS A CA 1
ATOM 2375 C C . LYS A 1 318 ? 0.987 12.450 18.272 1.00 94.31 318 LYS A C 1
ATOM 2377 O O . LYS A 1 318 ? 0.368 12.478 19.333 1.00 94.31 318 LYS A O 1
ATOM 2382 N N . VAL A 1 319 ? 1.683 13.498 17.841 1.00 87.31 319 VAL A N 1
ATOM 2383 C CA . VAL A 1 319 ? 1.724 14.776 18.572 1.00 87.31 319 VAL A CA 1
ATOM 2384 C C . VAL A 1 319 ? 0.315 15.333 18.830 1.00 87.31 319 VAL A C 1
ATOM 2386 O O . VAL A 1 319 ? 0.062 15.885 19.898 1.00 87.31 319 VAL A O 1
ATOM 2389 N N . ASP A 1 320 ? -0.605 15.138 17.887 1.00 87.00 320 ASP A N 1
ATOM 2390 C CA . ASP A 1 320 ? -1.919 15.783 17.833 1.00 87.00 320 ASP A CA 1
ATOM 2391 C C . ASP A 1 320 ? -3.112 14.815 17.747 1.00 87.00 320 ASP A C 1
ATOM 2393 O O . ASP A 1 320 ? -4.257 15.257 17.748 1.00 87.00 320 ASP A O 1
ATOM 2397 N N . SER A 1 321 ? -2.876 13.507 17.634 1.00 93.19 321 SER A N 1
ATOM 2398 C CA . SER A 1 321 ? -3.931 12.551 17.285 1.00 93.19 321 SER A CA 1
ATOM 2399 C C . SER A 1 321 ? -3.616 11.117 17.714 1.00 93.19 321 SER A C 1
ATOM 2401 O O . SER A 1 321 ? -2.474 10.767 18.016 1.00 93.19 321 SER A O 1
ATOM 2403 N N . TRP A 1 322 ? -4.650 10.275 17.730 1.00 94.50 322 TRP A N 1
ATOM 2404 C CA . TRP A 1 322 ? -4.537 8.826 17.890 1.00 94.50 322 TRP A CA 1
ATOM 2405 C C . TRP A 1 322 ? -4.791 8.128 16.558 1.00 94.50 322 TRP A C 1
ATOM 2407 O O . TRP A 1 322 ? -5.737 8.462 15.847 1.00 94.50 322 TRP A O 1
ATOM 2417 N N . VAL A 1 323 ? -3.968 7.136 16.236 1.00 93.56 323 VAL A N 1
ATOM 2418 C CA . VAL A 1 323 ? -4.072 6.357 14.996 1.00 93.56 323 VAL A CA 1
ATOM 2419 C C . VAL A 1 323 ? -3.792 4.887 15.262 1.00 93.56 323 VAL A C 1
ATOM 2421 O O . VAL A 1 323 ? -2.944 4.544 16.080 1.00 93.56 323 VAL A O 1
ATOM 2424 N N . GLN A 1 324 ? -4.489 3.999 14.561 1.00 91.56 324 GLN A N 1
ATOM 2425 C CA . GLN A 1 324 ? -4.135 2.582 14.548 1.00 91.56 324 GLN A CA 1
ATOM 2426 C C . GLN A 1 324 ? -2.987 2.347 13.567 1.00 91.56 324 GLN A C 1
ATOM 2428 O O . GLN A 1 324 ? -2.904 2.998 12.524 1.00 91.56 324 GLN A O 1
ATOM 2433 N N . LEU A 1 325 ? -2.089 1.419 13.901 1.00 85.50 325 LEU A N 1
ATOM 2434 C CA . LEU A 1 325 ? -0.994 1.057 13.008 1.00 85.50 325 LEU A CA 1
ATOM 2435 C C . LEU A 1 325 ? -1.540 0.309 11.788 1.00 85.50 325 LEU A C 1
ATOM 2437 O O . LEU A 1 325 ? -1.913 -0.858 11.879 1.00 85.50 325 LEU A O 1
ATOM 2441 N N . GLY A 1 326 ? -1.511 0.975 10.636 1.00 78.50 326 GLY A N 1
ATOM 2442 C CA . GLY A 1 326 ? -1.571 0.320 9.337 1.00 78.50 326 GLY A CA 1
ATOM 2443 C C . GLY A 1 326 ? -0.172 -0.144 8.938 1.00 78.50 326 GLY A C 1
ATOM 2444 O O . GLY A 1 326 ? 0.693 0.673 8.619 1.00 78.50 326 GLY A O 1
ATOM 2445 N N . LEU A 1 327 ? 0.077 -1.454 8.965 1.00 75.12 327 LEU A N 1
ATOM 2446 C CA . LEU A 1 327 ? 1.280 -2.007 8.341 1.00 75.12 327 LEU A CA 1
ATOM 2447 C C . LEU A 1 327 ? 1.259 -1.715 6.827 1.00 75.12 327 LEU A C 1
ATOM 2449 O O . LEU A 1 327 ? 0.179 -1.672 6.237 1.00 75.12 327 LEU A O 1
ATOM 2453 N N . PRO A 1 328 ? 2.425 -1.513 6.186 1.00 75.81 328 PRO A N 1
ATOM 2454 C CA . PRO A 1 328 ? 3.773 -1.848 6.661 1.00 75.81 328 PRO A CA 1
ATOM 2455 C C . PRO A 1 328 ? 4.595 -0.673 7.216 1.00 75.81 328 PRO A C 1
ATOM 2457 O O . PRO A 1 328 ? 5.778 -0.865 7.488 1.00 75.81 328 PRO A O 1
ATOM 2460 N N . ASN A 1 329 ? 4.034 0.533 7.357 1.00 82.50 329 ASN A N 1
ATOM 2461 C CA . ASN A 1 329 ? 4.827 1.735 7.640 1.00 82.50 329 ASN A CA 1
ATOM 2462 C C . ASN A 1 329 ? 4.667 2.242 9.091 1.00 82.50 329 ASN A C 1
ATOM 2464 O O . ASN A 1 329 ? 3.877 3.159 9.334 1.00 82.50 329 ASN A O 1
ATOM 2468 N N . PRO A 1 330 ? 5.435 1.708 10.065 1.00 86.00 330 PRO A N 1
ATOM 2469 C CA . PRO A 1 330 ? 5.327 2.119 11.464 1.00 86.00 330 PRO A CA 1
ATOM 2470 C C . PRO A 1 330 ? 5.742 3.571 11.712 1.00 86.00 330 PRO A C 1
ATOM 2472 O O . PRO A 1 330 ? 5.317 4.154 12.705 1.00 86.00 330 PRO A O 1
ATOM 2475 N N . GLU A 1 331 ? 6.525 4.195 10.826 1.00 88.56 331 GLU A N 1
ATOM 2476 C CA . GLU A 1 331 ? 6.923 5.601 10.991 1.00 88.56 331 GLU A CA 1
ATOM 2477 C C . GLU A 1 331 ? 5.731 6.561 10.881 1.00 88.56 331 GLU A C 1
ATOM 2479 O O . GLU A 1 331 ? 5.750 7.629 11.488 1.00 88.56 331 GLU A O 1
ATOM 2484 N N . THR A 1 332 ? 4.654 6.172 10.185 1.00 88.25 332 THR A N 1
ATOM 2485 C CA . THR A 1 332 ? 3.436 7.003 10.059 1.00 88.25 332 THR A CA 1
ATOM 2486 C C . THR A 1 332 ? 2.727 7.248 11.391 1.00 88.25 332 THR A C 1
ATOM 2488 O O . THR A 1 332 ? 1.983 8.225 11.528 1.00 88.25 332 THR A O 1
ATOM 2491 N N . VAL A 1 333 ? 2.985 6.382 12.375 1.00 93.25 333 VAL A N 1
ATOM 2492 C CA . VAL A 1 333 ? 2.386 6.419 13.712 1.00 93.25 333 VAL A CA 1
ATOM 2493 C C . VAL A 1 333 ? 3.403 6.708 14.821 1.00 93.25 333 VAL A C 1
ATOM 2495 O O . VAL A 1 333 ? 3.089 6.557 16.001 1.00 93.25 333 VAL A O 1
ATOM 2498 N N . ALA A 1 334 ? 4.628 7.113 14.474 1.00 95.38 334 ALA A N 1
ATOM 2499 C CA . ALA A 1 334 ? 5.600 7.564 15.463 1.00 95.38 334 ALA A CA 1
ATOM 2500 C C . ALA A 1 334 ? 5.116 8.859 16.140 1.00 95.38 334 ALA A C 1
ATOM 2502 O O . ALA A 1 334 ? 4.620 9.779 15.486 1.00 95.38 334 ALA A O 1
ATOM 2503 N N . TYR A 1 335 ? 5.313 8.955 17.456 1.00 96.75 335 TYR A N 1
ATOM 2504 C CA . TYR A 1 335 ? 5.081 10.190 18.206 1.00 96.75 335 TYR A CA 1
ATOM 2505 C C . TYR A 1 335 ? 6.078 11.275 17.786 1.00 96.75 335 TYR A C 1
ATOM 2507 O O . TYR A 1 335 ? 5.751 12.456 17.696 1.00 96.75 335 TYR A O 1
ATOM 2515 N N . SER A 1 336 ? 7.322 10.877 17.527 1.00 96.06 336 SER A N 1
ATOM 2516 C CA . SER A 1 336 ? 8.365 11.726 16.959 1.00 96.06 336 SER A CA 1
ATOM 2517 C C . SER A 1 336 ? 9.226 10.867 16.046 1.00 96.06 336 SER A C 1
ATOM 2519 O O . SER A 1 336 ? 9.750 9.850 16.493 1.00 96.06 336 SER A O 1
ATOM 2521 N N . SER A 1 337 ? 9.345 11.244 14.774 1.00 94.69 337 SER A N 1
ATOM 2522 C CA . SER A 1 337 ? 10.060 10.463 13.761 1.00 94.69 337 SER A CA 1
ATOM 2523 C C . SER A 1 337 ? 11.358 11.158 13.365 1.00 94.69 337 SER A C 1
ATOM 2525 O O . SER A 1 337 ? 11.371 12.374 13.171 1.00 94.69 337 SER A O 1
ATOM 2527 N N . GLN A 1 338 ? 12.442 10.385 13.249 1.00 93.25 338 GLN A N 1
ATOM 2528 C CA . GLN A 1 338 ? 13.745 10.830 12.739 1.00 93.25 338 GLN A CA 1
ATOM 2529 C C . GLN A 1 338 ? 14.271 12.118 13.406 1.00 93.25 338 GLN A C 1
ATOM 2531 O O . GLN A 1 338 ? 14.877 12.982 12.760 1.00 93.25 338 GLN A O 1
ATOM 2536 N N . ILE A 1 339 ? 14.063 12.254 14.717 1.00 94.62 339 ILE A N 1
ATOM 2537 C CA . ILE A 1 339 ? 14.630 13.355 15.501 1.00 94.62 339 ILE A CA 1
ATOM 2538 C C . ILE A 1 339 ? 16.119 13.111 15.742 1.00 94.62 339 ILE A C 1
ATOM 2540 O O . ILE A 1 339 ? 16.597 11.977 15.686 1.00 94.62 339 ILE A O 1
ATOM 2544 N N . THR A 1 340 ? 16.871 14.183 15.990 1.00 95.06 340 THR A N 1
ATOM 2545 C CA . THR A 1 340 ? 18.296 14.075 16.324 1.00 95.06 340 THR A CA 1
ATOM 2546 C C . THR A 1 340 ? 18.477 13.223 17.573 1.00 95.06 340 THR A C 1
ATOM 2548 O O . THR A 1 340 ? 17.860 13.480 18.608 1.00 95.06 340 THR A O 1
ATOM 2551 N N . ASN A 1 341 ? 19.320 12.202 17.461 1.00 93.50 341 ASN A N 1
ATOM 2552 C CA . ASN A 1 341 ? 19.606 11.303 18.557 1.00 93.50 341 ASN A CA 1
ATOM 2553 C C . ASN A 1 341 ? 20.451 12.011 19.626 1.00 93.50 341 ASN A C 1
ATOM 2555 O O . ASN A 1 341 ? 21.363 12.774 19.307 1.00 93.50 341 ASN A O 1
ATOM 2559 N N . ALA A 1 342 ? 20.151 11.767 20.898 1.00 94.19 342 ALA A N 1
ATOM 2560 C CA . ALA A 1 342 ? 20.847 12.383 22.019 1.00 94.19 342 ALA A CA 1
ATOM 2561 C C . ALA A 1 342 ? 20.901 11.429 23.214 1.00 94.19 342 ALA A C 1
ATOM 2563 O O . ALA A 1 342 ? 20.046 10.554 23.373 1.00 94.19 342 ALA A O 1
ATOM 2564 N N . GLY A 1 343 ? 21.887 11.638 24.094 1.00 93.62 343 GLY A N 1
ATOM 2565 C CA . GLY A 1 343 ? 22.043 10.835 25.313 1.00 93.62 343 GLY A CA 1
ATOM 2566 C C . GLY A 1 343 ? 20.849 10.952 26.262 1.00 93.62 343 GLY A C 1
ATOM 2567 O O . GLY A 1 343 ? 20.622 10.078 27.092 1.00 93.62 343 GLY A O 1
ATOM 2568 N N . THR A 1 344 ? 20.053 12.014 26.139 1.00 96.62 344 THR A N 1
ATOM 2569 C CA . THR A 1 344 ? 18.784 12.170 26.849 1.00 96.62 344 THR A CA 1
ATOM 2570 C C . THR A 1 344 ? 17.765 12.843 25.940 1.00 96.62 344 THR A C 1
ATOM 2572 O O . THR A 1 344 ? 18.031 13.912 25.394 1.00 96.62 344 THR A O 1
ATOM 2575 N N . LEU A 1 345 ? 16.596 12.224 25.802 1.00 96.69 345 LEU A N 1
ATOM 2576 C CA . LEU A 1 345 ? 15.453 12.736 25.050 1.00 96.69 345 LEU A CA 1
ATOM 2577 C C . LEU A 1 345 ? 14.230 12.779 25.964 1.00 96.69 345 LEU A C 1
ATOM 2579 O O . LEU A 1 345 ? 14.009 11.850 26.741 1.00 96.69 345 LEU A O 1
ATOM 2583 N N . LYS A 1 346 ? 13.448 13.858 25.877 1.00 97.31 346 LYS A N 1
ATOM 2584 C CA . LYS A 1 346 ? 12.259 14.072 26.710 1.00 97.31 346 LYS A CA 1
ATOM 2585 C C . LYS A 1 346 ? 11.007 14.222 25.862 1.00 97.31 346 LYS A C 1
ATOM 2587 O O . LYS A 1 346 ? 11.018 14.940 24.865 1.00 97.31 346 LYS A O 1
ATOM 2592 N N . PHE A 1 347 ? 9.929 13.587 26.304 1.00 97.00 347 PHE A N 1
ATOM 2593 C CA . PHE A 1 347 ? 8.632 13.596 25.635 1.00 97.00 347 PHE A CA 1
ATOM 2594 C C . PHE A 1 347 ? 7.532 13.839 26.656 1.00 97.00 347 PHE A C 1
ATOM 2596 O O . PHE A 1 347 ? 7.551 13.247 27.733 1.00 97.00 347 PHE A O 1
ATOM 2603 N N . THR A 1 348 ? 6.559 14.682 26.308 1.00 97.12 348 THR A N 1
ATOM 2604 C CA . THR A 1 348 ? 5.479 15.041 27.237 1.00 97.12 348 THR A CA 1
ATOM 2605 C C . THR A 1 348 ? 4.081 14.849 26.631 1.00 97.12 348 THR A C 1
ATOM 2607 O O . THR A 1 348 ? 3.344 15.829 26.472 1.00 97.12 348 THR A O 1
ATOM 2610 N N . PRO A 1 349 ? 3.711 13.614 26.225 1.00 96.56 349 PRO A N 1
ATOM 2611 C CA . PRO A 1 349 ? 2.426 13.346 25.581 1.00 96.56 349 PRO A CA 1
ATOM 2612 C C . PRO A 1 349 ? 1.248 13.593 26.533 1.00 96.56 349 PRO A C 1
ATOM 2614 O O . PRO A 1 349 ? 1.343 13.380 27.743 1.00 96.56 349 PRO A O 1
ATOM 2617 N N . THR A 1 350 ? 0.113 13.987 25.959 1.00 95.69 350 THR A N 1
ATOM 2618 C CA . THR A 1 350 ? -1.195 14.032 26.635 1.00 95.69 350 THR A CA 1
ATOM 2619 C C . THR A 1 350 ? -2.096 12.959 26.020 1.00 95.69 350 THR A C 1
ATOM 2621 O O . THR A 1 350 ? -2.048 12.777 24.807 1.00 95.69 350 THR A O 1
ATOM 2624 N N . MET A 1 351 ? -2.880 12.241 26.828 1.00 94.06 351 MET A N 1
ATOM 2625 C CA . MET A 1 351 ? -3.671 11.078 26.384 1.00 94.06 351 MET A CA 1
ATOM 2626 C C . MET A 1 351 ? -5.140 11.388 26.071 1.00 94.06 351 MET A C 1
ATOM 2628 O O . MET A 1 351 ? -5.921 10.465 25.864 1.00 94.06 351 MET A O 1
ATOM 2632 N N . ASP A 1 352 ? -5.516 12.667 26.047 1.00 94.00 352 ASP A N 1
ATOM 2633 C CA . ASP A 1 352 ? -6.868 13.223 25.835 1.00 94.00 352 ASP A CA 1
ATOM 2634 C C . ASP A 1 352 ? -7.948 12.805 26.859 1.00 94.00 352 ASP A C 1
ATOM 2636 O O . ASP A 1 352 ? -8.906 13.544 27.068 1.00 94.00 352 ASP A O 1
ATOM 2640 N N . LEU A 1 353 ? -7.769 11.677 27.549 1.00 94.19 353 LEU A N 1
ATOM 2641 C CA . LEU A 1 353 ? -8.620 11.158 28.619 1.00 94.19 353 LEU A CA 1
ATOM 2642 C C . LEU A 1 353 ? -7.939 11.281 29.981 1.00 94.19 353 LEU A C 1
ATOM 2644 O O . LEU A 1 353 ? -6.706 11.320 30.069 1.00 94.19 353 LEU A O 1
ATOM 2648 N N . THR A 1 354 ? -8.727 11.330 31.056 1.00 96.62 354 THR A N 1
ATOM 2649 C CA . THR A 1 354 ? -8.178 11.362 32.418 1.00 96.62 354 THR A CA 1
ATOM 2650 C C . THR A 1 354 ? -7.585 10.005 32.811 1.00 96.62 354 THR A C 1
ATOM 2652 O O . THR A 1 354 ? -7.863 8.971 32.201 1.00 96.62 354 THR A O 1
ATOM 2655 N N . ALA A 1 355 ? -6.761 9.989 33.862 1.00 94.12 355 ALA A N 1
ATOM 2656 C CA . ALA A 1 355 ? -6.216 8.744 34.406 1.00 94.12 355 ALA A CA 1
ATOM 2657 C C . ALA A 1 355 ? -7.316 7.765 34.864 1.00 94.12 355 ALA A C 1
ATOM 2659 O O . ALA A 1 355 ? -7.143 6.553 34.735 1.00 94.12 355 ALA A O 1
ATOM 2660 N N . ASP A 1 356 ? -8.432 8.282 35.384 1.00 93.44 356 ASP A N 1
ATOM 2661 C CA . ASP A 1 356 ? -9.541 7.460 35.870 1.00 93.44 356 ASP A CA 1
ATOM 2662 C C . ASP A 1 356 ? -10.337 6.854 34.709 1.00 93.44 356 ASP A C 1
ATOM 2664 O O . ASP A 1 356 ? -10.632 5.658 34.743 1.00 93.44 356 ASP A O 1
ATOM 2668 N N . ASP A 1 357 ? -10.575 7.620 33.637 1.00 94.44 357 ASP A N 1
ATOM 2669 C CA . ASP A 1 357 ? -11.204 7.106 32.412 1.00 94.44 357 ASP A CA 1
ATOM 2670 C C . ASP A 1 357 ? -10.374 5.966 31.809 1.00 94.44 357 ASP A C 1
ATOM 2672 O O . ASP A 1 357 ? -10.886 4.886 31.524 1.00 94.44 357 ASP A O 1
ATOM 2676 N N . LEU A 1 358 ? -9.062 6.171 31.665 1.00 94.31 358 LEU A N 1
ATOM 2677 C CA . LEU A 1 358 ? -8.157 5.168 31.102 1.00 94.31 358 LEU A CA 1
ATOM 2678 C C . LEU A 1 358 ? -8.101 3.893 31.961 1.00 94.31 358 LEU A C 1
ATOM 2680 O O . LEU A 1 358 ? -8.094 2.785 31.421 1.00 94.31 358 LEU A O 1
ATOM 2684 N N . ARG A 1 359 ? -8.125 4.020 33.294 1.00 93.25 359 ARG A N 1
ATOM 2685 C CA . ARG A 1 359 ? -8.197 2.865 34.206 1.00 93.25 359 ARG A CA 1
ATOM 2686 C C . ARG A 1 359 ? -9.522 2.119 34.103 1.00 93.25 359 ARG A C 1
ATOM 2688 O O . ARG A 1 359 ? -9.507 0.894 34.188 1.00 93.25 359 ARG A O 1
ATOM 2695 N N . ALA A 1 360 ? -10.640 2.814 33.887 1.00 91.00 360 ALA A N 1
ATOM 2696 C CA . ALA A 1 360 ? -11.950 2.179 33.725 1.00 91.00 360 ALA A CA 1
ATOM 2697 C C . ALA A 1 360 ? -11.988 1.214 32.524 1.00 91.00 360 ALA A C 1
ATOM 2699 O O . ALA A 1 360 ? -12.682 0.200 32.570 1.00 91.00 360 ALA A O 1
ATOM 2700 N N . PHE A 1 361 ? -11.186 1.485 31.488 1.00 89.56 361 PHE A N 1
ATOM 2701 C CA . PHE A 1 361 ? -11.012 0.612 30.321 1.00 89.56 361 PHE A CA 1
ATOM 2702 C C . PHE A 1 361 ? -9.774 -0.300 30.396 1.00 89.56 361 PHE A C 1
ATOM 2704 O O . PHE A 1 361 ? -9.473 -0.993 29.425 1.00 89.56 361 PHE A O 1
ATOM 2711 N N . ASN A 1 362 ? -9.067 -0.329 31.534 1.00 92.81 362 ASN A N 1
ATOM 2712 C CA . ASN A 1 362 ? -7.816 -1.070 31.726 1.00 92.81 362 ASN A CA 1
ATOM 2713 C C . ASN A 1 362 ? -6.753 -0.748 30.653 1.00 92.81 362 ASN A C 1
ATOM 2715 O O . ASN A 1 362 ? -6.036 -1.638 30.194 1.00 92.81 362 ASN A O 1
ATOM 2719 N N . VAL A 1 363 ? -6.678 0.516 30.220 1.00 94.88 363 VAL A N 1
ATOM 2720 C CA . VAL A 1 363 ? -5.711 0.955 29.208 1.00 94.88 363 VAL A CA 1
ATOM 2721 C C . VAL A 1 363 ? -4.302 0.923 29.788 1.00 94.88 363 VAL A C 1
ATOM 2723 O O . VAL A 1 363 ? -4.063 1.383 30.902 1.00 94.88 363 VAL A O 1
ATOM 2726 N N . GLU A 1 364 ? -3.360 0.417 29.004 1.00 96.88 364 GLU A N 1
ATOM 2727 C CA . GLU A 1 364 ? -1.934 0.404 29.319 1.00 96.88 364 GLU A CA 1
ATOM 2728 C C . GLU A 1 364 ? -1.182 1.298 28.331 1.00 96.88 364 GLU A C 1
ATOM 2730 O O . GLU A 1 364 ? -1.408 1.196 27.122 1.00 96.88 364 GLU A O 1
ATOM 2735 N N . ILE A 1 365 ? -0.258 2.137 28.804 1.00 97.81 365 ILE A N 1
ATOM 2736 C CA . ILE A 1 365 ? 0.593 2.940 27.915 1.00 97.81 365 ILE A CA 1
ATOM 2737 C C . ILE A 1 365 ? 1.955 2.271 27.765 1.00 97.81 365 ILE A C 1
ATOM 2739 O O . ILE A 1 365 ? 2.615 1.948 28.749 1.00 97.81 365 ILE A O 1
ATOM 2743 N N . TYR A 1 366 ? 2.398 2.100 26.524 1.00 97.94 366 TYR A N 1
ATOM 2744 C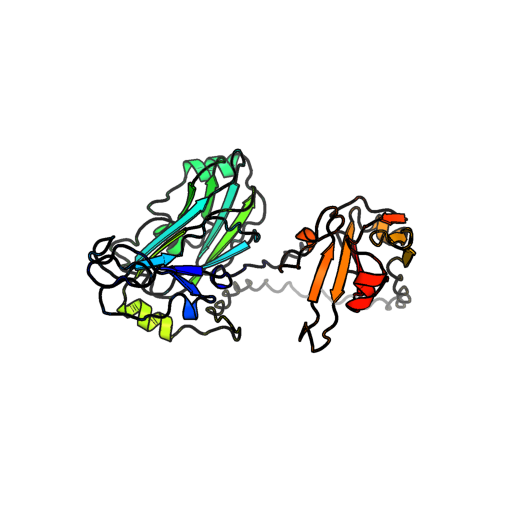 CA . TYR A 1 366 ? 3.673 1.503 26.141 1.00 97.94 366 TYR A CA 1
ATOM 2745 C C . TYR A 1 366 ? 4.589 2.526 25.474 1.00 97.94 366 TYR A C 1
ATOM 2747 O O . TYR A 1 366 ? 4.129 3.467 24.822 1.00 97.94 366 TYR A O 1
ATOM 2755 N N . PHE A 1 367 ? 5.896 2.292 25.593 1.00 97.75 367 PHE A N 1
ATOM 2756 C CA . PHE A 1 367 ? 6.932 3.081 24.934 1.00 97.75 367 PHE A CA 1
ATOM 2757 C C . PHE A 1 367 ? 7.865 2.192 24.113 1.00 97.75 367 PHE A C 1
ATOM 2759 O O . PHE A 1 367 ? 8.245 1.096 24.532 1.00 97.75 367 PHE A O 1
ATOM 2766 N N . GLY A 1 368 ? 8.295 2.691 22.961 1.00 96.38 368 GLY A N 1
ATOM 2767 C CA . GLY A 1 368 ? 9.346 2.065 22.170 1.00 96.38 368 GLY A CA 1
ATOM 2768 C C . GLY A 1 368 ? 10.083 3.082 21.319 1.00 96.38 368 GLY A C 1
ATOM 2769 O O . GLY A 1 368 ? 9.592 4.183 21.074 1.00 96.38 368 GLY A O 1
ATOM 2770 N N . PHE A 1 369 ? 11.274 2.719 20.865 1.00 95.81 369 PHE A N 1
ATOM 2771 C CA . PHE A 1 369 ? 12.067 3.573 19.987 1.00 95.81 369 PHE A CA 1
ATOM 2772 C C . PHE A 1 369 ? 12.842 2.751 18.965 1.00 95.81 369 PHE A C 1
ATOM 2774 O O . PHE A 1 369 ? 12.997 1.537 19.096 1.00 95.81 369 PHE A O 1
ATOM 2781 N N . ARG A 1 370 ? 13.340 3.420 17.932 1.00 94.12 370 ARG A N 1
ATOM 2782 C CA . ARG A 1 370 ? 14.176 2.829 16.894 1.00 94.12 370 ARG A CA 1
ATOM 2783 C C . ARG A 1 370 ? 15.191 3.863 16.450 1.00 94.12 370 ARG A C 1
ATOM 2785 O O . ARG A 1 370 ? 14.831 4.928 15.961 1.00 94.12 370 ARG A O 1
ATOM 2792 N N . ASN A 1 371 ? 16.459 3.513 16.573 1.00 92.31 371 ASN A N 1
ATOM 2793 C CA . ASN A 1 371 ? 17.535 4.300 15.989 1.00 92.31 371 ASN A CA 1
ATOM 2794 C C . ASN A 1 371 ? 17.623 4.004 14.484 1.00 92.31 371 ASN A C 1
ATOM 2796 O O . ASN A 1 371 ? 17.295 2.900 14.055 1.00 92.31 371 ASN A O 1
ATOM 2800 N N . SER A 1 372 ? 18.050 4.976 13.680 1.00 83.56 372 SER A N 1
ATOM 2801 C CA . SER A 1 372 ? 18.118 4.890 12.203 1.00 83.56 372 SER A CA 1
ATOM 2802 C C . SER A 1 372 ? 18.789 3.615 11.675 1.00 83.56 372 SER A C 1
ATOM 2804 O O . SER A 1 372 ? 18.311 3.037 10.702 1.00 83.56 372 SER A O 1
ATOM 2806 N N . ASN A 1 373 ? 19.824 3.124 12.361 1.00 77.38 373 ASN A N 1
ATOM 2807 C CA . ASN A 1 373 ? 20.546 1.901 11.988 1.00 77.38 373 ASN A CA 1
ATOM 2808 C C . ASN A 1 373 ? 20.122 0.661 12.802 1.00 77.38 373 ASN A C 1
ATOM 2810 O O . ASN A 1 373 ? 20.735 -0.399 12.691 1.00 77.38 373 ASN A O 1
ATOM 2814 N N . GLY A 1 374 ? 19.107 0.794 13.657 1.00 80.31 374 GLY A N 1
ATOM 2815 C CA . GLY A 1 374 ? 18.717 -0.197 14.653 1.00 80.31 374 GLY A CA 1
ATOM 2816 C C . GLY A 1 374 ? 17.403 -0.918 14.354 1.00 80.31 374 GLY A C 1
ATOM 2817 O O . GLY A 1 374 ? 16.567 -0.489 13.551 1.00 80.31 374 GLY A O 1
ATOM 2818 N N . SER A 1 375 ? 17.213 -2.026 15.070 1.00 86.94 375 SER A N 1
ATOM 2819 C CA . SER A 1 375 ? 15.906 -2.671 15.223 1.00 86.94 375 SER A CA 1
ATOM 2820 C C . SER A 1 375 ? 15.032 -1.881 16.199 1.00 86.94 375 SER A C 1
ATOM 2822 O O . SER A 1 375 ? 15.538 -1.107 17.013 1.00 86.94 375 SER A O 1
ATOM 2824 N N . PHE A 1 376 ? 13.715 -2.073 16.126 1.00 90.69 376 PHE A N 1
ATOM 2825 C CA . PHE A 1 376 ? 12.797 -1.503 17.108 1.00 90.69 376 PHE A CA 1
ATOM 2826 C C . PHE A 1 376 ? 13.070 -2.084 18.503 1.00 90.69 376 PHE A C 1
ATOM 2828 O O . PHE A 1 376 ? 13.171 -3.299 18.674 1.00 90.69 376 PHE A O 1
ATOM 2835 N N . VAL A 1 377 ? 13.167 -1.209 19.500 1.00 92.31 377 VAL A N 1
ATOM 2836 C CA . VAL A 1 377 ? 13.377 -1.551 20.906 1.00 92.31 377 VAL A CA 1
ATOM 2837 C C . VAL A 1 377 ? 12.093 -1.256 21.672 1.00 92.31 377 VAL A C 1
ATOM 2839 O O . VAL A 1 377 ? 11.746 -0.099 21.918 1.00 92.31 377 VAL A O 1
ATOM 2842 N N . ASN A 1 378 ? 11.401 -2.316 22.084 1.00 93.50 378 ASN A N 1
ATOM 2843 C CA . ASN A 1 378 ? 10.240 -2.216 22.963 1.00 93.50 378 ASN A CA 1
ATOM 2844 C C . ASN A 1 378 ? 10.695 -2.006 24.416 1.00 93.50 378 ASN A C 1
ATOM 2846 O O . ASN A 1 378 ? 11.521 -2.770 24.919 1.00 93.50 378 ASN A O 1
ATOM 2850 N N . LYS A 1 379 ? 10.152 -0.991 25.096 1.00 94.06 379 LYS A N 1
ATOM 2851 C CA . LYS A 1 379 ? 10.422 -0.707 26.514 1.00 94.06 379 LYS A CA 1
ATOM 2852 C C . LYS A 1 379 ? 9.313 -1.143 27.454 1.00 94.06 379 LYS A C 1
ATOM 2854 O O . LYS A 1 379 ? 9.480 -1.032 28.663 1.00 94.06 379 LYS A O 1
ATOM 2859 N N . GLY A 1 380 ? 8.254 -1.730 26.909 1.00 94.69 380 GLY A N 1
ATOM 2860 C CA . GLY A 1 380 ? 7.146 -2.266 27.675 1.00 94.69 380 GLY A CA 1
ATOM 2861 C C . GLY A 1 380 ? 6.219 -1.171 28.187 1.00 94.69 380 GLY A C 1
ATOM 2862 O O . GLY A 1 380 ? 6.178 -0.060 27.649 1.00 94.69 380 GLY A O 1
ATOM 2863 N N . LYS A 1 381 ? 5.449 -1.537 29.212 1.00 96.50 381 LYS A N 1
ATOM 2864 C CA . LYS A 1 381 ? 4.462 -0.683 29.867 1.00 96.50 381 LYS A CA 1
ATOM 2865 C C . LYS A 1 381 ? 5.155 0.404 30.690 1.00 96.50 381 LYS A C 1
ATOM 2867 O O . LYS A 1 381 ? 5.993 0.102 31.536 1.00 96.50 381 LYS A O 1
ATOM 2872 N N . ILE A 1 382 ? 4.768 1.650 30.453 1.00 96.56 382 ILE A N 1
ATOM 2873 C CA . ILE A 1 382 ? 5.237 2.846 31.163 1.00 96.56 382 ILE A CA 1
ATOM 2874 C C . ILE A 1 382 ? 4.144 3.512 32.012 1.00 96.56 382 ILE A C 1
ATOM 2876 O O . ILE A 1 382 ? 4.463 4.373 32.832 1.00 96.56 382 ILE A O 1
ATOM 2880 N N . TRP A 1 383 ? 2.877 3.119 31.834 1.00 97.12 383 TRP A N 1
ATOM 2881 C CA . TRP A 1 383 ? 1.753 3.476 32.704 1.00 97.12 383 TRP A CA 1
ATOM 2882 C C . TRP A 1 383 ? 0.688 2.379 32.689 1.00 97.12 383 TRP A C 1
ATOM 2884 O O . TRP A 1 383 ? 0.355 1.891 31.581 1.00 97.12 383 TRP A O 1
#

Foldseek 3Di:
DDPPPDPDDAAEPLQDWFWAWDADDAPDPDTDTDTAHAPCVLDPLDDDFWEERGDHDPDDPDPTFYKYKRHWFAPDWDPDLKYKYKDFWQWFWKWKKFWAAAQKKWKKKKAKLDAAPDQAADDPVRQVVLVVPDDQACQVQCRVPPRHIRMFIDRGGDMGIDHTHGHDPVDRTGQGMIMMMMGINTGDTTHTMIMMTGGNSVSRNVRSVVFDWDPDPRTYGDRDPDPDDDDDDDDDDDDDDDDDDDDDDDDDDPDPPDDAWDKAKDFDDDAPDFTKIKIKTAGDPVLLVVFQWKFKWKKKWQQCPVPPHNHIFIWIDAQPDIDGDDPDDCQVRTNGGGDGDDRMDIDIDTPRDGPVVCVVRPIFMWMWMAGPVGDIGTPGTND

Secondary structure (DSSP, 8-state):
----PPPP--EEGGGS-EEEEPPPPTT-----EEEE-SHHHHT---S-TT--BS--SSS-SSSSS-EEEEPP-TT-B---SEEEEEE-TTEEEEEEEEEEPTT-EEEEEEEESS--S--SPPPHHHHHHHHHT--HHHHHHHHHH--SPEEEEEESSEEEEEE--B--TT-SS-SS-EEEEEEEEESSPEEEEEEEEEE-HHHHHHHHTT--B-SSSS--BPPPPP-PPPPPPPPPPPPPP-PPPPPPPPPPPPPPP----EEEEEE-SPTTSEEEEEEEEE--HHHHHT-SEEEEEEEEEE---SSS-SS-EEEEE-SS-EE---TT-GGGG-SEEEEEP-SEEEE--EEEEEHHHHHHTT-EEEEEEEETTS--EEEEE--

Nearest PDB structures (foldseek):
  7uwk-assembly1_D  TM=4.407E-01  e=9.541E-01  Homo sapiens
  7usy-assembly1_J  TM=1.556E-01  e=2.452E-02  Caenorhabditis elegans
  8oe0-assembly1_D  TM=3.410E-01  e=6.629E+00  Mus musculus
  7lrn-assembly2_B  TM=2.402E-01  e=3.666E+00  Acinetobacter baumannii

Sequence (383 aa):
MGTFAQAANFVSMHQSAHRIALSLPSGSSSYTFDTKVGFKEQYAPTGVTGCAIGFGTGGCAFPGGGSLSLPEFTGFQMQSQEFKIFIPAGTRSFLFSGYAAQTTQSAFVLRYGKEPTRVAPLSGAEYQAAQTGERIDSSFTRLINEDVDHFVVHDGGGTLRFVGGQLDANRSSTDQGKWLYVRQLSGAGLYDYQGALDVDMPKYAAGYAKISWTTSPFPDPVDAASPTTPTTPTTPTTPTTPTTPTIPTIPTTPTAPTTPGSVTTNVVSTAGQPLKLDITLTQTTADVAASEKTSVWIAARIPANGLFFTTDVWFFRKVDSWVQLGLPNPETVAYSSQITNAGTLKFTPTMDLTADDLRAFNVEIYFGFRNSNGSFVNKGKIW

Radius of gyration: 26.72 Å; Cα contacts (8 Å, |Δi|>4): 785; chains: 1; bounding box: 87×45×72 Å

Mean predicted aligned error: 17.36 Å

Solvent-accessible surface area (backbone atoms only — not comparable to full-atom values): 21821 Å² total; per-residue (Å²): 133,84,79,77,71,76,78,83,71,64,42,55,58,42,73,41,79,38,54,35,44,44,76,47,60,91,93,60,89,73,80,50,70,47,75,34,46,7,43,54,68,64,64,52,90,65,84,57,95,71,54,35,52,42,65,44,60,97,65,69,92,62,90,75,46,21,35,37,52,46,42,66,36,83,86,44,66,46,86,63,56,31,29,30,47,81,45,52,13,9,35,27,29,39,37,33,33,28,27,40,45,66,86,31,59,29,34,34,35,31,18,59,58,43,77,50,82,78,74,69,58,73,50,76,68,57,45,52,49,35,53,76,63,60,50,52,68,47,34,39,39,44,46,76,72,45,98,56,75,42,64,42,63,45,84,29,49,48,82,43,71,75,32,18,29,51,44,52,93,91,39,78,39,38,90,56,59,39,42,38,26,38,35,56,41,45,55,66,62,42,29,41,38,35,32,36,34,32,23,43,58,72,48,24,48,60,38,58,76,66,57,55,64,43,94,50,101,46,28,33,72,56,80,73,81,69,82,76,76,81,76,76,82,75,78,82,74,79,85,74,80,85,71,81,83,71,80,80,73,78,80,74,76,78,77,73,83,76,78,75,51,54,76,50,67,44,80,73,46,56,90,94,34,44,31,24,40,45,36,40,40,37,37,47,71,66,60,33,73,69,18,69,26,30,28,34,36,37,31,42,35,34,60,51,68,74,81,89,30,88,51,70,44,62,34,21,34,36,87,88,50,78,43,65,83,60,82,90,51,67,70,83,41,26,41,42,63,69,37,80,44,49,51,65,44,79,47,73,58,70,65,84,41,30,62,64,60,39,53,77,61,55,46,33,34,33,39,32,37,29,38,73,80,53,68,79,43,79,68,49,76,69,83